Protein AF-0000000077543896 (afdb_homodimer)

Foldseek 3Di:
DKAKAWEAQQPDDAQFGIWIWIADPLRAIKIFGGHPVDQVDDGDDIDDDDPPDHRFFFDPLAYKEWEDAPSDIWIKWKGADVQDDPVCAQPPRPDNPVQADPPWHKIFIWGRPPHTDTQDIATDPATAKYKEDDHHWIKIWDWHQDPVPRAIWIWITTDDDDDIDTDPDEARFDVLWHKYKYAQPVVRWIWIWTFHPPPRWIWIDIPPDDIDTLVLPPQADRNWAWEWEDDPFKIWIWTAGPQQFIKIWMDTRVGPRDIDHIDGFPPRPFHADPSKHWYWYDDDQWIWIWIHGPPDDDSPDIRIDTGGNDDD/DKAKAWEAQQPDDAQFGIWIWIADPLRAIKIFGGHPVDQVDDRPPIDDDDPPDHRFFFDPLAYKEWEDAPSDIWIKFKGADVQDDPVCAQPPRPDNPVQADPPWHKIFIWGRPPHTDTQDIATDPATAKYKEDDHHWIKIWDWHQDPVPRAIWIWITTDDDDDIDTDPDDARADVLWHKYKYAQPLVRWIWIWTFHPPPRWIWIDIPPDDIDTLVLPPQADRN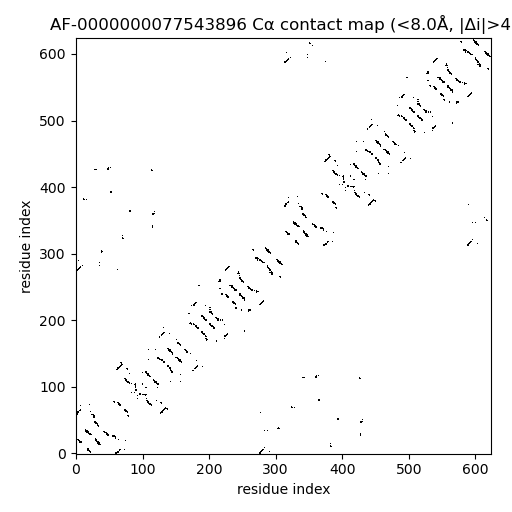WAWEWEDDPFKIWIWTAGPQQFIKIWMDTRVGPRDIDHIDGFPPRPFHADPSKHWYWYDDDQWIWIWIHGPPDPDSPDIRIDTGGNDDD

Secondary structure (DSSP, 8-state):
-B-EEEEE-TTSPTT--EEEEEE-TTS-EEEEEE-SS-TT---EEEE---TTSPP--BPSS--EEEEEETTEEEEEEEEEPTT--TTTGGGGSSS--TT--TT-EEEEEEEEESS-EEEEEEEES---EEEEE-SS-EEEEEEEE-TTT--EEEEEEESSS-PPEEE---S-BPTT---EEEEETTTTEEEEEEEBSSTT-EEEEETTS-EEE-TT-TTPPTT--EEEEE-SSEEEEEEE-TT--EEEEEEETTSTT-PPPPEEPTT--SPBPTTBPPEEEEETTEEEEEE-BTT--STT--EEEEEESS--/-B-EEEEE-TTSPTT--EEEEEE-TTS-EEEEEE-SS-SS---EEEE---TTSPP--BPSS--EEEEEETTEEEEEEEEEPTT--TTTTTTTSSS--TT--TT-EEEEEEEEESS-EEEEEEEES---EEEEE-SS-EEEEEEEE-TTT--EEEEEEESSSSPPEEE----PBPTT---EEEEETTTTEEEEEEEBSSTT-EEEEETTS-EEE-TT-TTPPTT--EEEEE-SSEEEEEEE-TT--EEEEEEETTSTT-PPPPEEPTT--SPBPTTBPPEEEEETTEEEEEE-BTT--STT--EEEEEESS--

Solvent-accessible surface area (backbone atoms only — not comparable to full-atom values): 32056 Å² total; per-residue (Å²): 79,50,18,28,27,39,43,61,37,90,79,24,40,88,60,37,23,29,38,37,35,31,54,42,94,56,17,36,44,28,39,30,27,31,35,79,86,38,63,81,54,65,84,40,66,74,44,48,51,55,91,72,39,66,69,48,47,40,48,80,54,32,28,32,20,49,39,52,54,59,71,37,67,37,33,31,34,36,24,47,27,63,88,45,52,75,88,44,32,35,71,54,30,91,56,68,49,88,83,45,52,90,84,18,20,59,30,21,42,23,34,63,18,54,35,46,24,66,57,43,75,43,53,28,80,44,46,35,31,19,25,30,39,52,95,84,47,52,43,34,35,36,48,33,54,36,88,89,79,62,47,62,29,50,33,36,35,44,86,61,93,71,74,66,45,74,45,87,73,61,73,64,50,28,88,67,34,31,36,27,32,44,59,37,79,77,69,69,42,43,36,41,34,37,32,28,62,66,86,39,32,37,30,40,33,34,76,91,61,59,67,40,72,41,77,40,52,63,61,42,20,80,70,32,40,35,26,48,38,74,59,97,54,35,33,41,39,35,35,24,28,81,74,30,35,50,28,34,30,36,30,50,53,70,56,74,89,62,54,37,69,54,37,75,46,69,83,52,82,60,36,43,31,95,51,35,34,42,23,36,26,63,56,92,65,29,33,39,35,38,31,32,34,59,84,51,71,63,94,86,56,64,43,51,37,69,39,66,70,70,78,126,77,50,19,29,28,40,45,64,38,88,79,24,41,87,60,36,24,29,38,37,36,32,54,40,94,58,16,36,46,28,38,32,34,32,34,77,86,38,63,80,63,68,92,42,71,70,44,49,52,53,90,72,38,66,69,48,46,39,48,77,57,29,28,32,21,48,40,51,55,58,71,36,67,37,34,32,34,35,23,47,27,63,88,46,53,74,88,45,33,34,72,56,29,91,58,69,48,87,83,44,51,90,85,18,20,57,29,22,41,23,35,63,18,53,35,47,25,64,55,44,76,44,53,28,79,43,47,35,31,19,27,30,39,52,96,86,47,50,43,33,36,36,48,32,54,36,88,89,78,61,46,61,29,49,32,36,36,44,84,62,94,71,75,68,44,74,43,85,78,58,69,65,49,28,87,67,35,32,34,26,34,44,57,36,78,77,69,69,43,42,36,40,34,37,31,28,63,65,86,41,31,38,29,40,32,34,76,92,61,59,73,40,73,40,77,41,53,64,61,44,21,80,69,32,41,35,26,47,37,74,60,97,53,37,35,40,40,35,36,24,27,81,75,30,34,49,29,34,29,35,28,50,52,71,57,74,86,61,55,38,69,56,38,74,44,69,83,52,82,60,36,43,31,93,52,34,34,41,23,36,27,62,55,90,66,29,34,41,36,37,31,31,34,58,84,53,81,61,92,86,55,63,44,51,37,70,40,66,69,70,78,128

Sequence (624 aa):
MVALTAILDDAGAADTQLHVYYNLENKNLGLQFRNENDNSDEKINTFAPDEKAHPGFIVQQSFLASTKFNNQELIFGITEKKGFSINQGCQGAQTQDVNCPPGATPIDVSLVSPVYKVLSTAYSDNFKIAACSSAKETWTYYLKKNPKNGSLNIYEATIGPGNDIVYDAPPTILPGSALAAYYDTTNKTRYIIFQGTSGNLLNEYAAKGSNNPIKNAKGVKKLSTIAVAVTKTTVFLYYLDDNNMLNRVTKPLGGGIKWTAAESVDGADSAAAEDTQLTVTTCGSNNHIFYQAQDQASVSGFTHIIDPQVYEMVALTAILDDAGAADTQLHVYYNLENKNLGLQFRNENDNSDEKINTFAPDEKAHPGFIVQQSFLASTKFNNQELIFGITEKKGFSINQGCQGAQTQDVNCPPGATPIDVSLVSPVYKVLSTAYSDNFKIAACSSAKETWTYYLKKNPKNGSLNIYEATIGPGNDIVYDAPPTILPGSALAAYYDTTNKTRYIIFQGTSGNLLNEYAAKGSNNPIKNAKGVKKLSTIAVAVTKTTVFLYYLDDNNMLNRVTKPLGGGIKWTAAESVDGADSAAAEDTQLTVTTCGSNNHIFYQAQDQASVSGFTHIIDPQVYE

Radius of gyration: 25.57 Å; Cα contacts (8 Å, |Δi|>4): 1714; chains: 2; bounding box: 47×75×64 Å

pLDDT: mean 88.05, std 11.79, range [43.19, 98.69]

Organism: Fusarium solani (NCBI:txid169388)

Nearest PDB structures (foldseek):
  7e7w-assembly3_C  TM=6.178E-01  e=9.975E-04  Ralstonia solanacearum
  7yx7-assembly1_A  TM=3.598E-01  e=1.154E-03  Serratia proteamaculans
  5tik-assembly1_A  TM=4.294E-01  e=1.667E-02  Plasmodium falciparum 3D7
  6cvz-assembly2_B  TM=4.454E-01  e=4.620E-02  Homo sapiens
  6f9n-assembly1_A  TM=3.520E-01  e=1.512E-02  Homo sapiens

Structure (mmCIF, N/CA/C/O backbone):
data_AF-0000000077543896-model_v1
#
loop_
_entity.id
_entity.type
_entity.pdbx_description
1 polymer 'Fucose-specific lectin'
#
loop_
_atom_site.group_PDB
_atom_site.id
_atom_site.type_symbol
_atom_site.label_atom_id
_atom_site.label_alt_id
_atom_site.label_comp_id
_atom_site.label_asym_id
_atom_site.label_entity_id
_atom_site.label_seq_id
_atom_site.pdbx_PDB_ins_code
_atom_site.Cartn_x
_atom_site.Cartn_y
_atom_site.Cartn_z
_atom_site.occupancy
_atom_site.B_iso_or_equiv
_atom_site.auth_seq_id
_atom_site.auth_comp_id
_atom_site.auth_asym_id
_atom_site.auth_atom_id
_atom_site.pdbx_PDB_model_num
ATOM 1 N N . MET A 1 1 ? 8.109 21.109 -4.922 1 64.25 1 MET A N 1
ATOM 2 C CA . MET A 1 1 ? 7.938 20.609 -3.564 1 64.25 1 MET A CA 1
ATOM 3 C C . MET A 1 1 ? 7.891 19.094 -3.553 1 64.25 1 MET A C 1
ATOM 5 O O . MET A 1 1 ? 7.227 18.469 -4.387 1 64.25 1 MET A O 1
ATOM 9 N N . VAL A 1 2 ? 8.812 18.562 -2.654 1 79.56 2 VAL A N 1
ATOM 10 C CA . VAL A 1 2 ? 8.82 17.109 -2.506 1 79.56 2 VAL A CA 1
ATOM 11 C C . VAL A 1 2 ? 7.949 16.719 -1.316 1 79.56 2 VAL A C 1
ATOM 13 O O . VAL A 1 2 ? 8.195 17.141 -0.186 1 79.56 2 VAL A O 1
ATOM 16 N N . ALA A 1 3 ? 6.828 16.094 -1.583 1 92.25 3 ALA A N 1
ATOM 17 C CA . ALA A 1 3 ? 5.961 15.539 -0.542 1 92.25 3 ALA A CA 1
ATOM 18 C C . ALA A 1 3 ? 6.52 14.234 0.01 1 92.25 3 ALA A C 1
ATOM 20 O O . ALA A 1 3 ? 7.023 13.398 -0.745 1 92.25 3 ALA A O 1
ATOM 21 N N . LEU A 1 4 ? 6.523 14.156 1.337 1 94.88 4 LEU A N 1
ATOM 22 C CA . LEU A 1 4 ? 6.973 12.898 1.924 1 94.88 4 LEU A CA 1
ATOM 23 C C . LEU A 1 4 ? 6.281 12.648 3.258 1 94.88 4 LEU A C 1
ATOM 25 O O . LEU A 1 4 ? 5.789 13.578 3.896 1 94.88 4 LEU A O 1
ATOM 29 N N . THR A 1 5 ? 6.199 11.484 3.674 1 98.06 5 THR A N 1
ATOM 30 C CA . THR A 1 5 ? 5.695 11.062 4.977 1 98.06 5 THR A CA 1
ATOM 31 C C . THR A 1 5 ? 6.41 9.797 5.449 1 98.06 5 THR A C 1
ATOM 33 O O . THR A 1 5 ? 6.785 8.953 4.637 1 98.06 5 THR A O 1
ATOM 36 N N . ALA A 1 6 ? 6.664 9.766 6.672 1 97.75 6 ALA A N 1
ATOM 37 C CA . ALA A 1 6 ? 7.363 8.625 7.27 1 97.75 6 ALA A CA 1
ATOM 38 C C . ALA A 1 6 ? 6.465 7.887 8.258 1 97.75 6 ALA A C 1
ATOM 40 O O . ALA A 1 6 ? 5.684 8.508 8.984 1 97.75 6 ALA A O 1
ATOM 41 N N . ILE A 1 7 ? 6.617 6.609 8.289 1 98 7 ILE A N 1
ATOM 42 C CA . ILE A 1 7 ? 5.805 5.793 9.188 1 98 7 ILE A CA 1
ATOM 43 C C . ILE A 1 7 ? 6.617 4.586 9.656 1 98 7 ILE A C 1
ATOM 45 O O . ILE A 1 7 ? 7.395 4.016 8.891 1 98 7 ILE A O 1
ATOM 49 N N . LEU A 1 8 ? 6.43 4.211 10.875 1 97.06 8 LEU A N 1
ATOM 50 C CA . LEU A 1 8 ? 7.168 3.115 11.492 1 97.06 8 LEU A CA 1
ATOM 51 C C . LEU A 1 8 ? 6.473 1.78 11.242 1 97.06 8 LEU A C 1
ATOM 53 O O . LEU A 1 8 ? 5.258 1.664 11.422 1 97.06 8 LEU A O 1
ATOM 57 N N . ASP A 1 9 ? 7.219 0.829 10.805 1 94.56 9 ASP A N 1
ATOM 58 C CA . ASP A 1 9 ? 6.816 -0.574 10.836 1 94.56 9 ASP A CA 1
ATOM 59 C C . ASP A 1 9 ? 7.551 -1.328 11.945 1 94.56 9 ASP A C 1
ATOM 61 O O . ASP A 1 9 ? 8.641 -1.857 11.719 1 94.56 9 ASP A O 1
ATOM 65 N N . ASP A 1 10 ? 6.926 -1.445 13.031 1 91.06 10 ASP A N 1
ATOM 66 C CA . ASP A 1 10 ? 7.578 -2.012 14.203 1 91.06 10 ASP A CA 1
ATOM 67 C C . ASP A 1 10 ? 7.906 -3.488 13.992 1 91.06 10 ASP A C 1
ATOM 69 O O . ASP A 1 10 ? 8.797 -4.031 14.648 1 91.06 10 ASP A O 1
ATOM 73 N N . ALA A 1 11 ? 7.242 -4.137 13.117 1 89.38 11 ALA A N 1
ATOM 74 C CA . ALA A 1 11 ? 7.449 -5.559 12.859 1 89.38 11 ALA A CA 1
ATOM 75 C C . ALA A 1 11 ? 8.398 -5.773 11.688 1 89.38 11 ALA A C 1
ATOM 77 O O . ALA A 1 11 ? 8.68 -6.91 11.305 1 89.38 11 ALA A O 1
ATOM 78 N N . GLY A 1 12 ? 8.859 -4.676 11.117 1 89.75 12 GLY A N 1
ATOM 79 C CA . GLY A 1 12 ? 9.758 -4.77 9.984 1 89.75 12 GLY A CA 1
ATOM 80 C C . GLY A 1 12 ? 11.109 -5.348 10.336 1 89.75 12 GLY A C 1
ATOM 81 O O . GLY A 1 12 ? 11.453 -5.461 11.516 1 89.75 12 GLY A O 1
ATOM 82 N N . ALA A 1 13 ? 11.828 -5.762 9.297 1 88.62 13 ALA A N 1
ATOM 83 C CA . ALA A 1 13 ? 13.195 -6.234 9.5 1 88.62 13 ALA A CA 1
ATOM 84 C C . ALA A 1 13 ? 14.07 -5.145 10.117 1 88.62 13 ALA A C 1
ATOM 86 O O . ALA A 1 13 ? 13.883 -3.957 9.836 1 88.62 13 ALA A O 1
ATOM 87 N N . ALA A 1 14 ? 15.016 -5.527 10.914 1 89.5 14 ALA A N 1
ATOM 88 C CA . ALA A 1 14 ? 15.938 -4.578 11.531 1 89.5 14 ALA A CA 1
ATOM 89 C C . ALA A 1 14 ? 16.609 -3.699 10.477 1 89.5 14 ALA A C 1
ATOM 91 O O . ALA A 1 14 ? 16.984 -4.18 9.406 1 89.5 14 ALA A O 1
ATOM 92 N N . ASP A 1 15 ? 16.672 -2.436 10.766 1 90.81 15 ASP A N 1
ATOM 93 C CA . ASP A 1 15 ? 17.391 -1.441 9.961 1 90.81 15 ASP A CA 1
ATOM 94 C C . ASP A 1 15 ? 16.562 -1.029 8.742 1 90.81 15 ASP A C 1
ATOM 96 O O . ASP A 1 15 ? 17.094 -0.392 7.828 1 90.81 15 ASP A O 1
ATOM 100 N N . THR A 1 16 ? 15.32 -1.483 8.727 1 91.38 16 THR A N 1
ATOM 101 C CA . THR A 1 16 ? 14.461 -1.107 7.609 1 91.38 16 THR A CA 1
ATOM 102 C C . THR A 1 16 ? 13.086 -0.681 8.109 1 91.38 16 THR A C 1
ATOM 104 O O . THR A 1 16 ? 12.117 -0.681 7.344 1 91.38 16 THR A O 1
ATOM 107 N N . GLN A 1 17 ? 12.953 -0.295 9.344 1 94.56 17 GLN A N 1
ATOM 108 C CA . GLN A 1 17 ? 11.648 -0.197 9.984 1 94.56 17 GLN A CA 1
ATOM 109 C C . GLN A 1 17 ? 10.992 1.149 9.695 1 94.56 17 GLN A C 1
ATOM 111 O O . GLN A 1 17 ? 9.812 1.348 9.992 1 94.56 17 GLN A O 1
ATOM 116 N N . LEU A 1 18 ? 11.789 2.059 9.141 1 96.25 18 LEU A N 1
ATOM 117 C CA . LEU A 1 18 ? 11.211 3.344 8.758 1 96.25 18 LEU A CA 1
ATOM 118 C C . LEU A 1 18 ? 10.836 3.357 7.281 1 96.25 18 LEU A C 1
ATOM 120 O O . LEU A 1 18 ? 11.703 3.166 6.418 1 96.25 18 LEU A O 1
ATOM 124 N N . HIS A 1 19 ? 9.57 3.506 7.035 1 96.38 19 HIS A N 1
ATOM 125 C CA . HIS A 1 19 ? 9.094 3.627 5.664 1 96.38 19 HIS A CA 1
ATOM 126 C C . HIS A 1 19 ? 8.875 5.086 5.281 1 96.38 19 HIS A C 1
ATOM 128 O O . HIS A 1 19 ? 8.062 5.785 5.898 1 96.38 19 HIS A O 1
ATOM 134 N N . VAL A 1 20 ? 9.586 5.523 4.281 1 95.81 20 VAL A N 1
ATOM 135 C CA . VAL A 1 20 ? 9.438 6.895 3.799 1 95.81 20 VAL A CA 1
ATOM 136 C C . VAL A 1 20 ? 8.773 6.887 2.424 1 95.81 20 VAL A C 1
ATOM 138 O O . VAL A 1 20 ? 9.367 6.426 1.444 1 95.81 20 VAL A O 1
ATOM 141 N N . TYR A 1 21 ? 7.578 7.363 2.404 1 96.56 21 TYR A N 1
ATOM 142 C CA . TYR A 1 21 ? 6.859 7.551 1.149 1 96.56 21 TYR A CA 1
ATOM 143 C C . TYR A 1 21 ? 7.055 8.961 0.613 1 96.56 21 TYR A C 1
ATOM 145 O O . TYR A 1 21 ? 7.078 9.93 1.381 1 96.56 21 TYR A O 1
ATOM 153 N N . TYR A 1 22 ? 7.133 9.047 -0.692 1 94.38 22 TYR A N 1
ATOM 154 C CA . TYR A 1 22 ? 7.359 10.352 -1.291 1 94.38 22 TYR A CA 1
ATOM 155 C C . TYR A 1 22 ? 6.746 10.43 -2.684 1 94.38 22 TYR A C 1
ATOM 157 O O . TYR A 1 22 ? 6.535 9.406 -3.334 1 94.38 22 TYR A O 1
ATOM 165 N N . ASN A 1 23 ? 6.422 11.594 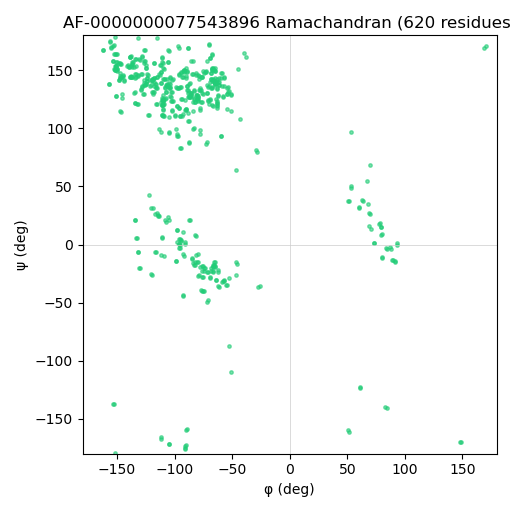-3.057 1 92.94 23 ASN A N 1
ATOM 166 C CA . ASN A 1 23 ? 5.844 11.781 -4.383 1 92.94 23 ASN A CA 1
ATOM 167 C C . ASN A 1 23 ? 6.926 12.039 -5.43 1 92.94 23 ASN A C 1
ATOM 169 O O . ASN A 1 23 ? 7.918 12.719 -5.156 1 92.94 23 ASN A O 1
ATOM 173 N N . LEU A 1 24 ? 6.68 11.539 -6.582 1 91.56 24 LEU A N 1
ATOM 174 C CA . LEU A 1 24 ? 7.59 11.711 -7.711 1 91.56 24 LEU A CA 1
ATOM 175 C C . LEU A 1 24 ? 7.027 12.719 -8.711 1 91.56 24 LEU A C 1
ATOM 177 O O . LEU A 1 24 ? 5.836 13.031 -8.68 1 91.56 24 LEU A O 1
ATOM 181 N N . GLU A 1 25 ? 7.902 13.125 -9.609 1 88.81 25 GLU A N 1
ATOM 182 C CA . GLU A 1 25 ? 7.512 14.102 -10.625 1 88.81 25 GLU A CA 1
ATOM 183 C C . GLU A 1 25 ? 6.441 13.531 -11.547 1 88.81 25 GLU A C 1
ATOM 185 O O . GLU A 1 25 ? 5.609 14.281 -12.07 1 88.81 25 GLU A O 1
ATOM 190 N N . ASN A 1 26 ? 6.477 12.297 -11.727 1 91.69 26 ASN A N 1
ATOM 191 C CA . ASN A 1 26 ? 5.48 11.672 -12.586 1 91.69 26 ASN A CA 1
ATOM 192 C C . ASN A 1 26 ? 4.172 11.414 -11.844 1 91.69 26 ASN A C 1
ATOM 194 O O . ASN A 1 26 ? 3.338 10.633 -12.297 1 91.69 26 ASN A O 1
ATOM 198 N N . LYS A 1 27 ? 4.047 11.922 -10.609 1 93.38 27 LYS A N 1
ATOM 199 C CA . LYS A 1 27 ? 2.816 11.984 -9.828 1 93.38 27 LYS A CA 1
ATOM 200 C C . LYS A 1 27 ? 2.496 10.633 -9.195 1 93.38 27 LYS A C 1
ATOM 202 O O . LYS A 1 27 ? 1.345 10.359 -8.852 1 93.38 27 LYS A O 1
ATOM 207 N N . ASN A 1 28 ? 3.551 9.789 -9.211 1 95.38 28 ASN A N 1
ATOM 208 C CA . ASN A 1 28 ? 3.424 8.516 -8.508 1 95.38 28 ASN A CA 1
ATOM 209 C C . ASN A 1 28 ? 4.043 8.586 -7.117 1 95.38 28 ASN A C 1
ATOM 211 O O . ASN A 1 28 ? 4.641 9.594 -6.746 1 95.38 28 ASN A O 1
ATOM 215 N N . LEU A 1 29 ? 3.807 7.574 -6.379 1 95.88 29 LEU A N 1
ATOM 216 C CA . LEU A 1 29 ? 4.344 7.406 -5.031 1 95.88 29 LEU A CA 1
ATOM 217 C C . LEU A 1 29 ? 5.59 6.527 -5.051 1 95.88 29 LEU A C 1
ATOM 219 O O . LEU A 1 29 ? 5.645 5.535 -5.781 1 95.88 29 LEU A O 1
ATOM 223 N N . GLY A 1 30 ? 6.59 6.949 -4.359 1 94.19 30 GLY A N 1
ATOM 224 C CA . GLY A 1 30 ? 7.746 6.109 -4.086 1 94.19 30 GLY A CA 1
ATOM 225 C C . GLY A 1 30 ? 7.855 5.699 -2.631 1 94.19 30 GLY A C 1
ATOM 226 O O . GLY A 1 30 ? 7.215 6.293 -1.762 1 94.19 30 GLY A O 1
ATOM 227 N N . LEU A 1 31 ? 8.625 4.645 -2.344 1 94.94 31 LEU A N 1
ATOM 228 C CA . LEU A 1 31 ? 8.844 4.121 -1.001 1 94.94 31 LEU A CA 1
ATOM 229 C C . LEU A 1 31 ? 10.32 3.814 -0.774 1 94.94 31 LEU A C 1
ATOM 231 O O . LEU A 1 31 ? 10.961 3.164 -1.606 1 94.94 31 LEU A O 1
ATOM 235 N N . GLN A 1 32 ? 10.828 4.305 0.317 1 92.94 32 GLN A N 1
ATOM 236 C CA . GLN A 1 32 ? 12.172 3.971 0.785 1 92.94 32 GLN A CA 1
ATOM 237 C C . GLN A 1 32 ? 12.125 3.342 2.174 1 92.94 32 GLN A C 1
ATOM 239 O O . GLN A 1 32 ? 11.406 3.816 3.055 1 92.94 32 GLN A O 1
ATOM 244 N N . PHE A 1 33 ? 12.906 2.33 2.303 1 92.56 33 PHE A N 1
ATOM 245 C CA . PHE A 1 33 ? 13.18 1.827 3.643 1 92.56 33 PHE A CA 1
ATOM 246 C C . PHE A 1 33 ? 14.391 2.525 4.242 1 92.56 33 PHE A C 1
ATOM 248 O O . PHE A 1 33 ? 15.414 2.699 3.57 1 92.56 33 PHE A O 1
ATOM 255 N N . ARG A 1 34 ? 14.211 2.943 5.457 1 93.62 34 ARG A N 1
ATOM 256 C CA . ARG A 1 34 ? 15.281 3.658 6.137 1 93.62 34 ARG A CA 1
ATOM 257 C C . ARG A 1 34 ? 15.602 3.01 7.48 1 93.62 34 ARG A C 1
ATOM 259 O O . ARG A 1 34 ? 14.758 2.322 8.062 1 93.62 34 ARG A O 1
ATOM 266 N N . ASN A 1 35 ? 16.797 3.254 7.883 1 93.12 35 ASN A N 1
ATOM 267 C CA . ASN A 1 35 ? 17.359 2.631 9.078 1 93.12 35 ASN A CA 1
ATOM 268 C C . ASN A 1 35 ? 16.953 3.387 10.344 1 93.12 35 ASN A C 1
ATOM 270 O O . ASN A 1 35 ? 17.203 4.586 10.461 1 93.12 35 ASN A O 1
ATOM 274 N N . GLU A 1 36 ? 16.359 2.729 11.312 1 93.5 36 GLU A N 1
ATOM 275 C CA . GLU A 1 36 ? 15.891 3.367 12.547 1 93.5 36 GLU A CA 1
ATOM 276 C C . GLU A 1 36 ? 17.047 3.578 13.523 1 93.5 36 GLU A C 1
ATOM 278 O O . GLU A 1 36 ? 16.922 4.324 14.492 1 93.5 36 GLU A O 1
ATOM 283 N N . ASN A 1 37 ? 18.203 3.012 13.188 1 90.88 37 ASN A N 1
ATOM 284 C CA . ASN A 1 37 ? 19.328 3.09 14.102 1 90.88 37 ASN A CA 1
ATOM 285 C C . ASN A 1 37 ? 20.438 3.975 13.547 1 90.88 37 ASN A C 1
ATOM 287 O O . ASN A 1 37 ? 21.453 4.211 14.227 1 90.88 37 ASN A O 1
ATOM 291 N N . ASP A 1 38 ? 20.219 4.336 12.266 1 87.38 38 ASP A N 1
ATOM 292 C CA . ASP A 1 38 ? 21.312 5.051 11.609 1 87.38 38 ASP A CA 1
ATOM 293 C C . ASP A 1 38 ? 20.781 6.09 10.633 1 87.38 38 ASP A C 1
ATOM 295 O O . ASP A 1 38 ? 20.031 5.754 9.711 1 87.38 38 ASP A O 1
ATOM 299 N N . ASN A 1 39 ? 21.281 7.309 10.875 1 83.81 39 ASN A N 1
ATOM 300 C CA . ASN A 1 39 ? 20.797 8.367 9.992 1 83.81 39 ASN A CA 1
ATOM 301 C C . ASN A 1 39 ? 21.766 8.617 8.844 1 83.81 39 ASN A C 1
ATOM 303 O O . ASN A 1 39 ? 21.578 9.555 8.062 1 83.81 39 ASN A O 1
ATOM 307 N N . SER A 1 40 ? 22.812 7.898 8.805 1 75.94 40 SER A N 1
ATOM 308 C CA . SER A 1 40 ? 23.75 7.988 7.695 1 75.94 40 SER A CA 1
ATOM 309 C C . SER A 1 40 ? 23.438 6.965 6.613 1 75.94 40 SER A C 1
ATOM 311 O O . SER A 1 40 ? 24.219 6.762 5.688 1 75.94 40 SER A O 1
ATOM 313 N N . ASP A 1 41 ? 22.312 6.434 6.824 1 65.38 41 ASP A N 1
ATOM 314 C CA . ASP A 1 41 ? 22 5.234 6.059 1 65.38 41 ASP A CA 1
ATOM 315 C C . ASP A 1 41 ? 21.734 5.566 4.59 1 65.38 41 ASP A C 1
ATOM 317 O O . ASP A 1 41 ? 21.281 6.668 4.273 1 65.38 41 ASP A O 1
ATOM 321 N N . GLU A 1 42 ? 22.312 4.707 3.877 1 64.12 42 GLU A N 1
ATOM 322 C CA . GLU A 1 42 ? 22 4.652 2.453 1 64.12 42 GLU A CA 1
ATOM 323 C C . GLU A 1 42 ? 20.562 4.184 2.227 1 64.12 42 GLU A C 1
ATOM 325 O O . GLU A 1 42 ? 20 3.471 3.059 1 64.12 42 GLU A O 1
ATOM 330 N N . LYS A 1 43 ? 19.906 4.887 1.355 1 61.38 43 LYS A N 1
ATOM 331 C CA . LYS A 1 43 ? 18.609 4.367 0.917 1 61.38 43 LYS A CA 1
ATOM 332 C C . LYS A 1 43 ? 18.688 2.865 0.664 1 61.38 43 LYS A C 1
ATOM 334 O O . LYS A 1 43 ? 19.469 2.404 -0.164 1 61.38 43 LYS A O 1
ATOM 339 N N . ILE A 1 44 ? 18.047 2.248 1.622 1 64.5 44 ILE A N 1
ATOM 340 C CA . ILE A 1 44 ? 17.953 0.808 1.403 1 64.5 44 ILE A CA 1
ATOM 341 C C . ILE A 1 44 ? 16.672 0.478 0.645 1 64.5 44 ILE A C 1
ATOM 343 O O . ILE A 1 44 ? 15.586 0.935 1.016 1 64.5 44 ILE A O 1
ATOM 347 N N . ASN A 1 45 ? 16.75 -0.113 -0.357 1 68.81 45 ASN A N 1
ATOM 348 C CA . ASN A 1 45 ? 15.656 -0.639 -1.172 1 68.81 45 ASN A CA 1
ATOM 349 C C . ASN A 1 45 ? 14.633 0.445 -1.513 1 68.81 45 ASN A C 1
ATOM 351 O O . ASN A 1 45 ? 13.781 0.779 -0.691 1 68.81 45 ASN A O 1
ATOM 355 N N . THR A 1 46 ? 14.734 0.999 -2.578 1 80.25 46 THR A N 1
ATOM 356 C CA . THR A 1 46 ? 13.82 1.997 -3.121 1 80.25 46 THR A CA 1
ATOM 357 C C . THR A 1 46 ? 12.883 1.368 -4.145 1 80.25 46 THR A C 1
ATOM 359 O O . THR A 1 46 ? 13.32 0.638 -5.035 1 80.25 46 THR A O 1
ATOM 362 N N . PHE A 1 47 ? 11.609 1.571 -3.801 1 87.62 47 PHE A N 1
ATOM 363 C CA . PHE A 1 47 ? 10.562 1.16 -4.734 1 87.62 47 PHE A CA 1
ATOM 364 C C . PHE A 1 47 ? 9.891 2.375 -5.359 1 87.62 47 PHE A C 1
ATOM 366 O O . PHE A 1 47 ? 9.18 3.119 -4.676 1 87.62 47 PHE A O 1
ATOM 373 N N . ALA A 1 48 ? 10.141 2.551 -6.641 1 87.69 48 ALA A N 1
ATOM 374 C CA . ALA A 1 48 ? 9.539 3.705 -7.305 1 87.69 48 ALA A CA 1
ATOM 375 C C . ALA A 1 48 ? 9.328 3.434 -8.789 1 87.69 48 ALA A C 1
ATOM 377 O O . ALA A 1 48 ? 10.07 2.662 -9.398 1 87.69 48 ALA A O 1
ATOM 378 N N . PRO A 1 49 ? 8.336 4.078 -9.242 1 87.12 49 PRO A N 1
ATOM 379 C CA . PRO A 1 49 ? 8.148 3.951 -10.695 1 87.12 49 PRO A CA 1
ATOM 380 C C . PRO A 1 49 ? 9.273 4.602 -11.492 1 87.12 49 PRO A C 1
ATOM 382 O O . PRO A 1 49 ? 9.914 5.539 -11.008 1 87.12 49 PRO A O 1
ATOM 385 N N . ASP A 1 50 ? 9.43 3.99 -12.633 1 84.12 50 ASP A N 1
ATOM 386 C CA . ASP A 1 50 ? 10.383 4.578 -13.57 1 84.12 50 ASP A CA 1
ATOM 387 C C . ASP A 1 50 ? 9.68 5.141 -14.797 1 84.12 50 ASP A C 1
ATOM 389 O O . ASP A 1 50 ? 8.477 5.43 -14.75 1 84.12 50 ASP A O 1
ATOM 393 N N . GLU A 1 51 ? 10.406 5.418 -15.773 1 85.19 51 GLU A N 1
ATOM 394 C CA . GLU A 1 51 ? 9.867 6.094 -16.953 1 85.19 51 GLU A CA 1
ATOM 395 C C . GLU A 1 51 ? 8.867 5.211 -17.688 1 85.19 51 GLU A C 1
ATOM 397 O O . GLU A 1 51 ? 8.07 5.703 -18.484 1 85.19 51 GLU A O 1
ATOM 402 N N . LYS A 1 52 ? 8.844 3.938 -17.453 1 86 52 LYS A N 1
ATOM 403 C CA . LYS A 1 52 ? 7.945 2.994 -18.109 1 86 52 LYS A CA 1
ATOM 404 C C . LYS A 1 52 ? 6.559 3.021 -17.469 1 86 52 LYS A C 1
ATOM 406 O O . LYS A 1 52 ? 5.594 2.52 -18.047 1 86 52 LYS A O 1
ATOM 411 N N . ALA A 1 53 ? 6.52 3.605 -16.328 1 92.62 53 ALA A N 1
ATOM 412 C CA . ALA A 1 53 ? 5.285 3.559 -15.547 1 92.62 53 ALA A CA 1
ATOM 413 C C . ALA A 1 53 ? 4.277 4.582 -16.062 1 92.62 53 ALA A C 1
ATOM 415 O O . ALA A 1 53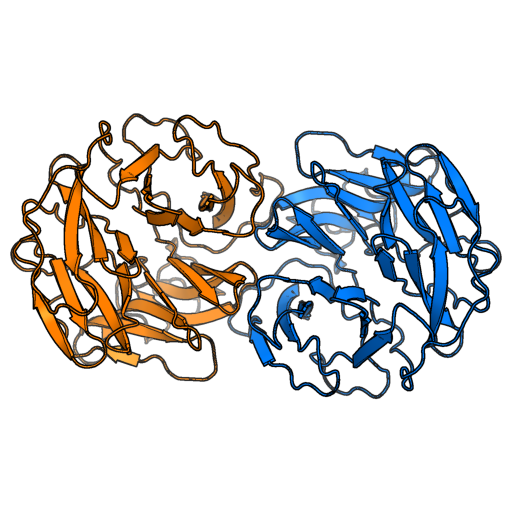 ? 4.656 5.645 -16.562 1 92.62 53 ALA A O 1
ATOM 416 N N . HIS A 1 54 ? 3.021 4.211 -15.969 1 94.75 54 HIS A N 1
ATOM 417 C CA . HIS A 1 54 ? 1.968 5.203 -16.141 1 94.75 54 HIS A CA 1
ATOM 418 C C . HIS A 1 54 ? 2.119 6.348 -15.148 1 94.75 54 HIS A C 1
ATOM 420 O O . HIS A 1 54 ? 2.514 6.133 -14 1 94.75 54 HIS A O 1
ATOM 426 N N . PRO A 1 55 ? 1.794 7.543 -15.625 1 93.31 55 PRO A N 1
ATOM 427 C CA . PRO A 1 55 ? 1.775 8.625 -14.641 1 93.31 55 PRO A CA 1
ATOM 428 C C . PRO A 1 55 ? 0.69 8.438 -13.586 1 93.31 55 PRO A C 1
ATOM 430 O O . PRO A 1 55 ? -0.352 7.84 -13.859 1 93.31 55 PRO A O 1
ATOM 433 N N . GLY A 1 56 ? 0.994 8.922 -12.461 1 94.19 56 GLY A N 1
ATOM 434 C CA . GLY A 1 56 ? -0.003 8.93 -11.398 1 94.19 56 GLY A CA 1
ATOM 435 C C . GLY A 1 56 ? -0.858 10.188 -11.398 1 94.19 56 GLY A C 1
ATOM 436 O O . GLY A 1 56 ? -1.018 10.836 -12.43 1 94.19 56 GLY A O 1
ATOM 437 N N . PHE A 1 57 ? -1.434 10.398 -10.172 1 93.44 57 PHE A N 1
ATOM 438 C CA . PHE A 1 57 ? -2.383 11.508 -10.094 1 93.44 57 PHE A CA 1
ATOM 439 C C . PHE A 1 57 ? -2.111 12.359 -8.859 1 93.44 57 PHE A C 1
ATOM 441 O O . PHE A 1 57 ? -2.879 13.273 -8.547 1 93.44 57 PHE A O 1
ATOM 448 N N . ILE A 1 58 ? -1.061 12.07 -8.156 1 95.56 58 ILE A N 1
ATOM 449 C CA . ILE A 1 58 ? -0.76 12.867 -6.973 1 95.56 58 ILE A CA 1
ATOM 450 C C . ILE A 1 58 ? -0.274 14.25 -7.391 1 95.56 58 ILE A C 1
ATOM 452 O O . ILE A 1 58 ? 0.648 14.375 -8.203 1 95.56 58 ILE A O 1
ATOM 456 N N . VAL A 1 59 ? -0.826 15.195 -6.844 1 93.38 59 VAL A N 1
ATOM 457 C CA . VAL A 1 59 ? -0.508 16.562 -7.207 1 93.38 59 VAL A CA 1
ATOM 458 C C . VAL A 1 59 ? 0.921 16.906 -6.781 1 93.38 59 VAL A C 1
ATOM 460 O O . VAL A 1 59 ? 1.34 16.562 -5.672 1 93.38 59 VAL A O 1
ATOM 463 N N . GLN A 1 60 ? 1.593 17.562 -7.711 1 85.56 60 GLN A N 1
ATOM 464 C CA . GLN A 1 60 ? 2.928 18.031 -7.363 1 85.56 60 GLN A CA 1
ATOM 465 C C . GLN A 1 60 ? 2.857 19.344 -6.57 1 85.56 60 GLN A C 1
ATOM 467 O O . GLN A 1 60 ? 2.049 20.219 -6.879 1 85.56 60 GLN A O 1
ATOM 472 N N . GLN A 1 61 ? 3.766 19.391 -5.75 1 81.88 61 GLN A N 1
ATOM 473 C CA . GLN A 1 61 ? 3.773 20.438 -4.723 1 81.88 61 GLN A CA 1
ATOM 474 C C . GLN A 1 61 ? 2.619 20.25 -3.742 1 81.88 61 GLN A C 1
ATOM 476 O O . GLN A 1 61 ? 1.751 21.109 -3.625 1 81.88 61 GLN A O 1
ATOM 481 N N . SER A 1 62 ? 2.48 19.188 -3.162 1 93.12 62 SER A N 1
ATOM 482 C CA . SER A 1 62 ? 1.51 18.812 -2.137 1 93.12 62 SER A CA 1
ATOM 483 C C . SER A 1 62 ? 2.188 18.125 -0.957 1 93.12 62 SER A C 1
ATOM 485 O O . SER A 1 62 ? 3.418 18.125 -0.859 1 93.12 62 SER A O 1
ATOM 487 N N . PHE A 1 63 ? 1.383 17.812 0.017 1 96.75 63 PHE A N 1
ATOM 488 C CA . PHE A 1 63 ? 1.877 17.047 1.15 1 96.75 63 PHE A CA 1
ATOM 489 C C . PHE A 1 63 ? 1.275 15.641 1.153 1 96.75 63 PHE A C 1
ATOM 491 O O . PHE A 1 63 ? 0.246 15.398 0.52 1 96.75 63 PHE A O 1
ATOM 498 N N . LEU A 1 64 ? 1.959 14.781 1.784 1 98.12 64 LEU A N 1
ATOM 499 C CA . LEU A 1 64 ? 1.452 13.453 2.119 1 98.12 64 LEU A CA 1
ATOM 500 C C . LEU A 1 64 ? 1.206 13.328 3.619 1 98.12 64 LEU A C 1
ATOM 502 O O . LEU A 1 64 ? 1.817 14.047 4.414 1 98.12 64 LEU A O 1
ATOM 506 N N . ALA A 1 65 ? 0.298 12.516 3.953 1 98.38 65 ALA A N 1
ATOM 507 C CA . ALA A 1 65 ? 0.063 12.156 5.348 1 98.38 65 ALA A CA 1
ATOM 508 C C . ALA A 1 65 ? -0.039 10.641 5.512 1 98.38 65 ALA A C 1
ATOM 510 O O . ALA A 1 65 ? -0.493 9.945 4.605 1 98.38 65 ALA A O 1
ATOM 511 N N . SER A 1 66 ? 0.436 10.18 6.617 1 98 66 SER A N 1
ATOM 512 C CA . SER A 1 66 ? 0.37 8.742 6.852 1 98 66 SER A CA 1
ATOM 513 C C . SER A 1 66 ? -0.132 8.43 8.258 1 98 66 SER A C 1
ATOM 515 O O . SER A 1 66 ? 0.076 9.219 9.188 1 98 66 SER A O 1
ATOM 517 N N . THR A 1 67 ? -0.803 7.41 8.375 1 95.69 67 THR A N 1
ATOM 518 C CA . THR A 1 67 ? -1.19 6.812 9.648 1 95.69 67 THR A CA 1
ATOM 519 C C . THR A 1 67 ? -1.381 5.309 9.508 1 95.69 67 THR A C 1
ATOM 521 O O . THR A 1 67 ? -1.13 4.742 8.438 1 95.69 67 THR A O 1
ATOM 524 N N . LYS A 1 68 ? -1.709 4.664 10.602 1 92.56 68 LYS A N 1
ATOM 525 C CA . LYS A 1 68 ? -1.96 3.227 10.578 1 92.56 68 LYS A CA 1
ATOM 526 C C . LYS A 1 68 ? -3.396 2.912 10.984 1 92.56 68 LYS A C 1
ATOM 528 O O . LYS A 1 68 ? -3.941 3.543 11.891 1 92.56 68 LYS A O 1
ATOM 533 N N . PHE A 1 69 ? -3.936 1.968 10.281 1 87.62 69 PHE A N 1
ATOM 534 C CA . PHE A 1 69 ? -5.23 1.39 10.617 1 87.62 69 PHE A CA 1
ATOM 535 C C . PHE A 1 69 ? -5.184 -0.131 10.547 1 87.62 69 PHE A C 1
ATOM 537 O O . PHE A 1 69 ? -4.852 -0.696 9.5 1 87.62 69 PHE A O 1
ATOM 544 N N . ASN A 1 70 ? -5.496 -0.807 11.656 1 88.31 70 ASN A N 1
ATOM 545 C CA . ASN A 1 70 ? -5.34 -2.254 11.75 1 88.31 70 ASN A CA 1
ATOM 546 C C . ASN A 1 70 ? -3.945 -2.697 11.312 1 88.31 70 ASN A C 1
ATOM 548 O O . ASN A 1 70 ? -3.805 -3.66 10.555 1 88.31 70 ASN A O 1
ATOM 552 N N . ASN A 1 71 ? -2.975 -1.884 11.664 1 90.56 71 ASN A N 1
ATOM 553 C CA . ASN A 1 71 ? -1.55 -2.086 11.43 1 90.56 71 ASN A CA 1
ATOM 554 C C . ASN A 1 71 ? -1.196 -1.885 9.953 1 90.56 71 ASN A C 1
ATOM 556 O O . ASN A 1 71 ? -0.065 -2.148 9.547 1 90.56 71 ASN A O 1
ATOM 560 N N . GLN A 1 72 ? -2.129 -1.561 9.18 1 93.38 72 GLN A N 1
ATOM 561 C CA . GLN A 1 72 ? -1.865 -1.253 7.781 1 93.38 72 GLN A CA 1
ATOM 562 C C . GLN A 1 72 ? -1.472 0.21 7.605 1 93.38 72 GLN A C 1
ATOM 564 O O . GLN A 1 72 ? -2.146 1.106 8.117 1 93.38 72 GLN A O 1
ATOM 569 N N . GLU A 1 73 ? -0.394 0.409 6.91 1 96.62 73 GLU A N 1
ATOM 570 C CA . GLU A 1 73 ? -0.008 1.778 6.586 1 96.62 73 GLU A CA 1
ATOM 571 C C . GLU A 1 73 ? -0.978 2.4 5.586 1 96.62 73 GLU A C 1
ATOM 573 O O . GLU A 1 73 ? -1.224 1.838 4.516 1 96.62 73 GLU A O 1
ATOM 578 N N . LEU A 1 74 ? -1.509 3.51 5.949 1 96.56 74 LEU A N 1
ATOM 579 C CA . LEU A 1 74 ? -2.344 4.305 5.055 1 96.56 74 LEU A CA 1
ATOM 580 C C . LEU A 1 74 ? -1.647 5.605 4.672 1 96.56 74 LEU A C 1
ATOM 582 O O . LEU A 1 74 ? -1.269 6.391 5.543 1 96.56 74 LEU A O 1
ATOM 586 N N . ILE A 1 75 ? -1.44 5.762 3.396 1 98.31 75 ILE A N 1
ATOM 587 C CA . ILE A 1 75 ? -0.824 6.98 2.885 1 98.31 75 ILE A CA 1
ATOM 588 C C . ILE A 1 75 ? -1.87 7.824 2.156 1 98.31 75 ILE A C 1
ATOM 590 O O . ILE A 1 75 ? -2.547 7.332 1.249 1 98.31 75 ILE A O 1
ATOM 594 N N . PHE A 1 76 ? -1.989 9.047 2.576 1 97.5 76 PHE A N 1
ATOM 595 C CA . PHE A 1 76 ? -2.963 9.969 2 1 97.5 76 PHE A CA 1
ATOM 596 C C . PHE A 1 76 ? -2.266 11.078 1.23 1 97.5 76 PHE A C 1
ATOM 598 O O . PHE A 1 76 ? -1.155 11.484 1.583 1 97.5 76 PHE A O 1
ATOM 605 N N . GLY A 1 77 ? -2.914 11.562 0.19 1 97.06 77 GLY A N 1
ATOM 606 C CA . GLY A 1 77 ? -2.418 12.68 -0.599 1 97.06 77 GLY A CA 1
ATOM 607 C C . GLY A 1 77 ? -3.516 13.422 -1.34 1 97.06 77 GLY A C 1
ATOM 608 O O . GLY A 1 77 ? -4.688 13.047 -1.262 1 97.06 77 GLY A O 1
ATOM 609 N N . ILE A 1 78 ? -3.092 14.438 -1.931 1 96.06 78 ILE A N 1
ATOM 610 C CA . ILE A 1 78 ? -3.975 15.188 -2.818 1 96.06 78 ILE A CA 1
ATOM 611 C C . ILE A 1 78 ? -3.791 14.711 -4.254 1 96.06 78 ILE A C 1
ATOM 613 O O . ILE A 1 78 ? -2.666 14.641 -4.758 1 96.06 78 ILE A O 1
ATOM 617 N N . THR A 1 79 ? -4.852 14.328 -4.859 1 95.5 79 THR A N 1
ATOM 618 C CA . THR A 1 79 ? -4.777 13.852 -6.238 1 95.5 79 THR A CA 1
ATOM 619 C C . THR A 1 79 ? -5.598 14.742 -7.16 1 95.5 79 THR A C 1
ATOM 621 O O . THR A 1 79 ? -6.527 15.422 -6.711 1 95.5 79 THR A O 1
ATOM 624 N N . GLU A 1 80 ? -5.234 14.719 -8.391 1 93.5 80 GLU A N 1
ATOM 625 C CA . GLU A 1 80 ? -6.055 15.383 -9.391 1 93.5 80 GLU A CA 1
ATOM 626 C C . GLU A 1 80 ? -7.43 14.734 -9.508 1 93.5 80 GLU A C 1
ATOM 628 O O . GLU A 1 80 ? -7.547 13.508 -9.453 1 93.5 80 GLU A O 1
ATOM 633 N N . LYS A 1 81 ? -8.383 15.586 -9.633 1 91.25 81 LYS A N 1
ATOM 634 C CA . LYS A 1 81 ? -9.719 15.062 -9.898 1 91.25 81 LYS A CA 1
ATOM 635 C C . LYS A 1 81 ? -9.82 14.484 -11.305 1 91.25 81 LYS A C 1
ATOM 637 O O . LYS A 1 81 ? -9.289 15.055 -12.258 1 91.25 81 LYS A O 1
ATOM 642 N N . LYS A 1 82 ? -10.469 13.336 -11.328 1 89.31 82 LYS A N 1
ATOM 643 C CA . LYS A 1 82 ? -10.672 12.695 -12.617 1 89.31 82 LYS A CA 1
ATOM 644 C C . LYS A 1 82 ? -11.273 13.664 -13.625 1 89.31 82 LYS A C 1
ATOM 646 O O . LYS A 1 82 ? -12.266 14.336 -13.336 1 89.31 82 LYS A O 1
ATOM 651 N N . GLY A 1 83 ? -10.664 13.75 -14.75 1 83.06 83 GLY A N 1
ATOM 652 C CA . GLY A 1 83 ? -11.148 14.625 -15.805 1 83.06 83 GLY A CA 1
ATOM 653 C C . GLY A 1 83 ? -10.609 16.047 -15.695 1 83.06 83 GLY A C 1
ATOM 654 O O . GLY A 1 83 ? -10.914 16.891 -16.531 1 83.06 83 GLY A O 1
ATOM 655 N N . PHE A 1 84 ? -9.82 16.281 -14.617 1 81.56 84 PHE A N 1
ATOM 656 C CA . PHE A 1 84 ? -9.25 17.609 -14.414 1 81.56 84 PHE A CA 1
ATOM 657 C C . PHE A 1 84 ? -7.742 17.531 -14.234 1 81.56 84 PHE A C 1
ATOM 659 O O . PHE A 1 84 ? -7.219 16.531 -13.742 1 81.56 84 PHE A O 1
ATOM 666 N N . SER A 1 85 ? -7.09 18.547 -14.836 1 76.44 85 SER A N 1
ATOM 667 C CA . SER A 1 85 ? -5.668 18.703 -14.555 1 76.44 85 SER A CA 1
ATOM 668 C C . SER A 1 85 ? -5.41 19.922 -13.68 1 76.44 85 SER A C 1
ATOM 670 O O . SER A 1 85 ? -6.078 20.953 -13.82 1 76.44 85 SER A O 1
ATOM 672 N N . ILE A 1 86 ? -4.484 19.812 -12.789 1 74.69 86 ILE A N 1
ATOM 673 C CA . ILE A 1 86 ? -4.188 20.859 -11.828 1 74.69 86 ILE A CA 1
ATOM 674 C C . ILE A 1 86 ? -3.84 22.156 -12.562 1 74.69 86 ILE A C 1
ATOM 676 O O . ILE A 1 86 ? -4.137 23.25 -12.078 1 74.69 86 ILE A O 1
ATOM 680 N N . ASN A 1 87 ? -3.281 22.016 -13.711 1 72.38 87 ASN A N 1
ATOM 681 C CA . ASN A 1 87 ? -2.838 23.188 -14.453 1 72.38 87 ASN A CA 1
ATOM 682 C C . ASN A 1 87 ? -4.012 23.906 -15.102 1 72.38 87 ASN A C 1
ATOM 684 O O . ASN A 1 87 ? -3.906 25.094 -15.438 1 72.38 87 ASN A O 1
ATOM 688 N N . GLN A 1 88 ? -5.09 23.25 -15.242 1 68.06 88 GLN A N 1
ATOM 689 C CA . GLN A 1 88 ? -6.215 23.844 -15.961 1 68.06 88 GLN A CA 1
ATOM 690 C C . GLN A 1 88 ? -7.156 24.562 -15.008 1 68.06 88 GLN A C 1
ATOM 692 O O . GLN A 1 88 ? -7.895 25.469 -15.414 1 68.06 88 GLN A O 1
ATOM 697 N N . GLY A 1 89 ? -6.992 24.453 -13.773 1 64.94 89 GLY A N 1
ATOM 698 C CA . GLY A 1 89 ? -7.902 25.047 -12.812 1 64.94 89 GLY A CA 1
ATOM 699 C C . GLY A 1 89 ? -9.359 24.719 -13.086 1 64.94 89 GLY A C 1
ATOM 700 O O . GLY A 1 89 ? -9.672 23.656 -13.617 1 64.94 89 GLY A O 1
ATOM 701 N N . CYS A 1 90 ? -10.273 25.484 -12.57 1 67.38 90 CYS A N 1
ATOM 702 C CA . CYS A 1 90 ? -11.711 25.281 -12.734 1 67.38 90 CYS A CA 1
ATOM 703 C C . CYS A 1 90 ? -12.141 25.531 -14.18 1 67.38 90 CYS A C 1
ATOM 705 O O . CYS A 1 90 ? -13.211 25.094 -14.594 1 67.38 90 CYS A O 1
ATOM 707 N N . GLN A 1 91 ? -11.406 26.188 -14.891 1 61.41 91 GLN A N 1
ATOM 708 C CA . GLN A 1 91 ? -11.82 26.578 -16.234 1 61.41 91 GLN A CA 1
ATOM 709 C C . GLN A 1 91 ? -11.641 25.422 -17.219 1 61.41 91 GLN A C 1
ATOM 711 O O . GLN A 1 91 ? -12.273 25.406 -18.281 1 61.41 91 GLN A O 1
ATOM 716 N N . GLY A 1 92 ? -10.742 24.594 -16.906 1 54.22 92 GLY A N 1
ATOM 717 C CA . GLY A 1 92 ? -10.43 23.578 -17.906 1 54.22 92 GLY A CA 1
ATOM 718 C C . GLY A 1 92 ? -11.484 22.5 -18 1 54.22 92 GLY A C 1
ATOM 719 O O . GLY A 1 92 ? -11.383 21.609 -18.859 1 54.22 92 GLY A O 1
ATOM 720 N N . ALA A 1 93 ? -12.188 22.422 -16.891 1 50.31 93 ALA A N 1
ATOM 721 C CA . ALA A 1 93 ? -13.203 21.375 -17.031 1 50.31 93 ALA A CA 1
ATOM 722 C C . ALA A 1 93 ? -14.188 21.719 -18.141 1 50.31 93 ALA A C 1
ATOM 724 O O . ALA A 1 93 ? -14.438 22.891 -18.422 1 50.31 93 ALA A O 1
ATOM 725 N N . GLN A 1 94 ? -14.195 20.906 -19.109 1 50.28 94 GLN A N 1
ATOM 726 C CA . GLN A 1 94 ? -15.227 21.047 -20.125 1 50.28 94 GLN A CA 1
ATOM 727 C C . GLN A 1 94 ? -16.484 21.719 -19.562 1 50.28 94 GLN A C 1
ATOM 729 O O . GLN A 1 94 ? -17.25 22.312 -20.297 1 50.28 94 GLN A O 1
ATOM 734 N N . THR A 1 95 ? -16.797 21.438 -18.344 1 49.03 95 THR A N 1
ATOM 735 C CA . THR A 1 95 ? -17.984 22.062 -17.781 1 49.03 95 THR A CA 1
ATOM 736 C C . THR A 1 95 ? -17.609 23.016 -16.656 1 49.03 95 THR A C 1
ATOM 738 O O . THR A 1 95 ? -16.859 22.656 -15.75 1 49.03 95 THR A O 1
ATOM 741 N N . GLN A 1 96 ? -17.562 24.25 -16.969 1 50.66 96 GLN A N 1
ATOM 742 C CA . GLN A 1 96 ? -17.5 25.297 -15.961 1 50.66 96 GLN A CA 1
ATOM 743 C C . GLN A 1 96 ? -18.188 24.859 -14.672 1 50.66 96 GLN A C 1
ATOM 745 O O . GLN A 1 96 ? -19.406 24.688 -14.648 1 50.66 96 GLN A O 1
ATOM 750 N N . ASP A 1 97 ? -17.516 24.125 -13.883 1 56.94 97 ASP A N 1
ATOM 751 C CA . ASP A 1 97 ? -18.141 23.828 -12.594 1 56.94 97 ASP A CA 1
ATOM 752 C C . ASP A 1 97 ? -18.422 25.125 -11.82 1 56.94 97 ASP A C 1
ATOM 754 O O . ASP A 1 97 ? -17.5 25.781 -11.336 1 56.94 97 ASP A O 1
ATOM 758 N N . VAL A 1 98 ? -19.656 25.672 -11.969 1 59.03 98 VAL A N 1
ATOM 759 C CA . VAL A 1 98 ? -20.141 26.922 -11.367 1 59.03 98 VAL A CA 1
ATOM 760 C C . VAL A 1 98 ? -19.766 26.953 -9.891 1 59.03 98 VAL A C 1
ATOM 762 O O . VAL A 1 98 ? -19.703 28.031 -9.289 1 59.03 98 VAL A O 1
ATOM 765 N N . ASN A 1 99 ? -19.391 25.75 -9.414 1 65 99 ASN A N 1
ATOM 766 C CA . ASN A 1 99 ? -19.094 25.703 -7.988 1 65 99 ASN A CA 1
ATOM 767 C C . ASN A 1 99 ? -17.594 25.891 -7.727 1 65 99 ASN A C 1
ATOM 769 O O . ASN A 1 99 ? -17.172 25.953 -6.574 1 65 99 ASN A O 1
ATOM 773 N N . CYS A 1 100 ? -16.875 26.125 -8.781 1 71.38 100 CYS A N 1
ATOM 774 C CA . CYS A 1 100 ? -15.438 26.266 -8.625 1 71.38 100 CYS A CA 1
ATOM 775 C C . CYS A 1 100 ? -15.047 27.719 -8.422 1 71.38 100 CYS A C 1
ATOM 777 O O . CYS A 1 100 ? -15.188 28.547 -9.328 1 71.38 100 CYS A O 1
ATOM 779 N N . PRO A 1 101 ? -14.562 28.047 -7.188 1 72.44 101 PRO A N 1
ATOM 780 C CA . PRO A 1 101 ? -14.148 29.422 -6.949 1 72.44 101 PRO A CA 1
ATOM 781 C C . PRO A 1 101 ? -12.922 29.828 -7.773 1 72.44 101 PRO A C 1
ATOM 783 O O . PRO A 1 101 ? -12.148 28.953 -8.188 1 72.44 101 PRO A O 1
ATOM 786 N N . PRO A 1 102 ? -12.859 31.188 -8.07 1 69 102 PRO A N 1
ATOM 787 C CA . PRO A 1 102 ? -11.68 31.641 -8.805 1 69 102 PRO A CA 1
ATOM 788 C C . PRO A 1 102 ? -10.367 31.234 -8.125 1 69 102 PRO A C 1
ATOM 790 O O . PRO A 1 102 ? -10.234 31.375 -6.906 1 69 102 PRO A O 1
ATOM 793 N N . GLY A 1 103 ? -9.477 30.688 -8.852 1 72.38 103 GLY A N 1
ATOM 794 C CA . GLY A 1 103 ? -8.148 30.359 -8.359 1 72.38 103 GLY A CA 1
ATOM 795 C C . GLY A 1 103 ? -8.07 28.969 -7.754 1 72.38 103 GLY A C 1
ATOM 796 O O . GLY A 1 103 ? -6.984 28.469 -7.469 1 72.38 103 GLY A O 1
ATOM 797 N N . ALA A 1 104 ? -9.25 28.422 -7.527 1 76.75 104 ALA A N 1
ATOM 798 C CA . ALA A 1 104 ? -9.266 27.078 -6.941 1 76.75 104 ALA A CA 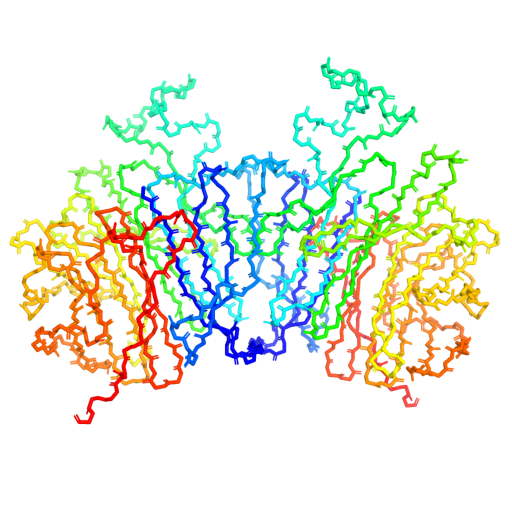1
ATOM 799 C C . ALA A 1 104 ? -9.234 26.016 -8.031 1 76.75 104 ALA A C 1
ATOM 801 O O . ALA A 1 104 ? -9.547 26.297 -9.188 1 76.75 104 ALA A O 1
ATOM 802 N N . THR A 1 105 ? -8.664 24.938 -7.719 1 83.44 105 THR A N 1
ATOM 803 C CA . THR A 1 105 ? -8.664 23.781 -8.594 1 83.44 105 THR A CA 1
ATOM 804 C C . THR A 1 105 ? -9.367 22.594 -7.926 1 83.44 105 THR A C 1
ATOM 806 O O . THR A 1 105 ? -9.227 22.391 -6.719 1 83.44 105 THR A O 1
ATOM 809 N N . PRO A 1 106 ? -10.164 21.969 -8.734 1 88.12 106 PRO A N 1
ATOM 810 C CA . PRO A 1 106 ? -10.734 20.734 -8.164 1 88.12 106 PRO A CA 1
ATOM 811 C C . PRO A 1 106 ? -9.68 19.688 -7.828 1 88.12 106 PRO A C 1
ATOM 813 O O . PRO A 1 106 ? -8.844 19.359 -8.672 1 88.12 106 PRO A O 1
ATOM 816 N N . ILE A 1 107 ? -9.734 19.234 -6.668 1 90.88 107 ILE A N 1
ATOM 817 C CA . ILE A 1 107 ? -8.789 18.203 -6.219 1 90.88 107 ILE A CA 1
ATOM 818 C C . ILE A 1 107 ? -9.523 17.156 -5.398 1 90.88 107 ILE A C 1
ATOM 820 O O . ILE A 1 107 ? -10.656 17.375 -4.957 1 90.88 107 ILE A O 1
ATOM 824 N N . ASP A 1 108 ? -8.875 16.062 -5.27 1 93.12 108 ASP A N 1
ATOM 825 C CA . ASP A 1 108 ? -9.383 15 -4.398 1 93.12 108 ASP A CA 1
ATOM 826 C C . ASP A 1 108 ? -8.43 14.734 -3.236 1 93.12 108 ASP A C 1
ATOM 828 O O . ASP A 1 108 ? -7.211 14.742 -3.416 1 93.12 108 ASP A O 1
ATOM 832 N N . VAL A 1 109 ? -8.992 14.609 -2.062 1 95.12 109 VAL A N 1
ATOM 833 C CA . VAL A 1 109 ? -8.281 13.992 -0.949 1 95.12 109 VAL A CA 1
ATOM 834 C C . VAL A 1 109 ? -8.391 12.469 -1.045 1 95.12 109 VAL A C 1
ATOM 836 O O . VAL A 1 109 ? -9.492 11.922 -1.051 1 95.12 109 VAL A O 1
ATOM 839 N N . SER A 1 110 ? -7.215 11.812 -1.091 1 95.75 110 SER A N 1
ATOM 840 C CA . SER A 1 110 ? -7.281 10.406 -1.461 1 95.75 110 SER A CA 1
ATOM 841 C C . SER A 1 110 ? -6.352 9.562 -0.597 1 95.75 110 SER A C 1
ATOM 843 O O . SER A 1 110 ? -5.301 10.031 -0.16 1 95.75 110 SER A O 1
ATOM 845 N N . LEU A 1 111 ? -6.855 8.367 -0.327 1 96.44 111 LEU A N 1
ATOM 846 C CA . LEU A 1 111 ? -5.926 7.289 -0.005 1 96.44 111 LEU A CA 1
ATOM 847 C C . LEU A 1 111 ? -5.148 6.852 -1.242 1 96.44 111 LEU A C 1
ATOM 849 O O . LEU A 1 111 ? -5.746 6.492 -2.26 1 96.44 111 LEU A O 1
ATOM 853 N N . VAL A 1 112 ? -3.785 6.891 -1.169 1 97.12 112 VAL A N 1
ATOM 854 C CA . VAL A 1 112 ? -3.02 6.613 -2.379 1 97.12 112 VAL A CA 1
ATOM 855 C C . VAL A 1 112 ? -2.188 5.348 -2.186 1 97.12 112 VAL A C 1
ATOM 857 O O . VAL A 1 112 ? -1.54 4.871 -3.121 1 97.12 112 VAL A O 1
ATOM 860 N N . SER A 1 113 ? -2.168 4.824 -1.043 1 97.38 113 SER A N 1
ATOM 861 C CA . SER A 1 113 ? -1.581 3.539 -0.684 1 97.38 113 SER A CA 1
ATOM 862 C C . SER A 1 113 ? -2.207 2.982 0.59 1 97.38 113 SER A C 1
ATOM 864 O O . SER A 1 113 ? -2.49 3.73 1.527 1 97.38 113 SER A O 1
ATOM 866 N N . PRO A 1 114 ? -2.488 1.735 0.663 1 96.94 114 PRO A N 1
ATOM 867 C CA . PRO A 1 114 ? -2.088 0.649 -0.234 1 96.94 114 PRO A CA 1
ATOM 868 C C . PRO A 1 114 ? -2.988 0.536 -1.463 1 96.94 114 PRO A C 1
ATOM 870 O O . PRO A 1 114 ? -2.637 -0.145 -2.43 1 96.94 114 PRO A O 1
ATOM 873 N N . VAL A 1 115 ? -4.105 1.1 -1.406 1 96.56 115 VAL A N 1
ATOM 874 C CA . VAL A 1 115 ? -5.004 1.166 -2.553 1 96.56 115 VAL A CA 1
ATOM 875 C C . VAL A 1 115 ? -5.441 2.611 -2.787 1 96.56 115 VAL A C 1
ATOM 877 O O . VAL A 1 115 ? -5.297 3.459 -1.904 1 96.56 115 VAL A O 1
ATOM 880 N N . TYR A 1 116 ? -5.906 2.809 -3.965 1 96 116 TYR A N 1
ATOM 881 C CA . TYR A 1 116 ? -6.414 4.133 -4.312 1 96 116 TYR A CA 1
ATOM 882 C C . TYR A 1 116 ? -7.883 4.27 -3.922 1 96 116 TYR A C 1
ATOM 884 O O . TYR A 1 116 ? -8.703 3.422 -4.273 1 96 116 TYR A O 1
ATOM 892 N N . LYS A 1 117 ? -8.211 5.289 -3.191 1 94.38 117 LYS A N 1
ATOM 893 C CA . LYS A 1 117 ? -9.586 5.602 -2.824 1 94.38 117 LYS A CA 1
ATOM 894 C C . LYS A 1 117 ? -9.773 7.102 -2.613 1 94.38 117 LYS A C 1
ATOM 896 O O . LYS A 1 117 ? -9.055 7.715 -1.825 1 94.38 117 LYS A O 1
ATOM 901 N N . VAL A 1 118 ? -10.75 7.66 -3.27 1 93.56 118 VAL A N 1
ATOM 902 C CA . VAL A 1 118 ? -11.094 9.062 -3.051 1 93.56 118 VAL A CA 1
ATOM 903 C C . VAL A 1 118 ? -11.938 9.195 -1.783 1 93.56 118 VAL A C 1
ATOM 905 O O . VAL A 1 118 ? -12.969 8.539 -1.643 1 93.56 118 VAL A O 1
ATOM 908 N N . LEU A 1 119 ? -11.469 9.969 -0.944 1 92.69 119 LEU A N 1
ATOM 909 C CA . LEU A 1 119 ? -12.18 10.18 0.312 1 92.69 119 LEU A CA 1
ATOM 910 C C . LEU A 1 119 ? -13.117 11.375 0.206 1 92.69 119 LEU A C 1
ATOM 912 O O . LEU A 1 119 ? -14.234 11.336 0.729 1 92.69 119 LEU A O 1
ATOM 916 N N . SER A 1 120 ? -12.617 12.398 -0.374 1 90.81 120 SER A N 1
ATOM 917 C CA . SER A 1 120 ? -13.367 13.641 -0.509 1 90.81 120 SER A CA 1
ATOM 918 C C . SER A 1 120 ? -12.891 14.445 -1.715 1 90.81 120 SER A C 1
ATOM 920 O O . SER A 1 120 ? -11.781 14.234 -2.207 1 90.81 120 SER A O 1
ATOM 922 N N . THR A 1 121 ? -13.758 15.281 -2.135 1 88.25 121 THR A N 1
ATOM 923 C CA . THR A 1 121 ? -13.438 16.203 -3.225 1 88.25 121 THR A CA 1
ATOM 924 C C . THR A 1 121 ? -13.562 17.641 -2.764 1 88.25 121 THR A C 1
ATOM 926 O O . THR A 1 121 ? -14.461 17.984 -1.989 1 88.25 121 THR A O 1
ATOM 929 N N . ALA A 1 122 ? -12.617 18.453 -3.295 1 84.88 122 ALA A N 1
ATOM 930 C CA . ALA A 1 122 ? -12.648 19.844 -2.869 1 84.88 122 ALA A CA 1
ATOM 931 C C . ALA A 1 122 ? -12.125 20.766 -3.965 1 84.88 122 ALA A C 1
ATOM 933 O O . ALA A 1 122 ? -11.375 20.328 -4.84 1 84.88 122 ALA A O 1
ATOM 934 N N . TYR A 1 123 ? -12.68 21.938 -3.879 1 80.5 123 TYR A N 1
ATOM 935 C CA . TYR A 1 123 ? -12.016 23.047 -4.562 1 80.5 123 TYR A CA 1
ATOM 936 C C . TYR A 1 123 ? -11.016 23.734 -3.639 1 80.5 123 TYR A C 1
ATOM 938 O O . TYR A 1 123 ? -11.391 24.234 -2.578 1 80.5 123 TYR A O 1
ATOM 946 N N . SER A 1 124 ? -9.766 23.641 -4.035 1 80.94 124 SER A N 1
ATOM 947 C CA . SER A 1 124 ? -8.781 24.172 -3.1 1 80.94 124 SER A CA 1
ATOM 948 C C . SER A 1 124 ? -7.531 24.656 -3.828 1 80.94 124 SER A C 1
ATOM 950 O O . SER A 1 124 ? -7.246 24.219 -4.941 1 80.94 124 SER A O 1
ATOM 952 N N . ASP A 1 125 ? -6.945 25.625 -3.168 1 80.19 125 ASP A N 1
ATOM 953 C CA . ASP A 1 125 ? -5.609 26.047 -3.59 1 80.19 125 ASP A CA 1
ATOM 954 C C . ASP A 1 125 ? -4.562 25.656 -2.549 1 80.19 125 ASP A C 1
ATOM 956 O O . ASP A 1 125 ? -3.408 26.078 -2.635 1 80.19 125 ASP A O 1
ATOM 960 N N . ASN A 1 126 ? -5.031 24.938 -1.584 1 86.31 126 ASN A N 1
ATOM 961 C CA . ASN A 1 126 ? -4.125 24.391 -0.584 1 86.31 126 ASN A CA 1
ATOM 962 C C . ASN A 1 126 ? -4.023 22.859 -0.699 1 86.31 126 ASN A C 1
ATOM 964 O O . ASN A 1 126 ? -5.027 22.156 -0.583 1 86.31 126 ASN A O 1
ATOM 968 N N . PHE A 1 127 ? -2.789 22.344 -0.827 1 92.06 127 PHE A N 1
ATOM 969 C CA . PHE A 1 127 ? -2.592 20.938 -1.123 1 92.06 127 PHE A CA 1
ATOM 970 C C . PHE A 1 127 ? -1.853 20.25 0.016 1 92.06 127 PHE A C 1
ATOM 972 O O . PHE A 1 127 ? -1.138 19.266 -0.207 1 92.06 127 PHE A O 1
ATOM 979 N N . LYS A 1 128 ? -2.016 20.828 1.157 1 94.62 128 LYS A N 1
ATOM 980 C CA . LYS A 1 128 ? -1.367 20.25 2.336 1 94.62 128 LYS A CA 1
ATOM 981 C C . LYS A 1 128 ? -2.369 19.5 3.201 1 94.62 128 LYS A C 1
ATOM 983 O O . LYS A 1 128 ? -3.473 19.984 3.453 1 94.62 128 LYS A O 1
ATOM 988 N N . ILE A 1 129 ? -1.972 18.297 3.641 1 96.69 129 ILE A N 1
ATOM 989 C CA . ILE A 1 129 ? -2.898 17.438 4.359 1 96.69 129 ILE A CA 1
ATOM 990 C C . ILE A 1 129 ? -2.219 16.859 5.602 1 96.69 129 ILE A C 1
ATOM 992 O O . ILE A 1 129 ? -0.989 16.875 5.703 1 96.69 129 ILE A O 1
ATOM 996 N N . ALA A 1 130 ? -2.969 16.438 6.492 1 97.69 130 ALA A N 1
ATOM 997 C CA . ALA A 1 130 ? -2.541 15.711 7.68 1 97.69 130 ALA A CA 1
ATOM 998 C C . ALA A 1 130 ? -3.496 14.555 7.984 1 97.69 130 ALA A C 1
ATOM 1000 O O . ALA A 1 130 ? -4.613 14.508 7.461 1 97.69 130 ALA A O 1
ATOM 1001 N N . ALA A 1 131 ? -3.018 13.648 8.766 1 97.38 131 ALA A N 1
ATOM 1002 C CA . ALA A 1 131 ? -3.865 12.516 9.141 1 97.38 131 ALA A CA 1
ATOM 1003 C C . ALA A 1 131 ? -3.471 11.969 10.508 1 97.38 131 ALA A C 1
ATOM 1005 O O . ALA A 1 131 ? -2.314 12.086 10.922 1 97.38 131 ALA A O 1
ATOM 1006 N N . CYS A 1 132 ? -4.391 11.453 11.172 1 96.25 132 CYS A N 1
ATOM 1007 C CA . CYS A 1 132 ? -4.141 10.68 12.383 1 96.25 132 CYS A CA 1
ATOM 1008 C C . CYS A 1 132 ? -5.207 9.609 12.578 1 96.25 132 CYS A C 1
ATOM 1010 O O . CYS A 1 132 ? -6.223 9.609 11.883 1 96.25 132 CYS A O 1
ATOM 1012 N N . SER A 1 133 ? -4.898 8.664 13.43 1 93.12 133 SER A N 1
ATOM 1013 C CA . SER A 1 133 ? -5.801 7.543 13.648 1 93.12 133 SER A CA 1
ATOM 1014 C C . SER A 1 133 ? -5.891 7.188 15.133 1 93.12 133 SER A C 1
ATOM 1016 O O . SER A 1 133 ? -4.93 7.371 15.875 1 93.12 133 SER A O 1
ATOM 1018 N N . SER A 1 134 ? -7.086 6.789 15.531 1 90.94 134 SER A N 1
ATOM 1019 C CA . SER A 1 134 ? -7.242 5.969 16.734 1 90.94 134 SER A CA 1
ATOM 1020 C C . SER A 1 134 ? -7.199 4.484 16.391 1 90.94 134 SER A C 1
ATOM 1022 O O . SER A 1 134 ? -6.898 4.109 15.258 1 90.94 134 SER A O 1
ATOM 1024 N N . ALA A 1 135 ? -7.418 3.66 17.391 1 84.75 135 ALA A N 1
ATOM 1025 C CA . ALA A 1 135 ? -7.488 2.223 17.141 1 84.75 135 ALA A CA 1
ATOM 1026 C C . ALA A 1 135 ? -8.695 1.874 16.266 1 84.75 135 ALA A C 1
ATOM 1028 O O . ALA A 1 135 ? -8.727 0.817 15.633 1 84.75 135 ALA A O 1
ATOM 1029 N N . LYS A 1 136 ? -9.641 2.811 16.125 1 82.75 136 LYS A N 1
ATOM 1030 C CA . LYS A 1 136 ? -10.922 2.459 15.5 1 82.75 136 LYS A CA 1
ATOM 1031 C C . LYS A 1 136 ? -11.18 3.303 14.258 1 82.75 136 LYS A C 1
ATOM 1033 O O . LYS A 1 136 ? -11.945 2.902 13.375 1 82.75 136 LYS A O 1
ATOM 1038 N N . GLU A 1 137 ? -10.555 4.473 14.273 1 87.19 137 GLU A N 1
ATOM 1039 C CA . GLU A 1 137 ? -10.914 5.418 13.227 1 87.19 137 GLU A CA 1
ATOM 1040 C C . GLU A 1 137 ? -9.68 6.109 12.648 1 87.19 137 GLU A C 1
ATOM 1042 O O . GLU A 1 137 ? -8.648 6.207 13.32 1 87.19 137 GLU A O 1
ATOM 1047 N N . THR A 1 138 ? -9.852 6.527 11.461 1 92.25 138 THR A N 1
ATOM 1048 C CA . THR A 1 138 ? -8.836 7.312 10.766 1 92.25 138 THR A CA 1
ATOM 1049 C C . THR A 1 138 ? -9.422 8.617 10.242 1 92.25 138 THR A C 1
ATOM 1051 O O . THR A 1 138 ? -10.531 8.633 9.703 1 92.25 138 THR A O 1
ATOM 1054 N N . TRP A 1 139 ? -8.688 9.727 10.391 1 94.12 139 TRP A N 1
ATOM 1055 C CA . TRP A 1 139 ? -9.141 11.047 9.969 1 94.12 139 TRP A CA 1
ATOM 1056 C C . TRP A 1 139 ? -8.094 11.734 9.094 1 94.12 139 TRP A C 1
ATOM 1058 O O . TRP A 1 139 ? -6.895 11.656 9.375 1 94.12 139 TRP A O 1
ATOM 1068 N N . THR A 1 140 ? -8.539 12.32 8.047 1 96 140 THR A N 1
ATOM 1069 C CA . THR A 1 140 ? -7.691 13.148 7.195 1 96 140 THR A CA 1
ATOM 1070 C C . THR A 1 140 ? -8.164 14.594 7.199 1 96 140 THR A C 1
ATOM 1072 O O . THR A 1 140 ? -9.359 14.867 7.133 1 96 140 THR A O 1
ATOM 1075 N N . TYR A 1 141 ? -7.234 15.492 7.27 1 95.5 141 TYR A N 1
ATOM 1076 C CA . TYR A 1 141 ? -7.562 16.906 7.371 1 95.5 141 TYR A CA 1
ATOM 1077 C C . TYR A 1 141 ? -6.988 17.688 6.195 1 95.5 141 TYR A C 1
ATOM 1079 O O . TYR A 1 141 ? -5.859 17.438 5.766 1 95.5 141 TYR A O 1
ATOM 1087 N N . TYR A 1 142 ? -7.73 18.594 5.762 1 94.62 142 TYR A N 1
ATOM 1088 C CA . TYR A 1 142 ? -7.324 19.469 4.66 1 94.62 142 TYR A CA 1
ATOM 1089 C C . TYR A 1 142 ? -7.992 20.828 4.766 1 94.62 142 TYR A C 1
ATOM 1091 O O . TYR A 1 142 ? -8.906 21.016 5.574 1 94.62 142 TYR A O 1
ATOM 1099 N N . LEU A 1 143 ? -7.441 21.734 4.047 1 91.94 143 LEU A N 1
ATOM 1100 C CA . LEU A 1 143 ? -7.984 23.094 4.078 1 91.94 143 LEU A CA 1
ATOM 1101 C C . LEU A 1 143 ? -8.797 23.375 2.82 1 91.94 143 LEU A C 1
ATOM 1103 O O . LEU A 1 143 ? -8.406 22.984 1.72 1 91.94 143 LEU A O 1
ATOM 1107 N N . LYS A 1 144 ? -9.867 24.016 3.105 1 86.75 144 LYS A N 1
ATOM 1108 C CA . LYS A 1 144 ? -10.711 24.469 2 1 86.75 144 LYS A CA 1
ATOM 1109 C C . LYS A 1 144 ? -11.477 25.734 2.371 1 86.75 144 LYS A C 1
ATOM 1111 O O . LYS A 1 144 ? -11.719 26 3.551 1 86.75 144 LYS A O 1
ATOM 1116 N N . LYS A 1 145 ? -11.781 26.453 1.343 1 83.06 145 LYS A N 1
ATOM 1117 C CA . LYS A 1 145 ? -12.609 27.625 1.59 1 83.06 145 LYS A CA 1
ATOM 1118 C C . LYS A 1 145 ? -14.062 27.234 1.844 1 83.06 145 LYS A C 1
ATOM 1120 O O . LYS A 1 145 ? -14.625 26.406 1.113 1 83.06 145 LYS A O 1
ATOM 1125 N N . ASN A 1 146 ? -14.57 27.734 2.879 1 79.81 146 ASN A N 1
ATOM 1126 C CA . ASN A 1 146 ? -15.984 27.547 3.168 1 79.81 146 ASN A CA 1
ATOM 1127 C C . ASN A 1 146 ? -16.859 28.281 2.152 1 79.81 146 ASN A C 1
ATOM 1129 O O . ASN A 1 146 ? -16.734 29.5 1.982 1 79.81 146 ASN A O 1
ATOM 1133 N N . PRO A 1 147 ? -17.656 27.516 1.49 1 75.5 147 PRO A N 1
ATOM 1134 C CA . PRO A 1 147 ? -18.469 28.156 0.456 1 75.5 147 PRO A CA 1
ATOM 1135 C C . PRO A 1 147 ? -19.422 29.203 1.025 1 75.5 147 PRO A C 1
ATOM 1137 O O . PRO A 1 147 ? -19.859 30.109 0.305 1 75.5 147 PRO A O 1
ATOM 1140 N N . LYS A 1 148 ? -19.781 29.141 2.252 1 76.75 148 LYS A N 1
ATOM 1141 C CA . LYS A 1 148 ? -20.75 30.047 2.871 1 76.75 148 LYS A CA 1
ATOM 1142 C C . LYS A 1 148 ? -20.156 31.422 3.127 1 76.75 148 LYS A C 1
ATOM 1144 O O . LYS A 1 148 ? -20.812 32.438 2.92 1 76.75 148 LYS A O 1
ATOM 1149 N N . ASN A 1 149 ? -18.875 31.516 3.578 1 76.38 149 ASN A N 1
ATOM 1150 C CA . ASN A 1 149 ? -18.328 32.812 3.996 1 76.38 149 ASN A CA 1
ATOM 1151 C C . ASN A 1 149 ? -16.969 33.062 3.369 1 76.38 149 ASN A C 1
ATOM 1153 O O . ASN A 1 149 ? -16.359 34.125 3.615 1 76.38 149 ASN A O 1
ATOM 1157 N N . GLY A 1 150 ? -16.422 32.062 2.67 1 78 150 GLY A N 1
ATOM 1158 C CA . GLY A 1 150 ? -15.172 32.25 1.951 1 78 150 GLY A CA 1
ATOM 1159 C C . GLY A 1 150 ? -13.945 32.062 2.828 1 78 150 GLY A C 1
ATOM 1160 O O . GLY A 1 150 ? -12.812 32.125 2.344 1 78 150 GLY A O 1
ATOM 1161 N N . SER A 1 151 ? -14.211 31.844 4.098 1 82.19 151 SER A N 1
ATOM 1162 C CA . SER A 1 151 ? -13.086 31.672 5.012 1 82.19 151 SER A CA 1
ATOM 1163 C C . SER A 1 151 ? -12.414 30.312 4.816 1 82.19 151 SER A C 1
ATOM 1165 O O . SER A 1 151 ? -13.07 29.344 4.418 1 82.19 151 SER A O 1
ATOM 1167 N N . LEU A 1 152 ? -11.133 30.328 5.055 1 88.44 152 LEU A N 1
ATOM 1168 C CA . LEU A 1 152 ? -10.391 29.062 5.023 1 88.44 152 LEU A CA 1
ATOM 1169 C C . LEU A 1 152 ? -10.633 28.266 6.293 1 88.44 152 LEU A C 1
ATOM 1171 O O . LEU A 1 152 ? -10.469 28.766 7.402 1 88.44 152 LEU A O 1
ATOM 1175 N N . ASN A 1 153 ? -11.133 27.016 6.086 1 90.56 153 ASN A N 1
ATOM 1176 C CA . ASN A 1 153 ? -11.438 26.156 7.23 1 90.56 153 ASN A CA 1
ATOM 1177 C C . ASN A 1 153 ? -10.75 24.797 7.121 1 90.56 153 ASN A C 1
ATOM 1179 O O . ASN A 1 153 ? -10.344 24.391 6.027 1 90.56 153 ASN A O 1
ATOM 1183 N N . ILE A 1 154 ? -10.609 24.188 8.281 1 93.12 154 ILE A N 1
ATOM 1184 C CA . ILE A 1 154 ? -10.172 22.797 8.336 1 93.12 154 ILE A CA 1
ATOM 1185 C C . ILE A 1 154 ? -11.352 21.859 8.062 1 93.12 154 ILE A C 1
ATOM 1187 O O . ILE A 1 154 ? -12.422 22.031 8.656 1 93.12 154 ILE A O 1
ATOM 1191 N N . TYR A 1 155 ? -11.141 21 7.176 1 92.5 155 TYR A N 1
ATOM 1192 C CA . TYR A 1 155 ? -12.102 19.938 6.898 1 92.5 155 TYR A CA 1
ATOM 1193 C C . TYR A 1 155 ? -11.531 18.578 7.273 1 92.5 155 TYR A C 1
ATOM 1195 O O . TYR A 1 155 ? -10.328 18.344 7.152 1 92.5 155 TYR A O 1
ATOM 1203 N N . GLU A 1 156 ? -12.43 17.734 7.715 1 93.31 156 GLU A N 1
ATOM 1204 C CA . GLU A 1 156 ? -12.086 16.375 8.094 1 93.31 156 GLU A CA 1
ATOM 1205 C C . GLU A 1 156 ? -12.781 15.359 7.188 1 93.31 156 GLU A C 1
ATOM 1207 O O . GLU A 1 156 ? -14.008 15.367 7.066 1 93.31 156 GLU A O 1
ATOM 1212 N N . ALA A 1 157 ? -11.922 14.562 6.543 1 90.94 157 ALA A N 1
ATOM 1213 C CA . ALA A 1 157 ? -12.438 13.438 5.77 1 90.94 157 ALA A CA 1
ATOM 1214 C C . ALA A 1 157 ? -12.172 12.117 6.477 1 90.94 157 ALA A C 1
ATOM 1216 O O . ALA A 1 157 ? -11.094 11.914 7.047 1 90.94 157 ALA A O 1
ATOM 1217 N N . THR A 1 158 ? -13.172 11.219 6.492 1 82.56 158 THR A N 1
ATOM 1218 C CA . THR A 1 158 ? -13 9.898 7.086 1 82.56 158 THR A CA 1
ATOM 1219 C C . THR A 1 158 ? -13.047 8.82 6.012 1 82.56 158 THR A C 1
ATOM 1221 O O . THR A 1 158 ? -13.562 9.047 4.914 1 82.56 158 THR A O 1
ATOM 1224 N N . ILE A 1 159 ? -12.297 7.656 6.508 1 77.38 159 ILE A N 1
ATOM 1225 C CA . ILE A 1 159 ? -12.344 6.492 5.629 1 77.38 159 ILE A CA 1
ATOM 1226 C C . ILE A 1 159 ? -13.672 5.77 5.793 1 77.38 159 ILE A C 1
ATOM 1228 O O . ILE A 1 159 ? -14.055 5.398 6.906 1 77.38 159 ILE A O 1
ATOM 1232 N N . GLY A 1 160 ? -14.695 5.875 5.129 1 62.72 160 GLY A N 1
ATOM 1233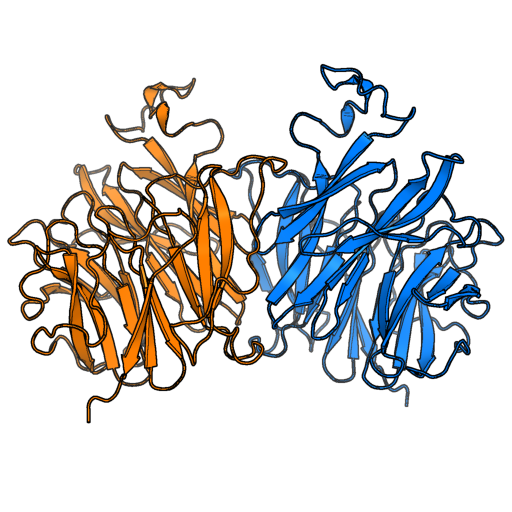 C CA . GLY A 1 160 ? -16 5.258 5.227 1 62.72 160 GLY A CA 1
ATOM 1234 C C . GLY A 1 160 ? -17.125 6.156 4.727 1 62.72 160 GLY A C 1
ATOM 1235 O O . GLY A 1 160 ? -16.875 7.215 4.148 1 62.72 160 GLY A O 1
ATOM 1236 N N . PRO A 1 161 ? -18.203 5.461 5.133 1 60.09 161 PRO A N 1
ATOM 1237 C CA . PRO A 1 161 ? -19.359 6.23 4.691 1 60.09 161 PRO A CA 1
ATOM 1238 C C . PRO A 1 161 ? -19.641 7.434 5.586 1 60.09 161 PRO A C 1
ATOM 1240 O O . PRO A 1 161 ? -19.406 7.379 6.797 1 60.09 161 PRO A O 1
ATOM 1243 N N . GLY A 1 162 ? -19.578 8.539 5.121 1 61.5 162 GLY A N 1
ATOM 1244 C CA . GLY A 1 162 ? -19.938 9.727 5.875 1 61.5 162 GLY A CA 1
ATOM 1245 C C . GLY A 1 162 ? -19.516 11.016 5.191 1 61.5 162 GLY A C 1
ATOM 1246 O O . GLY A 1 162 ? -18.844 10.984 4.168 1 61.5 162 GLY A O 1
ATOM 1247 N N . ASN A 1 163 ? -20.078 12 5.816 1 69.5 163 ASN A N 1
ATOM 1248 C CA . ASN A 1 163 ? -19.766 13.328 5.301 1 69.5 163 ASN A CA 1
ATOM 1249 C C . ASN A 1 163 ? -18.547 13.922 5.973 1 69.5 163 ASN A C 1
ATOM 1251 O O . ASN A 1 163 ? -18.234 13.594 7.125 1 69.5 163 ASN A O 1
ATOM 1255 N N . ASP A 1 164 ? -17.922 14.75 5.199 1 78.31 164 ASP A N 1
ATOM 1256 C CA . ASP A 1 164 ? -16.812 15.516 5.781 1 78.31 164 ASP A CA 1
ATOM 1257 C C . ASP A 1 164 ? -17.312 16.406 6.918 1 78.31 164 ASP A C 1
ATOM 1259 O O . ASP A 1 164 ? -18.453 16.891 6.887 1 78.31 164 ASP A O 1
ATOM 1263 N N . ILE A 1 165 ? -16.484 16.5 7.879 1 82.12 165 ILE A N 1
ATOM 1264 C CA . ILE A 1 165 ? -16.766 17.422 8.977 1 82.12 165 ILE A CA 1
ATOM 1265 C C . ILE A 1 165 ? -15.984 18.719 8.766 1 82.12 165 ILE A C 1
ATOM 1267 O O . ILE A 1 165 ? -14.828 18.703 8.336 1 82.12 165 ILE A O 1
ATOM 1271 N N . VAL A 1 166 ? -16.688 19.875 8.977 1 80.94 166 VAL A N 1
ATOM 1272 C CA . VAL A 1 166 ? -16.031 21.188 8.891 1 80.94 166 VAL A CA 1
ATOM 1273 C C . VAL A 1 166 ? -15.805 21.734 10.297 1 80.94 166 VAL A C 1
ATOM 1275 O O . VAL A 1 166 ? -16.688 21.656 11.156 1 80.94 166 VAL A O 1
ATOM 1278 N N . TYR A 1 167 ? -14.641 22.234 10.445 1 82.62 167 TYR A N 1
ATOM 1279 C CA . TYR A 1 167 ? -14.328 22.953 11.664 1 82.62 167 TYR A CA 1
ATOM 1280 C C . TYR A 1 167 ? -14.453 24.469 11.461 1 82.62 167 TYR A C 1
ATOM 1282 O O . TYR A 1 167 ? -13.562 25.094 10.875 1 82.62 167 TYR A O 1
ATOM 1290 N N . ASP A 1 168 ? -15.562 25.078 11.875 1 70.62 168 ASP A N 1
ATOM 1291 C CA . ASP A 1 168 ? -15.961 26.453 11.562 1 70.62 168 ASP A CA 1
ATOM 1292 C C . ASP A 1 168 ? -15.281 27.453 12.492 1 70.62 168 ASP A C 1
ATOM 1294 O O . ASP A 1 168 ? -15.391 28.656 12.305 1 70.62 168 ASP A O 1
ATOM 1298 N N . ALA A 1 169 ? -14.703 27.109 13.57 1 60.25 169 ALA A N 1
ATOM 1299 C CA . ALA A 1 169 ? -14.312 28.141 14.523 1 60.25 169 ALA A CA 1
ATOM 1300 C C . ALA A 1 169 ? -12.789 28.234 14.641 1 60.25 169 ALA A C 1
ATOM 1302 O O . ALA A 1 169 ? -12.258 28.375 15.734 1 60.25 169 ALA A O 1
ATOM 1303 N N . PRO A 1 170 ? -11.914 27.844 13.664 1 59.56 170 PRO A N 1
ATOM 1304 C CA . PRO A 1 170 ? -10.516 28.141 13.984 1 59.56 170 PRO A CA 1
ATOM 1305 C C . PRO A 1 170 ? -10.18 29.625 13.805 1 59.56 170 PRO A C 1
ATOM 1307 O O . PRO A 1 170 ? -10.883 30.328 13.086 1 59.56 170 PRO A O 1
ATOM 1310 N N . PRO A 1 171 ? -9.289 30.203 14.688 1 64.44 171 PRO A N 1
ATOM 1311 C CA . PRO A 1 171 ? -8.719 31.484 14.242 1 64.44 171 PRO A CA 1
ATOM 1312 C C . PRO A 1 171 ? -8.422 31.5 12.742 1 64.44 171 PRO A C 1
ATOM 1314 O O . PRO A 1 171 ? -8.438 30.453 12.094 1 64.44 171 PRO A O 1
ATOM 1317 N N . THR A 1 172 ? -8.273 32.625 12.188 1 85.69 172 THR A N 1
ATOM 1318 C CA . THR A 1 172 ? -7.945 32.844 10.781 1 85.69 172 THR A CA 1
ATOM 1319 C C . THR A 1 172 ? -6.715 32 10.391 1 85.69 172 THR A C 1
ATOM 1321 O O . THR A 1 172 ? -5.664 32.125 11.023 1 85.69 172 THR A O 1
ATOM 1324 N N . ILE A 1 173 ? -6.883 31.125 9.57 1 92.81 173 ILE A N 1
ATOM 1325 C CA . ILE A 1 173 ? -5.832 30.234 9.062 1 92.81 173 ILE A CA 1
ATOM 1326 C C . ILE A 1 173 ? -5.051 30.953 7.961 1 92.81 173 ILE A C 1
ATOM 1328 O O . ILE A 1 173 ? -5.645 31.578 7.074 1 92.81 173 ILE A O 1
ATOM 1332 N N . LEU A 1 174 ? -3.754 30.953 8.086 1 94.31 174 LEU A N 1
ATOM 1333 C CA . LEU A 1 174 ? -2.904 31.484 7.031 1 94.31 174 LEU A CA 1
ATOM 1334 C C . LEU A 1 174 ? -3.049 30.672 5.75 1 94.31 174 LEU A C 1
ATOM 1336 O O . LEU A 1 174 ? -2.809 29.469 5.746 1 94.31 174 LEU A O 1
ATOM 1340 N N . PRO A 1 175 ? -3.441 31.312 4.637 1 90.94 175 PRO A N 1
ATOM 1341 C CA . PRO A 1 175 ? -3.463 30.562 3.381 1 90.94 175 PRO A CA 1
ATOM 1342 C C . PRO A 1 175 ? -2.123 29.906 3.066 1 90.94 175 PRO A C 1
ATOM 1344 O O . PRO A 1 175 ? -1.078 30.547 3.135 1 90.94 175 PRO A O 1
ATOM 1347 N N . GLY A 1 176 ? -2.205 28.625 2.764 1 92 176 GLY A N 1
ATOM 1348 C CA . GLY A 1 176 ? -0.99 27.875 2.475 1 92 176 GLY A CA 1
ATOM 1349 C C . GLY A 1 176 ? -0.412 27.188 3.693 1 92 176 GLY A C 1
ATOM 1350 O O . GLY A 1 176 ? 0.598 26.484 3.594 1 92 176 GLY A O 1
ATOM 1351 N N . SER A 1 177 ? -1.076 27.328 4.82 1 95.12 177 SER A N 1
ATOM 1352 C CA . SER A 1 177 ? -0.594 26.734 6.055 1 95.12 177 SER A CA 1
ATOM 1353 C C . SER A 1 177 ? -0.458 25.219 5.914 1 95.12 177 SER A C 1
ATOM 1355 O O . SER A 1 177 ? -1.329 24.562 5.336 1 95.12 177 SER A O 1
ATOM 1357 N N . ALA A 1 178 ? 0.659 24.688 6.426 1 96.25 178 ALA A N 1
ATOM 1358 C CA . ALA A 1 178 ? 0.768 23.25 6.625 1 96.25 178 ALA A CA 1
ATOM 1359 C C . ALA A 1 178 ? -0.162 22.781 7.738 1 96.25 178 ALA A C 1
ATOM 1361 O O . ALA A 1 178 ? -0.652 23.578 8.531 1 96.25 178 ALA A O 1
ATOM 1362 N N . LEU A 1 179 ? -0.415 21.5 7.711 1 96.81 179 LEU A N 1
ATOM 1363 C CA . LEU A 1 179 ? -1.206 20.859 8.758 1 96.81 179 LEU A CA 1
ATOM 1364 C C . LEU A 1 179 ? -0.431 19.703 9.398 1 96.81 179 LEU A C 1
ATOM 1366 O O . LEU A 1 179 ? 0.357 19.031 8.734 1 96.81 179 LEU A O 1
ATOM 1370 N N . ALA A 1 180 ? -0.638 19.516 10.594 1 98.25 180 ALA A N 1
ATOM 1371 C CA . ALA A 1 180 ? -0.272 18.312 11.336 1 98.25 180 ALA A CA 1
ATOM 1372 C C . ALA A 1 180 ? -1.413 17.859 12.242 1 98.25 180 ALA A C 1
ATOM 1374 O O . ALA A 1 180 ? -2.268 18.672 12.625 1 98.25 180 ALA A O 1
ATOM 1375 N N . ALA A 1 181 ? -1.475 16.609 12.531 1 97.62 181 ALA A N 1
ATOM 1376 C CA . ALA A 1 181 ? -2.553 16.109 13.375 1 97.62 181 ALA A CA 1
ATOM 1377 C C . ALA A 1 181 ? -2.074 14.93 14.234 1 97.62 181 ALA A C 1
ATOM 1379 O O . ALA A 1 181 ? -1.199 14.172 13.82 1 97.62 181 ALA A O 1
ATOM 1380 N N . TYR A 1 182 ? -2.617 14.859 15.344 1 97.06 182 TYR A N 1
ATOM 1381 C CA . TYR A 1 182 ? -2.34 13.711 16.188 1 97.06 182 TYR A CA 1
ATOM 1382 C C . TYR A 1 182 ? -3.553 13.352 17.047 1 97.06 182 TYR A C 1
ATOM 1384 O O . TYR A 1 182 ? -4.453 14.172 17.234 1 97.06 182 TYR A O 1
ATOM 1392 N N . TYR A 1 183 ? -3.648 12.125 17.469 1 96.19 183 TYR A N 1
ATOM 1393 C CA . TYR A 1 183 ? -4.688 11.633 18.375 1 96.19 183 TYR A CA 1
ATOM 1394 C C . TYR A 1 183 ? -4.16 11.477 19.797 1 96.19 183 TYR A C 1
ATOM 1396 O O . TYR A 1 183 ? -3.145 10.805 20.016 1 96.19 183 TYR A O 1
ATOM 1404 N N . ASP A 1 184 ? -4.797 12.109 20.656 1 95.62 184 ASP A N 1
ATOM 1405 C CA . ASP A 1 184 ? -4.508 12 22.078 1 95.62 184 ASP A CA 1
ATOM 1406 C C . ASP A 1 184 ? -5.297 10.859 22.719 1 95.62 184 ASP A C 1
ATOM 1408 O O . ASP A 1 184 ? -6.496 10.992 22.969 1 95.62 184 ASP A O 1
ATOM 1412 N N . THR A 1 185 ? -4.582 9.797 23.016 1 94.31 185 THR A N 1
ATOM 1413 C CA . THR A 1 185 ? -5.242 8.609 23.547 1 94.31 185 THR A CA 1
ATOM 1414 C C . THR A 1 185 ? -5.715 8.844 24.969 1 94.31 185 THR A C 1
ATOM 1416 O O . THR A 1 185 ? -6.613 8.148 25.453 1 94.31 185 THR A O 1
ATOM 1419 N N . THR A 1 186 ? -5.094 9.773 25.656 1 93.31 186 THR A N 1
ATOM 1420 C CA . THR A 1 186 ? -5.465 10.07 27.031 1 93.31 186 THR A CA 1
ATOM 1421 C C . THR A 1 186 ? -6.816 10.781 27.094 1 93.31 186 THR A C 1
ATOM 1423 O O . THR A 1 186 ? -7.711 10.367 27.828 1 93.31 186 THR A O 1
ATOM 1426 N N . ASN A 1 187 ? -6.957 11.75 26.297 1 91.94 187 ASN A N 1
ATOM 1427 C CA . ASN A 1 187 ? -8.188 12.539 26.297 1 91.94 187 ASN A CA 1
ATOM 1428 C C . ASN A 1 187 ? -9.156 12.062 25.219 1 91.94 187 ASN A C 1
ATOM 1430 O O . ASN A 1 187 ? -10.266 12.586 25.109 1 91.94 187 ASN A O 1
ATOM 1434 N N . LYS A 1 188 ? -8.727 11.094 24.438 1 93.12 188 LYS A N 1
ATOM 1435 C CA . LYS A 1 188 ? -9.516 10.516 23.359 1 93.12 188 LYS A CA 1
ATOM 1436 C C . LYS A 1 188 ? -10.023 11.602 22.422 1 93.12 188 LYS A C 1
ATOM 1438 O O . LYS A 1 188 ? -11.219 11.664 22.109 1 93.12 188 LYS A O 1
ATOM 1443 N N . THR A 1 189 ? -9.07 12.438 22 1 93.06 189 THR A N 1
ATOM 1444 C CA . THR A 1 189 ? -9.406 13.547 21.125 1 93.06 189 THR A CA 1
ATOM 1445 C C . THR A 1 189 ? -8.32 13.758 20.062 1 93.06 189 THR A C 1
ATOM 1447 O O . THR A 1 189 ? -7.16 13.414 20.297 1 93.06 189 THR A O 1
ATOM 1450 N N . ARG A 1 190 ? -8.75 14.32 18.969 1 94.38 190 ARG A N 1
ATOM 1451 C CA . ARG A 1 190 ? -7.82 14.688 17.906 1 94.38 190 ARG A CA 1
ATOM 1452 C C . ARG A 1 190 ? -7.414 16.156 18.016 1 94.38 190 ARG A C 1
ATOM 1454 O O . ARG A 1 190 ? -8.227 17 18.406 1 94.38 190 ARG A O 1
ATOM 1461 N N . TYR A 1 191 ? -6.23 16.391 17.656 1 95.19 191 TYR A N 1
ATOM 1462 C CA . TYR A 1 191 ? -5.715 17.766 17.578 1 95.19 191 TYR A CA 1
ATOM 1463 C C . TYR A 1 191 ? -5.16 18.047 16.188 1 95.19 191 TYR A C 1
ATOM 1465 O O . TYR A 1 191 ? -4.496 17.203 15.578 1 95.19 191 TYR A O 1
ATOM 1473 N N . ILE A 1 192 ? -5.457 19.234 15.703 1 96.12 192 ILE A N 1
ATOM 1474 C CA . ILE A 1 192 ? -4.949 19.719 14.422 1 96.12 192 ILE A CA 1
ATOM 1475 C C . ILE A 1 192 ? -4.117 20.969 14.633 1 96.12 192 ILE A C 1
ATOM 1477 O O . ILE A 1 192 ? -4.551 21.906 15.328 1 96.12 192 ILE A O 1
ATOM 1481 N N . ILE A 1 193 ? -2.994 21 14.086 1 96.88 193 ILE A N 1
ATOM 1482 C CA . ILE A 1 193 ? -2.098 22.156 14.219 1 96.88 193 ILE A CA 1
ATOM 1483 C C . ILE A 1 193 ? -1.974 22.859 12.875 1 96.88 193 ILE A C 1
ATOM 1485 O O . ILE A 1 193 ? -1.852 22.219 11.836 1 96.88 193 ILE A O 1
ATOM 1489 N N . PHE A 1 194 ? -1.983 24.141 12.906 1 96.25 194 PHE A N 1
ATOM 1490 C CA . PHE A 1 194 ? -1.887 24.984 11.719 1 96.25 194 PHE A CA 1
ATOM 1491 C C . PHE A 1 194 ? -1.271 26.328 12.055 1 96.25 194 PHE A C 1
ATOM 1493 O O . PHE A 1 194 ? -1.05 26.641 13.234 1 96.25 194 PHE A O 1
ATOM 1500 N N . GLN A 1 195 ? -0.987 27.078 11.008 1 96.5 195 GLN A N 1
ATOM 1501 C CA . GLN A 1 195 ? -0.458 28.422 11.219 1 96.5 195 GLN A CA 1
ATOM 1502 C C . GLN A 1 195 ? -1.536 29.469 11 1 96.5 195 GLN A C 1
ATOM 1504 O O . GLN A 1 195 ? -2.25 29.438 10 1 96.5 195 GLN A O 1
ATOM 1509 N N . GLY A 1 196 ? -1.633 30.344 11.938 1 93.94 196 GLY A N 1
ATOM 1510 C CA . GLY A 1 196 ? -2.582 31.438 11.828 1 93.94 196 GLY A CA 1
ATOM 1511 C C . GLY A 1 196 ? -2.016 32.656 11.117 1 93.94 196 GLY A C 1
ATOM 1512 O O . GLY A 1 196 ? -0.81 32.719 10.867 1 93.94 196 GLY A O 1
ATOM 1513 N N . THR A 1 197 ? -2.859 33.562 10.797 1 90.19 197 THR A N 1
ATOM 1514 C CA . THR A 1 197 ? -2.482 34.75 10.047 1 90.19 197 THR A CA 1
ATOM 1515 C C . THR A 1 197 ? -1.756 35.75 10.945 1 90.19 197 THR A C 1
ATOM 1517 O O . THR A 1 197 ? -0.961 36.562 10.469 1 90.19 197 THR A O 1
ATOM 1520 N N . SER A 1 198 ? -2.105 35.656 12.18 1 84.81 198 SER A N 1
ATOM 1521 C CA . SER A 1 198 ? -1.545 36.656 13.078 1 84.81 198 SER A CA 1
ATOM 1522 C C . SER A 1 198 ? -0.225 36.188 13.68 1 84.81 198 SER A C 1
ATOM 1524 O O . SER A 1 198 ? -0.18 35.156 14.367 1 84.81 198 SER A O 1
ATOM 1526 N N . GLY A 1 199 ? 0.876 36.906 13.359 1 85.12 199 GLY A N 1
ATOM 1527 C CA . GLY A 1 199 ? 2.148 36.719 14.039 1 85.12 199 GLY A CA 1
ATOM 1528 C C . GLY A 1 199 ? 2.826 35.406 13.703 1 85.12 199 GLY A C 1
ATOM 1529 O O . GLY A 1 199 ? 3.637 34.906 14.484 1 85.12 199 GLY A O 1
ATOM 1530 N N . ASN A 1 200 ? 2.406 34.781 12.758 1 89.38 200 ASN A N 1
ATOM 1531 C CA . ASN A 1 200 ? 2.953 33.469 12.352 1 89.38 200 ASN A CA 1
ATOM 1532 C C . ASN A 1 200 ? 2.811 32.438 13.461 1 89.38 200 ASN A C 1
ATOM 1534 O O . ASN A 1 200 ? 3.689 31.594 13.641 1 89.38 200 ASN A O 1
ATOM 1538 N N . LEU A 1 201 ? 1.804 32.562 14.203 1 93.94 201 LEU A N 1
ATOM 1539 C CA . LEU A 1 201 ? 1.59 31.703 15.352 1 93.94 201 LEU A CA 1
ATOM 1540 C C . LEU A 1 201 ? 1.042 30.344 14.914 1 93.94 201 LEU A C 1
ATOM 1542 O O . LEU A 1 201 ? 0.153 30.281 14.062 1 93.94 201 LEU A O 1
ATOM 1546 N N . LEU A 1 202 ? 1.647 29.312 15.469 1 96.81 202 LEU A N 1
ATOM 1547 C CA . LEU A 1 202 ? 1.006 28 15.352 1 96.81 202 LEU A CA 1
ATOM 1548 C C . LEU A 1 202 ? -0.159 27.891 16.328 1 96.81 202 LEU A C 1
ATOM 1550 O O . LEU A 1 202 ? -0.117 28.453 17.422 1 96.81 202 LEU A O 1
ATOM 1554 N N . ASN A 1 203 ? -1.129 27.234 15.891 1 95.25 203 ASN A N 1
ATOM 1555 C CA . ASN A 1 203 ? -2.32 26.969 16.688 1 95.25 203 ASN A CA 1
ATOM 1556 C C . ASN A 1 203 ? -2.607 25.484 16.797 1 95.25 203 ASN A C 1
ATOM 1558 O O . ASN A 1 203 ? -2.348 24.734 15.844 1 95.25 203 ASN A O 1
ATOM 1562 N N . GLU A 1 204 ? -3.051 25.078 17.859 1 94.81 204 GLU A N 1
ATOM 1563 C CA . GLU A 1 204 ? -3.562 23.719 18.078 1 94.81 204 GLU A CA 1
ATOM 1564 C C . GLU A 1 204 ? -5.074 23.734 18.281 1 94.81 204 GLU A C 1
ATOM 1566 O O . GLU A 1 204 ? -5.578 24.375 19.203 1 94.81 204 GLU A O 1
ATOM 1571 N N . TYR A 1 205 ? -5.684 23.047 17.422 1 93.31 205 TYR A N 1
ATOM 1572 C CA . TYR A 1 205 ? -7.141 22.984 17.484 1 93.31 205 TYR A CA 1
ATOM 1573 C C . TYR A 1 205 ? -7.602 21.594 17.922 1 93.31 205 TYR A C 1
ATOM 1575 O O . TYR A 1 205 ? -7.281 20.594 17.281 1 93.31 205 TYR A O 1
ATOM 1583 N N . ALA A 1 206 ? -8.367 21.578 18.984 1 91.31 206 ALA A N 1
ATOM 1584 C CA . ALA A 1 206 ? -8.969 20.328 19.438 1 91.31 206 ALA A CA 1
ATOM 1585 C C . ALA A 1 206 ? -10.289 20.062 18.719 1 91.31 206 ALA A C 1
ATOM 1587 O O . ALA A 1 206 ? -11.18 20.922 18.703 1 91.31 206 ALA A O 1
ATOM 1588 N N . ALA A 1 207 ? -10.445 18.859 18.141 1 87.12 207 ALA A N 1
ATOM 1589 C CA . ALA A 1 207 ? -11.641 18.516 17.391 1 87.12 207 ALA A CA 1
ATOM 1590 C C . ALA A 1 207 ? -12.898 18.703 18.234 1 87.12 207 ALA A C 1
ATOM 1592 O O . ALA A 1 207 ? -13.961 19.047 17.703 1 87.12 207 ALA A O 1
ATOM 1593 N N . LYS A 1 208 ? -12.93 18.469 19.5 1 77.69 208 LYS A N 1
ATOM 1594 C CA . LYS A 1 208 ? -14.078 18.625 20.391 1 77.69 208 LYS A CA 1
ATOM 1595 C C . LYS A 1 208 ? -13.938 19.875 21.25 1 77.69 208 LYS A C 1
ATOM 1597 O O . LYS A 1 208 ? -14.578 19.984 22.297 1 77.69 208 LYS A O 1
ATOM 1602 N N . GLY A 1 209 ? -13.062 20.766 20.672 1 76.19 209 GLY A N 1
ATOM 1603 C CA . GLY A 1 209 ? -12.82 21.797 21.672 1 76.19 209 GLY A CA 1
ATOM 1604 C C . GLY A 1 209 ? -12.445 23.141 21.078 1 76.19 209 GLY A C 1
ATOM 1605 O O . GLY A 1 209 ? -13.117 23.641 20.172 1 76.19 209 GLY A O 1
ATOM 1606 N N . SER A 1 210 ? -11.406 23.703 21.781 1 79.12 210 SER A N 1
ATOM 1607 C CA . SER A 1 210 ? -11.023 25.094 21.547 1 79.12 210 SER A CA 1
ATOM 1608 C C . SER A 1 210 ? -9.719 25.188 20.75 1 79.12 210 SER A C 1
ATOM 1610 O O . SER A 1 210 ? -8.969 24.219 20.672 1 79.12 210 SER A O 1
ATOM 1612 N N . ASN A 1 211 ? -9.617 26.266 20.172 1 83.81 211 ASN A N 1
ATOM 1613 C CA . ASN A 1 211 ? -8.375 26.672 19.531 1 83.81 211 ASN A CA 1
ATOM 1614 C C . ASN A 1 211 ? -7.406 27.297 20.531 1 83.81 211 ASN A C 1
ATOM 1616 O O . ASN A 1 211 ? -7.797 28.156 21.312 1 83.81 211 ASN A O 1
ATOM 1620 N N . ASN A 1 212 ? -6.195 26.828 20.438 1 87.94 212 ASN A N 1
ATOM 1621 C CA . ASN A 1 212 ? -5.176 27.344 21.344 1 87.94 212 ASN A CA 1
ATOM 1622 C C . ASN A 1 212 ? -3.895 27.703 20.609 1 87.94 212 ASN A C 1
ATOM 1624 O O . ASN A 1 212 ? -3.266 26.844 19.984 1 87.94 212 ASN A O 1
ATOM 1628 N N . PRO A 1 213 ? -3.516 28.984 20.719 1 92.62 213 PRO A N 1
ATOM 1629 C CA . PRO A 1 213 ? -2.219 29.344 20.141 1 92.62 213 PRO A CA 1
ATOM 1630 C C . PRO A 1 213 ? -1.048 28.703 20.875 1 92.62 213 PRO A C 1
ATOM 1632 O O . PRO A 1 213 ? -1.083 28.562 22.109 1 92.62 213 PRO A O 1
ATOM 1635 N N . ILE A 1 214 ? -0.094 28.297 20.156 1 95.88 214 ILE A N 1
ATOM 1636 C CA . ILE A 1 214 ? 1.129 27.75 20.734 1 95.88 214 ILE A CA 1
ATOM 1637 C C . ILE A 1 214 ? 2.186 28.844 20.844 1 95.88 214 ILE A C 1
ATOM 1639 O O . ILE A 1 214 ? 3.133 28.891 20.062 1 95.88 214 ILE A O 1
ATOM 1643 N N . LYS A 1 215 ? 2.109 29.594 21.875 1 94.31 215 LYS A N 1
ATOM 1644 C CA . LYS A 1 215 ? 2.906 30.812 22.016 1 94.31 215 LYS A CA 1
ATOM 1645 C C . LYS A 1 215 ? 4.383 30.484 22.203 1 94.31 215 LYS A C 1
ATOM 1647 O O . LYS A 1 215 ? 5.254 31.266 21.844 1 94.31 215 LYS A O 1
ATOM 1652 N N . ASN A 1 216 ? 4.641 29.312 22.766 1 96 216 ASN A N 1
ATOM 1653 C CA . ASN A 1 216 ? 6.02 28.938 23.062 1 96 216 ASN A CA 1
ATOM 1654 C C . ASN A 1 216 ? 6.777 28.562 21.797 1 96 216 ASN A C 1
ATOM 1656 O O . ASN A 1 216 ? 8.008 28.469 21.797 1 96 216 ASN A O 1
ATOM 1660 N N . ALA A 1 217 ? 6.086 28.219 20.75 1 96.75 217 ALA A N 1
ATOM 1661 C CA . ALA A 1 217 ? 6.754 28 19.469 1 96.75 217 ALA A CA 1
ATOM 1662 C C . ALA A 1 217 ? 7.207 29.328 18.844 1 96.75 217 ALA A C 1
ATOM 1664 O O . ALA A 1 217 ? 6.52 29.891 18 1 96.75 217 ALA A O 1
ATOM 1665 N N . LYS A 1 218 ? 8.344 29.766 19.203 1 95.12 218 LYS A N 1
ATOM 1666 C CA . LYS A 1 218 ? 8.867 31.047 18.75 1 95.12 218 LYS A CA 1
ATOM 1667 C C . LYS A 1 218 ? 9.68 30.891 17.469 1 95.12 218 LYS A C 1
ATOM 1669 O O . LYS A 1 218 ? 10.234 29.828 17.203 1 95.12 218 LYS A O 1
ATOM 1674 N N . GLY A 1 219 ? 9.664 31.938 16.656 1 95.44 219 GLY A N 1
ATOM 1675 C CA . GLY A 1 219 ? 10.516 32 15.484 1 95.44 219 GLY A CA 1
ATOM 1676 C C . GLY A 1 219 ? 9.992 31.172 14.32 1 95.44 219 GLY A C 1
ATOM 1677 O O . GLY A 1 219 ? 10.742 30.828 13.414 1 95.44 219 GLY A O 1
ATOM 1678 N N . VAL A 1 220 ? 8.766 30.875 14.406 1 97.69 220 VAL A N 1
ATOM 1679 C CA . VAL A 1 220 ? 8.188 30.062 13.336 1 97.69 220 VAL A CA 1
ATOM 1680 C C . VAL A 1 220 ? 8.242 30.844 12.023 1 97.69 220 VAL A C 1
ATOM 1682 O O . VAL A 1 220 ? 7.746 31.969 11.938 1 97.69 220 VAL A O 1
ATOM 1685 N N . LYS A 1 221 ? 8.828 30.219 11.078 1 97.19 221 LYS A N 1
ATOM 1686 C CA . LYS A 1 221 ? 8.82 30.797 9.734 1 97.19 221 LYS A CA 1
ATOM 1687 C C . LYS A 1 221 ? 7.41 30.859 9.172 1 97.19 221 LYS A C 1
ATOM 1689 O O . LYS A 1 221 ? 6.609 29.938 9.375 1 97.19 221 LYS A O 1
ATOM 1694 N N . LYS A 1 222 ? 7.141 31.969 8.414 1 96.81 222 LYS A N 1
ATOM 1695 C CA . LYS A 1 222 ? 5.871 32.031 7.695 1 96.81 222 LYS A CA 1
ATOM 1696 C C . LYS A 1 222 ? 5.727 30.844 6.742 1 96.81 222 LYS A C 1
ATOM 1698 O O . LYS A 1 222 ? 6.633 30.562 5.949 1 96.81 222 LYS A O 1
ATOM 1703 N N . LEU A 1 223 ? 4.609 30.141 6.863 1 95.94 223 LEU A N 1
ATOM 1704 C CA . LEU A 1 223 ? 4.289 28.969 6.051 1 95.94 223 LEU A CA 1
ATOM 1705 C C . LEU A 1 223 ? 5.289 27.844 6.297 1 95.94 223 LEU A C 1
ATOM 1707 O O . LEU A 1 223 ? 5.668 27.125 5.367 1 95.94 223 LEU A O 1
ATOM 1711 N N . SER A 1 224 ? 5.648 27.766 7.527 1 96.81 224 SER A N 1
ATOM 1712 C CA . SER A 1 224 ? 6.496 26.656 7.938 1 96.81 224 SER A CA 1
ATOM 1713 C C . SER A 1 224 ? 5.805 25.312 7.703 1 96.81 224 SER A C 1
ATOM 1715 O O . SER A 1 224 ? 4.613 25.172 7.98 1 96.81 224 SER A O 1
ATOM 1717 N N . THR A 1 225 ? 6.641 24.375 7.164 1 96.69 225 THR A N 1
ATOM 1718 C CA . THR A 1 225 ? 6.203 22.984 7.305 1 96.69 225 THR A CA 1
ATOM 1719 C C . THR A 1 225 ? 6.27 22.547 8.766 1 96.69 225 THR A C 1
ATOM 1721 O O . THR A 1 225 ? 7.07 23.062 9.539 1 96.69 225 THR A O 1
ATOM 1724 N N . ILE A 1 226 ? 5.355 21.656 9.148 1 98.25 226 ILE A N 1
ATOM 1725 C CA . ILE A 1 226 ? 5.285 21.203 10.531 1 98.25 226 ILE A CA 1
ATOM 1726 C C . ILE A 1 226 ? 5.055 19.703 10.562 1 98.25 226 ILE A C 1
ATOM 1728 O O . ILE A 1 226 ? 4.539 19.125 9.602 1 98.25 226 ILE A O 1
ATOM 1732 N N . ALA A 1 227 ? 5.465 19.062 11.57 1 98.62 227 ALA A N 1
ATOM 1733 C CA . ALA A 1 227 ? 5.262 17.641 11.828 1 98.62 227 ALA A CA 1
ATOM 1734 C C . ALA A 1 227 ? 5.082 17.375 13.32 1 98.62 227 ALA A C 1
ATOM 1736 O O . ALA A 1 227 ? 5.676 18.062 14.156 1 98.62 227 ALA A O 1
ATOM 1737 N N . VAL A 1 228 ? 4.277 16.453 13.633 1 98.5 228 VAL A N 1
ATOM 1738 C CA . VAL A 1 228 ? 4.012 16.156 15.039 1 98.5 228 VAL A CA 1
ATOM 1739 C C . VAL A 1 228 ? 4.18 14.656 15.289 1 98.5 228 VAL A C 1
ATOM 1741 O O . VAL A 1 228 ? 3.777 13.836 14.461 1 98.5 228 VAL A O 1
ATOM 1744 N N . ALA A 1 229 ? 4.836 14.312 16.281 1 97.62 229 ALA A N 1
ATOM 1745 C CA . ALA A 1 229 ? 4.953 12.945 16.781 1 97.62 229 ALA A CA 1
ATOM 1746 C C . ALA A 1 229 ? 4.379 12.828 18.188 1 97.62 229 ALA A C 1
ATOM 1748 O O . ALA A 1 229 ? 4.527 13.742 19.016 1 97.62 229 ALA A O 1
ATOM 1749 N N . VAL A 1 230 ? 3.768 11.742 18.469 1 96.5 230 VAL A N 1
ATOM 1750 C CA . VAL A 1 230 ? 3.18 11.523 19.781 1 96.5 230 VAL A CA 1
ATOM 1751 C C . VAL A 1 230 ? 3.684 10.195 20.359 1 96.5 230 VAL A C 1
ATOM 1753 O O . VAL A 1 230 ? 3.654 9.164 19.688 1 96.5 230 VAL A O 1
ATOM 1756 N N . THR A 1 231 ? 4.152 10.234 21.531 1 94.94 231 THR A N 1
ATOM 1757 C CA . THR A 1 231 ? 4.504 9.039 22.297 1 94.94 231 THR A CA 1
ATOM 1758 C C . THR A 1 231 ? 3.465 8.758 23.375 1 94.94 231 THR A C 1
ATOM 1760 O O . THR A 1 231 ? 2.418 9.414 23.422 1 94.94 231 THR A O 1
ATOM 1763 N N . LYS A 1 232 ? 3.74 7.82 24.234 1 92.25 232 LYS A N 1
ATOM 1764 C CA . LYS A 1 232 ? 2.814 7.484 25.312 1 92.25 232 LYS A CA 1
ATOM 1765 C C . LYS A 1 232 ? 2.682 8.641 26.312 1 92.25 232 LYS A C 1
ATOM 1767 O O . LYS A 1 232 ? 1.686 8.734 27.031 1 92.25 232 LYS A O 1
ATOM 1772 N N . THR A 1 233 ? 3.693 9.562 26.281 1 93.19 233 THR A N 1
ATOM 1773 C CA . THR A 1 233 ? 3.672 10.547 27.344 1 93.19 233 THR A CA 1
ATOM 1774 C C . THR A 1 233 ? 3.814 11.961 26.781 1 93.19 233 THR A C 1
ATOM 1776 O O . THR A 1 233 ? 3.545 12.945 27.484 1 93.19 233 THR A O 1
ATOM 1779 N N . THR A 1 234 ? 4.305 12.023 25.625 1 95.62 234 THR A N 1
ATOM 1780 C CA . THR A 1 234 ? 4.746 13.352 25.188 1 95.62 234 THR A CA 1
ATOM 1781 C C . THR A 1 234 ? 4.324 13.617 23.75 1 95.62 234 THR A C 1
ATOM 1783 O O . THR A 1 234 ? 4.344 12.719 22.906 1 95.62 234 THR A O 1
ATOM 1786 N N . VAL A 1 235 ? 3.963 14.828 23.422 1 97.12 235 VAL A N 1
ATOM 1787 C CA . VAL A 1 235 ? 3.742 15.336 22.078 1 97.12 235 VAL A CA 1
ATOM 1788 C C . VAL A 1 235 ? 4.934 16.188 21.625 1 97.12 235 VAL A C 1
ATOM 1790 O O . VAL A 1 235 ? 5.367 17.078 22.359 1 97.12 235 VAL A O 1
ATOM 1793 N N . PHE A 1 236 ? 5.504 15.906 20.5 1 97.94 236 PHE A N 1
ATOM 1794 C CA . PHE A 1 236 ? 6.602 16.656 19.891 1 97.94 236 PHE A CA 1
ATOM 1795 C C . PHE A 1 236 ? 6.129 17.406 18.656 1 97.94 236 PHE A C 1
ATOM 1797 O O . PHE A 1 236 ? 5.629 16.797 17.703 1 97.94 236 PHE A O 1
ATOM 1804 N N . LEU A 1 237 ? 6.281 18.688 18.672 1 98.38 237 LEU A N 1
ATOM 1805 C CA . LEU A 1 237 ? 5.957 19.5 17.5 1 98.38 237 LEU A CA 1
ATOM 1806 C C . LEU A 1 237 ? 7.223 20.078 16.891 1 98.38 237 LEU A C 1
ATOM 1808 O O . LEU A 1 237 ? 7.988 20.766 17.562 1 98.38 237 LEU A O 1
ATOM 1812 N N . TYR A 1 238 ? 7.41 19.797 15.602 1 98.69 238 TYR A N 1
ATOM 1813 C CA . TYR A 1 238 ? 8.57 20.281 14.859 1 98.69 238 TYR A CA 1
ATOM 1814 C C . TYR A 1 238 ? 8.172 21.328 13.836 1 98.69 238 TYR A C 1
ATOM 1816 O O . TYR A 1 238 ? 7.125 21.203 13.188 1 98.69 238 TYR A O 1
ATOM 1824 N N . TYR A 1 239 ? 9 22.312 13.68 1 98.56 239 TYR A N 1
ATOM 1825 C CA . TYR A 1 239 ? 8.766 23.391 12.727 1 98.56 239 TYR A CA 1
ATOM 1826 C C . TYR A 1 239 ? 10.078 24.031 12.305 1 98.56 239 TYR A C 1
ATOM 1828 O O . TYR A 1 239 ? 11.141 23.734 12.852 1 98.56 239 TYR A O 1
ATOM 1836 N N . LEU A 1 240 ? 10 24.875 11.273 1 98.31 240 LEU A N 1
ATOM 1837 C CA . LEU A 1 240 ? 11.18 25.578 10.781 1 98.31 240 LEU A CA 1
ATOM 1838 C C . LEU A 1 240 ? 11.172 27.031 11.219 1 98.31 240 LEU A C 1
ATOM 1840 O O . LEU A 1 240 ? 10.117 27.672 11.258 1 98.31 240 LEU A O 1
ATOM 1844 N N . ASP A 1 241 ? 12.352 27.562 11.516 1 97.56 241 ASP A N 1
ATOM 1845 C CA . ASP A 1 241 ? 12.477 29 11.789 1 97.56 241 ASP A CA 1
ATOM 1846 C C . ASP A 1 241 ? 12.789 29.766 10.516 1 97.56 241 ASP A C 1
ATOM 1848 O O . ASP A 1 241 ? 12.727 29.219 9.414 1 97.56 241 ASP A O 1
ATOM 1852 N N . ASP A 1 242 ? 13.055 31.047 10.672 1 96.38 242 ASP A N 1
ATOM 1853 C CA . ASP A 1 242 ? 13.234 31.938 9.531 1 96.38 242 ASP A CA 1
ATOM 1854 C C . ASP A 1 242 ? 14.469 31.547 8.727 1 96.38 242 ASP A C 1
ATOM 1856 O O . ASP A 1 242 ? 14.617 31.953 7.566 1 96.38 242 ASP A O 1
ATOM 1860 N N . ASN A 1 243 ? 15.375 30.797 9.312 1 96.06 243 ASN A N 1
ATOM 1861 C CA . ASN A 1 243 ? 16.562 30.312 8.609 1 96.06 243 ASN A CA 1
ATOM 1862 C C . ASN A 1 243 ? 16.375 28.906 8.055 1 96.06 243 ASN A C 1
ATOM 1864 O O . ASN A 1 243 ? 17.328 28.266 7.621 1 96.06 243 ASN A O 1
ATOM 1868 N N . ASN A 1 244 ? 15.211 28.391 8.188 1 96.88 244 ASN A N 1
ATOM 1869 C CA . ASN A 1 244 ? 14.836 27.047 7.738 1 96.88 244 ASN A CA 1
ATOM 1870 C C . ASN A 1 244 ? 15.5 25.969 8.586 1 96.88 244 ASN A C 1
ATOM 1872 O O . ASN A 1 244 ? 15.797 24.875 8.086 1 96.88 244 ASN A O 1
ATOM 1876 N N . MET A 1 245 ? 15.781 26.391 9.781 1 97.75 245 MET A N 1
ATOM 1877 C CA . MET A 1 245 ? 16.344 25.422 10.703 1 97.75 245 MET A CA 1
ATOM 1878 C C . MET A 1 245 ? 15.258 24.734 11.523 1 97.75 245 MET A C 1
ATOM 1880 O O . MET A 1 245 ? 14.25 25.359 11.867 1 97.75 245 MET A O 1
ATOM 1884 N N . LEU A 1 246 ? 15.523 23.5 11.867 1 98.06 246 LEU A N 1
ATOM 1885 C CA . LEU A 1 246 ? 14.547 22.672 12.555 1 98.06 246 LEU A CA 1
ATOM 1886 C C . LEU A 1 246 ? 14.5 23 14.047 1 98.06 246 LEU A C 1
ATOM 1888 O O . LEU A 1 246 ? 15.531 23 14.719 1 98.06 246 LEU A O 1
ATOM 1892 N N . ASN A 1 247 ? 13.297 23.281 14.555 1 98.12 247 ASN A N 1
ATOM 1893 C CA . ASN A 1 247 ? 13.031 23.531 15.969 1 98.12 247 ASN A CA 1
ATOM 1894 C C . ASN A 1 247 ? 11.938 22.609 16.5 1 98.12 247 ASN A C 1
ATOM 1896 O O . ASN A 1 247 ? 11.234 21.969 15.727 1 98.12 247 ASN A O 1
ATOM 1900 N N . ARG A 1 248 ? 11.812 22.594 17.844 1 97.94 248 ARG A N 1
ATOM 1901 C CA . ARG A 1 248 ? 10.82 21.719 18.469 1 97.94 248 ARG A CA 1
ATOM 1902 C C . ARG A 1 248 ? 10.25 22.359 19.734 1 97.94 248 ARG A C 1
ATOM 1904 O O . ARG A 1 248 ? 10.938 23.109 20.422 1 97.94 248 ARG A O 1
ATOM 1911 N N . VAL A 1 249 ? 9.023 22.156 19.984 1 97.56 249 VAL A N 1
ATOM 1912 C CA . VAL A 1 249 ? 8.383 22.328 21.281 1 97.56 249 VAL A CA 1
ATOM 1913 C C . VAL A 1 249 ? 7.684 21.031 21.688 1 97.56 249 VAL A C 1
ATOM 1915 O O . VAL A 1 249 ? 7.34 20.203 20.828 1 97.56 249 VAL A O 1
ATOM 1918 N N . THR A 1 250 ? 7.543 20.766 22.953 1 96.94 250 THR A N 1
ATOM 1919 C CA . THR A 1 250 ? 6.906 19.547 23.422 1 96.94 250 THR A CA 1
ATOM 1920 C C . THR A 1 250 ? 5.852 19.859 24.484 1 96.94 250 THR A C 1
ATOM 1922 O O . THR A 1 250 ? 5.832 20.969 25.031 1 96.94 250 THR A O 1
ATOM 1925 N N . LYS A 1 251 ? 4.984 19 24.688 1 95.44 251 LYS A N 1
ATOM 1926 C CA . LYS A 1 251 ? 4.066 19.016 25.828 1 95.44 251 LYS A CA 1
ATOM 1927 C C . LYS A 1 251 ? 3.705 17.609 26.281 1 95.44 251 LYS A C 1
ATOM 1929 O O . LYS A 1 251 ? 3.797 16.656 25.5 1 95.44 251 LYS A O 1
ATOM 1934 N N . PRO A 1 252 ? 3.301 17.484 27.578 1 94.75 252 PRO A N 1
ATOM 1935 C CA . PRO A 1 252 ? 2.811 16.172 28 1 94.75 252 PRO A CA 1
ATOM 1936 C C . PRO A 1 252 ? 1.522 15.758 27.281 1 94.75 252 PRO A C 1
ATOM 1938 O O . PRO A 1 252 ? 0.658 16.609 27.031 1 94.75 252 PRO A O 1
ATOM 1941 N N . LEU A 1 253 ? 1.502 14.492 26.938 1 94.25 253 LEU A N 1
ATOM 1942 C CA . LEU A 1 253 ? 0.25 13.984 26.391 1 94.25 253 LEU A CA 1
ATOM 1943 C C . LEU A 1 253 ? -0.871 14.07 27.422 1 94.25 253 LEU A C 1
ATOM 1945 O O . LEU A 1 253 ? -0.681 13.703 28.578 1 94.25 253 LEU A O 1
ATOM 1949 N N . GLY A 1 254 ? -1.938 14.547 26.984 1 88.19 254 GLY A N 1
ATOM 1950 C CA . GLY A 1 254 ? -3.057 14.719 27.891 1 88.19 254 GLY A CA 1
ATOM 1951 C C . GLY A 1 254 ? -2.941 15.961 28.75 1 88.19 254 GLY A C 1
ATOM 1952 O O . GLY A 1 254 ? -3.836 16.266 29.547 1 88.19 254 GLY A O 1
ATOM 1953 N N . GLY A 1 255 ? -1.806 16.609 28.75 1 74.44 255 GLY A N 1
ATOM 1954 C CA . GLY A 1 255 ? -1.471 17.641 29.719 1 74.44 255 GLY A CA 1
ATOM 1955 C C . GLY A 1 255 ? -1.955 19.016 29.328 1 74.44 255 GLY A C 1
ATOM 1956 O O . GLY A 1 255 ? -1.411 20.031 29.781 1 74.44 255 GLY A O 1
ATOM 1957 N N . GLY A 1 256 ? -2.861 19.156 28.531 1 75.31 256 GLY A N 1
ATOM 1958 C CA . GLY A 1 256 ? -3.396 20.469 28.234 1 75.31 256 GLY A CA 1
ATOM 1959 C C . GLY A 1 256 ? -2.586 21.234 27.203 1 75.31 256 GLY A C 1
ATOM 1960 O O . GLY A 1 256 ? -2.146 20.656 26.203 1 75.31 256 GLY A O 1
ATOM 1961 N N . ILE A 1 257 ? -2.426 22.609 27.469 1 77.31 257 ILE A N 1
ATOM 1962 C CA . ILE A 1 257 ? -1.926 23.5 26.422 1 77.31 257 ILE A CA 1
ATOM 1963 C C . ILE A 1 257 ? -0.567 24.062 26.828 1 77.31 257 ILE A C 1
ATOM 1965 O O . ILE A 1 257 ? -0.145 25.109 26.328 1 77.31 257 ILE A O 1
ATOM 1969 N N . LYS A 1 258 ? 0.195 23.344 27.719 1 88.56 258 LYS A N 1
ATOM 1970 C CA . LYS A 1 258 ? 1.467 23.875 28.188 1 88.56 258 LYS A CA 1
ATOM 1971 C C . LYS A 1 258 ? 2.637 23.297 27.406 1 88.56 258 LYS A C 1
ATOM 1973 O O . LYS A 1 258 ? 3.234 22.297 27.812 1 88.56 258 LYS A O 1
ATOM 1978 N N . TRP A 1 259 ? 3.029 23.984 26.391 1 96 259 TRP A N 1
ATOM 1979 C CA . TRP A 1 259 ? 4.168 23.609 25.547 1 96 259 TRP A CA 1
ATOM 1980 C C . TRP A 1 259 ? 5.473 24.125 26.156 1 96 259 TRP A C 1
ATOM 1982 O O . TRP A 1 259 ? 5.5 25.172 26.797 1 96 259 TRP A O 1
ATOM 1992 N N . THR A 1 260 ? 6.516 23.484 26.031 1 95.62 260 THR A N 1
ATOM 1993 C CA . THR A 1 260 ? 7.836 23.922 26.469 1 95.62 260 THR A CA 1
ATOM 1994 C C . THR A 1 260 ? 8.344 25.062 25.609 1 95.62 260 THR A C 1
ATOM 1996 O O . THR A 1 260 ? 7.742 25.391 24.578 1 95.62 260 THR A O 1
ATOM 1999 N N . ALA A 1 261 ? 9.445 25.609 26.062 1 96.25 261 ALA A N 1
ATOM 2000 C CA . ALA A 1 261 ? 10.125 26.609 25.25 1 96.25 261 ALA A CA 1
ATOM 2001 C C . ALA A 1 261 ? 10.695 25.984 23.984 1 96.25 261 ALA A C 1
ATOM 2003 O O . ALA A 1 261 ? 11.078 24.812 23.984 1 96.25 261 ALA A O 1
ATOM 2004 N N . ALA A 1 262 ? 10.773 26.797 22.953 1 96.94 262 ALA A N 1
ATOM 2005 C CA . ALA A 1 262 ? 11.328 26.328 21.688 1 96.94 262 ALA A CA 1
ATOM 2006 C C . ALA A 1 262 ? 12.805 25.969 21.828 1 96.94 262 ALA A C 1
ATOM 2008 O O . ALA A 1 262 ? 13.555 26.656 22.516 1 96.94 262 ALA A O 1
ATOM 2009 N N . GLU A 1 263 ? 13.188 24.891 21.188 1 96.19 263 GLU A N 1
ATOM 2010 C CA . GLU A 1 263 ? 14.578 24.453 21.141 1 96.19 263 GLU A CA 1
ATOM 2011 C C . GLU A 1 263 ? 14.992 24.062 19.734 1 96.19 263 GLU A C 1
ATOM 2013 O O . GLU A 1 263 ? 14.195 23.484 18.984 1 96.19 263 GLU A O 1
ATOM 2018 N N . SER A 1 264 ? 16.203 24.375 19.422 1 96 264 SER A N 1
ATOM 2019 C CA . SER A 1 264 ? 16.766 23.812 18.203 1 96 264 SER A CA 1
ATOM 2020 C C . SER A 1 264 ? 16.969 22.312 18.312 1 96 264 SER A C 1
ATOM 2022 O O . SER A 1 264 ? 17.328 21.812 19.391 1 96 264 SER A O 1
ATOM 2024 N N . VAL A 1 265 ? 16.703 21.609 17.266 1 96.56 265 VAL A N 1
ATOM 2025 C CA . VAL A 1 265 ? 16.891 20.156 17.281 1 96.56 265 VAL A CA 1
ATOM 2026 C C . VAL A 1 265 ? 18.375 19.844 17.062 1 96.56 265 VAL A C 1
ATOM 2028 O O . VAL A 1 265 ? 18.938 20.188 16.031 1 96.56 265 VAL A O 1
ATOM 2031 N N . ASP A 1 266 ? 18.875 19.094 18 1 91.25 266 ASP A N 1
ATOM 2032 C CA . ASP A 1 266 ? 20.266 18.688 17.891 1 91.25 266 ASP A CA 1
ATOM 2033 C C . ASP A 1 266 ? 20.484 17.781 16.688 1 91.25 266 ASP A C 1
ATOM 2035 O O . ASP A 1 266 ? 19.672 16.891 16.406 1 91.25 266 ASP A O 1
ATOM 2039 N N . GLY A 1 267 ? 21.516 17.953 15.953 1 88.94 267 GLY A N 1
ATOM 2040 C CA . GLY A 1 267 ? 21.844 17.109 14.82 1 88.94 267 GLY A CA 1
ATOM 2041 C C . GLY A 1 267 ? 21.281 17.609 13.508 1 88.94 267 GLY A C 1
ATOM 2042 O O . GLY A 1 267 ? 21.656 17.125 12.438 1 88.94 267 GLY A O 1
ATOM 2043 N N . ALA A 1 268 ? 20.391 18.516 13.656 1 92.5 268 ALA A N 1
ATOM 2044 C CA . ALA A 1 268 ? 19.859 19.109 12.43 1 92.5 268 ALA A CA 1
ATOM 2045 C C . ALA A 1 268 ? 20.719 20.281 11.977 1 92.5 268 ALA A C 1
ATOM 2047 O O . ALA A 1 268 ? 20.312 21.438 12.148 1 92.5 268 ALA A O 1
ATOM 2048 N N . ASP A 1 269 ? 21.703 20 11.227 1 90.88 269 ASP A N 1
ATOM 2049 C CA . ASP A 1 269 ? 22.719 21.016 10.922 1 90.88 269 ASP A CA 1
ATOM 2050 C C . ASP A 1 269 ? 22.453 21.656 9.562 1 90.88 269 ASP A C 1
ATOM 2052 O O . ASP A 1 269 ? 23.047 22.688 9.234 1 90.88 269 ASP A O 1
ATOM 2056 N N . SER A 1 270 ? 21.625 21.031 8.828 1 91.31 270 SER A N 1
ATOM 2057 C CA . SER A 1 270 ? 21.359 21.562 7.5 1 91.31 270 SER A CA 1
ATOM 2058 C C . SER A 1 270 ? 19.969 22.203 7.434 1 91.31 270 SER A C 1
ATOM 2060 O O . SER A 1 270 ? 18.984 21.625 7.906 1 91.31 270 SER A O 1
ATOM 2062 N N . ALA A 1 271 ? 19.984 23.328 6.793 1 95 271 ALA A N 1
ATOM 2063 C CA . ALA A 1 271 ? 18.719 24 6.566 1 95 271 ALA A CA 1
ATOM 2064 C C . ALA A 1 271 ? 17.844 23.219 5.594 1 95 271 ALA A C 1
ATOM 2066 O O . ALA A 1 271 ? 18.344 22.625 4.633 1 95 271 ALA A O 1
ATOM 2067 N N . ALA A 1 272 ? 16.562 23.25 5.891 1 94.94 272 ALA A N 1
ATOM 2068 C CA . ALA A 1 272 ? 15.617 22.594 4.996 1 94.94 272 ALA A CA 1
ATOM 2069 C C . ALA A 1 272 ? 15.438 23.391 3.703 1 94.94 272 ALA A C 1
ATOM 2071 O O . ALA A 1 272 ? 15.492 24.625 3.709 1 94.94 272 ALA A O 1
ATOM 2072 N N . ALA A 1 273 ? 15.18 22.672 2.668 1 92.5 273 ALA A N 1
ATOM 2073 C CA . ALA A 1 273 ? 14.844 23.312 1.399 1 92.5 273 ALA A CA 1
ATOM 2074 C C . ALA A 1 273 ? 13.5 24.031 1.483 1 92.5 273 ALA A C 1
ATOM 2076 O O . ALA A 1 273 ? 12.633 23.641 2.262 1 92.5 273 ALA A O 1
ATOM 2077 N N . GLU A 1 274 ? 13.219 25.141 0.746 1 83.62 274 GLU A N 1
ATOM 2078 C CA . GLU A 1 274 ? 12.047 26 0.823 1 83.62 274 GLU A CA 1
ATOM 2079 C C . GLU A 1 274 ? 10.758 25.219 0.583 1 83.62 274 GLU A C 1
ATOM 2081 O O . GLU A 1 274 ? 9.727 25.484 1.203 1 83.62 274 GLU A O 1
ATOM 2086 N N . ASP A 1 275 ? 10.703 24.188 -0.186 1 83.94 275 ASP A N 1
ATOM 2087 C CA . ASP A 1 275 ? 9.453 23.531 -0.55 1 83.94 275 ASP A CA 1
ATOM 2088 C C . ASP A 1 275 ? 9.445 22.078 -0.101 1 83.94 275 ASP A C 1
ATOM 2090 O O . ASP A 1 275 ? 8.672 21.266 -0.618 1 83.94 275 ASP A O 1
ATOM 2094 N N . THR A 1 276 ? 10.125 21.922 0.976 1 92.12 276 THR A N 1
ATOM 2095 C CA . THR A 1 276 ? 10.133 20.547 1.464 1 92.12 276 THR A CA 1
ATOM 2096 C C . THR A 1 276 ? 9.039 20.344 2.504 1 92.12 276 THR A C 1
ATOM 2098 O O . THR A 1 276 ? 8.664 21.266 3.221 1 92.12 276 THR A O 1
ATOM 2101 N N . GLN A 1 277 ? 8.5 19.141 2.543 1 96 277 GLN A N 1
ATOM 2102 C CA . GLN A 1 277 ? 7.645 18.719 3.65 1 96 277 GLN A CA 1
ATOM 2103 C C . GLN A 1 277 ? 8.461 18.094 4.77 1 96 277 GLN A C 1
ATOM 2105 O O . GLN A 1 277 ? 9.391 17.312 4.504 1 96 277 GLN A O 1
ATOM 2110 N N . LEU A 1 278 ? 8.109 18.5 6.039 1 96.81 278 LEU A N 1
ATOM 2111 C CA . LEU A 1 278 ? 8.633 17.812 7.219 1 96.81 278 LEU A CA 1
ATOM 2112 C C . LEU A 1 278 ? 7.75 16.609 7.582 1 96.81 278 LEU A C 1
ATOM 2114 O O . LEU A 1 278 ? 6.523 16.703 7.52 1 96.81 278 LEU A O 1
ATOM 2118 N N . THR A 1 279 ? 8.406 15.57 7.926 1 97.88 279 THR A N 1
ATOM 2119 C CA . THR A 1 279 ? 7.672 14.445 8.492 1 97.88 279 THR A CA 1
ATOM 2120 C C . THR A 1 279 ? 8.438 13.828 9.656 1 97.88 279 THR A C 1
ATOM 2122 O O . THR A 1 279 ? 9.656 13.961 9.742 1 97.88 279 THR A O 1
ATOM 2125 N N . VAL A 1 280 ? 7.691 13.242 10.531 1 98.5 280 VAL A N 1
ATOM 2126 C CA . VAL A 1 280 ? 8.312 12.641 11.711 1 98.5 280 VAL A CA 1
ATOM 2127 C C . VAL A 1 280 ? 7.574 11.367 12.094 1 98.5 280 VAL A C 1
ATOM 2129 O O . VAL A 1 280 ? 6.355 11.273 11.93 1 98.5 280 VAL A O 1
ATOM 2132 N N . THR A 1 281 ? 8.305 10.359 12.5 1 98.12 281 THR A N 1
ATOM 2133 C CA . THR A 1 281 ? 7.758 9.141 13.102 1 98.12 281 THR A CA 1
ATOM 2134 C C . THR A 1 281 ? 8.578 8.727 14.32 1 98.12 281 THR A C 1
ATOM 2136 O O . THR A 1 281 ? 9.719 9.164 14.484 1 98.12 281 THR A O 1
ATOM 2139 N N . THR A 1 282 ? 7.957 7.977 15.172 1 97.25 282 THR A N 1
ATOM 2140 C CA . THR A 1 282 ? 8.625 7.535 16.391 1 97.25 282 THR A CA 1
ATOM 2141 C C . THR A 1 282 ? 9.102 6.094 16.25 1 97.25 282 THR A C 1
ATOM 2143 O O . THR A 1 282 ? 8.422 5.262 15.656 1 97.25 282 THR A O 1
ATOM 2146 N N . CYS A 1 283 ? 10.219 5.793 16.781 1 96.56 283 CYS A N 1
ATOM 2147 C CA . CYS A 1 283 ? 10.742 4.441 16.922 1 96.56 283 CYS A CA 1
ATOM 2148 C C . CYS A 1 283 ? 11.578 4.309 18.188 1 96.56 283 CYS A C 1
ATOM 2150 O O . CYS A 1 283 ? 12.633 4.93 18.297 1 96.56 283 CYS A O 1
ATOM 2152 N N . GLY A 1 284 ? 11.086 3.492 19.109 1 93.19 284 GLY A N 1
ATOM 2153 C CA . GLY A 1 284 ? 11.773 3.371 20.375 1 93.19 284 GLY A CA 1
ATOM 2154 C C . GLY A 1 284 ? 11.859 4.68 21.141 1 93.19 284 GLY A C 1
ATOM 2155 O O . GLY A 1 284 ? 10.836 5.336 21.359 1 93.19 284 GLY A O 1
ATOM 2156 N N . SER A 1 285 ? 13.109 5.102 21.469 1 94.81 285 SER A N 1
ATOM 2157 C CA . SER A 1 285 ? 13.312 6.297 22.281 1 94.81 285 SER A CA 1
ATOM 2158 C C . SER A 1 285 ? 13.633 7.508 21.422 1 94.81 285 SER A C 1
ATOM 2160 O O . SER A 1 285 ? 14.086 8.539 21.922 1 94.81 285 SER A O 1
ATOM 2162 N N . ASN A 1 286 ? 13.406 7.332 20.125 1 96.56 286 ASN A N 1
ATOM 2163 C CA . ASN A 1 286 ? 13.812 8.406 19.234 1 96.56 286 ASN A CA 1
ATOM 2164 C C . ASN A 1 286 ? 12.672 8.82 18.297 1 96.56 286 ASN A C 1
ATOM 2166 O O . ASN A 1 286 ? 11.836 7.988 17.938 1 96.56 286 ASN A O 1
ATOM 2170 N N . ASN A 1 287 ? 12.656 10.055 18 1 97.81 287 ASN A N 1
ATOM 2171 C CA . ASN A 1 287 ? 11.898 10.555 16.844 1 97.81 287 ASN A CA 1
ATOM 2172 C C . ASN A 1 287 ? 12.773 10.672 15.609 1 97.81 287 ASN A C 1
ATOM 2174 O O . ASN A 1 287 ? 13.93 11.094 15.695 1 97.81 287 ASN A O 1
ATOM 2178 N N . HIS A 1 288 ? 12.273 10.25 14.555 1 97.44 288 HIS A N 1
ATOM 2179 C CA . HIS A 1 288 ? 12.969 10.312 13.273 1 97.44 288 HIS A CA 1
ATOM 2180 C C . HIS A 1 288 ? 12.32 11.32 12.344 1 97.44 288 HIS A C 1
ATOM 2182 O O . HIS A 1 288 ? 11.164 11.156 11.945 1 97.44 288 HIS A O 1
ATOM 2188 N N . ILE A 1 289 ? 13.086 12.352 12.016 1 97.31 289 ILE A N 1
ATOM 2189 C CA . ILE A 1 289 ? 12.578 13.445 11.188 1 97.31 289 ILE A CA 1
ATOM 2190 C C . ILE A 1 289 ? 13.211 13.367 9.797 1 97.31 289 ILE A C 1
ATOM 2192 O O . ILE A 1 289 ? 14.414 13.141 9.672 1 97.31 289 ILE A O 1
ATOM 2196 N N . PHE A 1 290 ? 12.367 13.539 8.805 1 95.56 290 PHE A N 1
ATOM 2197 C CA . PHE A 1 290 ? 12.859 13.547 7.434 1 95.56 290 PHE A CA 1
ATOM 2198 C C . PHE A 1 290 ? 12.453 14.836 6.723 1 95.56 290 PHE A C 1
ATOM 2200 O O . PHE A 1 290 ? 11.344 15.328 6.902 1 95.56 290 PHE A O 1
ATOM 2207 N N . TYR A 1 291 ? 13.312 15.375 5.938 1 94.69 291 TYR A N 1
ATOM 2208 C CA . TYR A 1 291 ? 13.078 16.484 5.023 1 94.69 291 TYR A CA 1
ATOM 2209 C C . TYR A 1 291 ? 14.172 16.562 3.969 1 94.69 291 TYR A C 1
ATOM 2211 O O . TYR A 1 291 ? 15.188 15.859 4.055 1 94.69 291 TYR A O 1
ATOM 2219 N N . GLN A 1 292 ? 13.93 17.344 2.963 1 92.5 292 GLN A N 1
ATOM 2220 C CA . GLN A 1 292 ? 14.984 17.641 2 1 92.5 292 GLN A CA 1
ATOM 2221 C C . GLN A 1 292 ? 15.805 18.844 2.447 1 92.5 292 GLN A C 1
ATOM 2223 O O . GLN A 1 292 ? 15.258 19.922 2.723 1 92.5 292 GLN A O 1
ATOM 2228 N N . ALA A 1 293 ? 17.094 18.641 2.471 1 91.94 293 ALA A N 1
ATOM 2229 C CA . ALA A 1 293 ? 17.969 19.75 2.848 1 91.94 293 ALA A CA 1
ATOM 2230 C C . ALA A 1 293 ? 18.297 20.625 1.644 1 91.94 293 ALA A C 1
ATOM 2232 O O . ALA A 1 293 ? 18.219 20.172 0.498 1 91.94 293 ALA A O 1
ATOM 2233 N N . GLN A 1 294 ? 18.672 21.859 1.929 1 89.12 294 GLN A N 1
ATOM 2234 C CA . GLN A 1 294 ? 19.016 22.812 0.881 1 89.12 294 GLN A CA 1
ATOM 2235 C C . GLN A 1 294 ? 20.203 22.328 0.061 1 89.12 294 GLN A C 1
ATOM 2237 O O . GLN A 1 294 ? 20.266 22.562 -1.148 1 89.12 294 GLN A O 1
ATOM 2242 N N . ASP A 1 295 ? 21.141 21.688 0.688 1 79.25 295 ASP A N 1
ATOM 2243 C CA . ASP A 1 295 ? 22.375 21.312 0.014 1 79.25 295 ASP A CA 1
ATOM 2244 C C . ASP A 1 295 ? 22.25 19.922 -0.607 1 79.25 295 ASP A C 1
ATOM 2246 O O . ASP A 1 295 ? 23.219 19.406 -1.166 1 79.25 295 ASP A O 1
ATOM 2250 N N . GLN A 1 296 ? 21.141 19.438 -0.399 1 75.88 296 GLN A N 1
ATOM 2251 C CA . GLN A 1 296 ? 20.953 18.094 -0.918 1 75.88 296 GLN A CA 1
ATOM 2252 C C . GLN A 1 296 ? 20.562 18.125 -2.393 1 75.88 296 GLN A C 1
ATOM 2254 O O . GLN A 1 296 ? 19.734 18.938 -2.807 1 75.88 296 GLN A O 1
ATOM 2259 N N . ALA A 1 297 ? 21.625 17.516 -3.033 1 55.84 297 ALA A N 1
ATOM 2260 C CA . ALA A 1 297 ? 21.391 17.453 -4.473 1 55.84 297 ALA A CA 1
ATOM 2261 C C . ALA A 1 297 ? 20.016 16.859 -4.781 1 55.84 297 ALA A C 1
ATOM 2263 O O . ALA A 1 297 ? 19.203 16.672 -3.879 1 55.84 297 ALA A O 1
ATOM 2264 N N . SER A 1 298 ? 20.031 15.633 -5.316 1 54.56 298 SER A N 1
ATOM 2265 C CA . SER A 1 298 ? 19.078 14.984 -6.195 1 54.56 298 SER A CA 1
ATOM 2266 C C . SER A 1 298 ? 17.797 14.633 -5.445 1 54.56 298 SER A C 1
ATOM 2268 O O . SER A 1 298 ? 17.781 14.594 -4.211 1 54.56 298 SER A O 1
ATOM 2270 N N . VAL A 1 299 ? 16.656 14.453 -6.102 1 52.91 299 VAL A N 1
ATOM 2271 C CA . VAL A 1 299 ? 15.227 14.305 -5.883 1 52.91 299 VAL A CA 1
ATOM 2272 C C . VAL A 1 299 ? 14.969 13.195 -4.863 1 52.91 299 VAL A C 1
ATOM 2274 O O . VAL A 1 299 ? 13.938 13.195 -4.188 1 52.91 299 VAL A O 1
ATOM 2277 N N . SER A 1 300 ? 15.828 12.234 -4.777 1 58.72 300 SER A N 1
ATOM 2278 C CA . SER A 1 300 ? 15.414 11.109 -3.951 1 58.72 300 SER A CA 1
ATOM 2279 C C . SER A 1 300 ? 16.203 11.062 -2.645 1 58.72 300 SER A C 1
ATOM 2281 O O . SER A 1 300 ? 16.016 10.148 -1.837 1 58.72 300 SER A O 1
ATOM 2283 N N . GLY A 1 301 ? 16.75 12.219 -2.322 1 80.44 301 GLY A N 1
ATOM 2284 C CA . GLY A 1 301 ? 17.469 12.141 -1.057 1 80.44 301 GLY A CA 1
ATOM 2285 C C . GLY A 1 301 ? 16.797 12.914 0.057 1 80.44 301 GLY A C 1
ATOM 2286 O O . GLY A 1 301 ? 16.25 14 -0.172 1 80.44 301 GLY A O 1
ATOM 2287 N N . PHE A 1 302 ? 16.594 12.234 1.19 1 89.75 302 PHE A N 1
ATOM 2288 C CA . PHE A 1 302 ? 16.016 12.891 2.357 1 89.75 302 PHE A CA 1
ATOM 2289 C C . PHE A 1 302 ? 17 12.875 3.525 1 89.75 302 PHE A C 1
ATOM 2291 O O . PHE A 1 302 ? 17.656 11.867 3.771 1 89.75 302 PHE A O 1
ATOM 2298 N N . THR A 1 303 ? 17.125 14.047 4.062 1 91.88 303 THR A N 1
ATOM 2299 C CA . THR A 1 303 ? 17.844 14.133 5.328 1 91.88 303 THR A CA 1
ATOM 2300 C C . THR A 1 303 ? 17.094 13.383 6.43 1 91.88 303 THR A C 1
ATOM 2302 O O . THR A 1 303 ? 15.859 13.461 6.508 1 91.88 303 THR A O 1
ATOM 2305 N N . HIS A 1 304 ? 17.859 12.711 7.238 1 94.56 304 HIS A N 1
ATOM 2306 C CA . HIS A 1 304 ? 17.344 11.922 8.352 1 94.56 304 HIS A CA 1
ATOM 2307 C C . HIS A 1 304 ? 17.938 12.383 9.68 1 94.56 304 HIS A C 1
ATOM 2309 O O . HIS A 1 304 ? 19.141 12.258 9.906 1 94.56 304 HIS A O 1
ATOM 2315 N N . ILE A 1 305 ? 17.062 12.977 10.523 1 95.81 305 ILE A N 1
ATOM 2316 C CA . ILE A 1 305 ? 17.484 13.461 11.836 1 95.81 305 ILE A CA 1
ATOM 2317 C C . ILE A 1 305 ? 16.938 12.547 12.922 1 95.81 305 ILE A C 1
ATOM 2319 O O . ILE A 1 305 ? 15.742 12.211 12.914 1 95.81 305 ILE A O 1
ATOM 2323 N N . ILE A 1 306 ? 17.766 12.133 13.828 1 96.19 306 ILE A N 1
ATOM 2324 C CA . ILE A 1 306 ? 17.344 11.375 15 1 96.19 306 ILE A CA 1
ATOM 2325 C C . ILE A 1 306 ? 17.312 12.297 16.219 1 96.19 306 ILE A C 1
ATOM 2327 O O . ILE A 1 306 ? 18.344 12.828 16.625 1 96.19 306 ILE A O 1
ATOM 2331 N N . ASP A 1 307 ? 16.141 12.484 16.719 1 96.94 307 ASP A N 1
ATOM 2332 C CA . ASP A 1 307 ? 15.938 13.328 17.891 1 96.94 307 ASP A CA 1
ATOM 2333 C C . ASP A 1 307 ? 15.539 12.5 19.109 1 96.94 307 ASP A C 1
ATOM 2335 O O . ASP A 1 307 ? 14.398 12.039 19.203 1 96.94 307 ASP A O 1
ATOM 2339 N N . PRO A 1 308 ? 16.391 12.375 20.141 1 95 308 PRO A N 1
ATOM 2340 C CA . PRO A 1 308 ? 16.016 11.617 21.328 1 95 308 PRO A CA 1
ATOM 2341 C C . PRO A 1 308 ? 14.805 12.211 22.047 1 95 308 PRO A C 1
ATOM 2343 O O . PRO A 1 308 ? 14.656 13.43 22.109 1 95 308 PRO A O 1
ATOM 2346 N N . GLN A 1 309 ? 13.898 11.32 22.531 1 92.94 309 GLN A N 1
ATOM 2347 C CA . GLN A 1 309 ? 12.664 11.734 23.188 1 92.94 309 GLN A CA 1
ATOM 2348 C C . GLN A 1 309 ? 12.938 12.211 24.609 1 92.94 309 GLN A C 1
ATOM 2350 O O . GLN A 1 309 ? 12.125 12.914 25.203 1 92.94 309 GLN A O 1
ATOM 2355 N N . VAL A 1 310 ? 13.852 11.5 25.312 1 77.12 310 VAL A N 1
ATOM 2356 C CA . VAL A 1 310 ? 14.227 11.883 26.672 1 77.12 310 VAL A CA 1
ATOM 2357 C C . VAL A 1 310 ? 15.539 12.656 26.641 1 77.12 310 VAL A C 1
ATOM 2359 O O . VAL A 1 310 ? 16.531 12.203 26.047 1 77.12 310 VAL A O 1
ATOM 2362 N N . TYR A 1 311 ? 15.414 13.875 26.938 1 50.88 311 TYR A N 1
ATOM 2363 C CA . TYR A 1 311 ? 16.641 14.648 27.047 1 50.88 311 TYR A CA 1
ATOM 2364 C C . TYR A 1 311 ? 17.281 14.484 28.422 1 50.88 311 TYR A C 1
ATOM 2366 O O . TYR A 1 311 ? 16.562 14.438 29.438 1 50.88 311 TYR A O 1
ATOM 2374 N N . GLU A 1 312 ? 18.281 13.633 28.484 1 43.19 312 GLU A N 1
ATOM 2375 C CA . GLU A 1 312 ? 19.031 13.586 29.734 1 43.19 312 GLU A CA 1
ATOM 2376 C C . GLU A 1 312 ? 19.344 14.984 30.25 1 43.19 312 GLU A C 1
ATOM 2378 O O . GLU A 1 312 ? 19.484 15.922 29.469 1 43.19 312 GLU A O 1
ATOM 2383 N N . MET B 1 1 ? -13.039 -12.258 -14.852 1 63.75 1 MET B N 1
ATOM 2384 C CA . MET B 1 1 ? -12.195 -12.891 -13.836 1 63.75 1 MET B CA 1
ATOM 2385 C C . MET B 1 1 ? -11.844 -11.898 -12.734 1 63.75 1 MET B C 1
ATOM 2387 O O . MET B 1 1 ? -11.5 -10.75 -13.008 1 63.75 1 MET B O 1
ATOM 2391 N N . VAL B 1 2 ? -12.148 -12.414 -11.484 1 79.06 2 VAL B N 1
ATOM 2392 C CA . VAL B 1 2 ? -11.797 -11.578 -10.336 1 79.06 2 VAL B CA 1
ATOM 2393 C C . VAL B 1 2 ? -10.43 -12.008 -9.789 1 79.06 2 VAL B C 1
ATOM 2395 O O . VAL B 1 2 ? -10.25 -13.156 -9.391 1 79.06 2 VAL B O 1
ATOM 2398 N N . ALA B 1 3 ? -9.445 -11.172 -9.961 1 91.69 3 ALA B N 1
ATOM 2399 C CA . ALA B 1 3 ? -8.117 -11.398 -9.391 1 91.69 3 ALA B CA 1
ATOM 2400 C C . ALA B 1 3 ? -8.102 -11.062 -7.902 1 91.69 3 ALA B C 1
ATOM 2402 O O . ALA B 1 3 ? -8.695 -10.07 -7.473 1 91.69 3 ALA B O 1
ATOM 2403 N N . LEU B 1 4 ? -7.488 -11.984 -7.152 1 94.5 4 LEU B N 1
ATOM 2404 C CA . LEU B 1 4 ? -7.367 -11.68 -5.73 1 94.5 4 LEU B CA 1
ATOM 2405 C C . LEU B 1 4 ? -6.125 -12.352 -5.141 1 94.5 4 LEU B C 1
ATOM 2407 O O . LEU B 1 4 ? -5.617 -13.32 -5.695 1 94.5 4 LEU B O 1
ATOM 2411 N N . THR B 1 5 ? -5.629 -11.875 -4.109 1 97.88 5 THR B N 1
ATOM 2412 C CA . THR B 1 5 ? -4.535 -12.453 -3.332 1 97.88 5 THR B CA 1
ATOM 2413 C C . THR B 1 5 ? -4.695 -12.117 -1.852 1 97.88 5 THR B C 1
ATOM 2415 O O . THR B 1 5 ? -5.195 -11.047 -1.499 1 97.88 5 THR B O 1
ATOM 2418 N N . ALA B 1 6 ? -4.379 -13.031 -1.068 1 97.5 6 ALA B N 1
ATOM 2419 C CA . ALA B 1 6 ? -4.5 -12.867 0.379 1 97.5 6 ALA B CA 1
ATOM 2420 C C . ALA B 1 6 ? -3.133 -12.922 1.053 1 97.5 6 ALA B C 1
ATOM 2422 O O . ALA B 1 6 ? -2.26 -13.695 0.644 1 97.5 6 ALA B O 1
ATOM 2423 N N . ILE B 1 7 ? -2.982 -12.156 2.062 1 97.94 7 ILE B N 1
ATOM 2424 C CA . ILE B 1 7 ? -1.714 -12.102 2.781 1 97.94 7 ILE B CA 1
ATOM 2425 C C . ILE B 1 7 ? -1.97 -11.828 4.262 1 97.94 7 ILE B C 1
ATOM 2427 O O . ILE B 1 7 ? -2.875 -11.062 4.609 1 97.94 7 ILE B O 1
ATOM 2431 N N . LEU B 1 8 ? -1.196 -12.414 5.113 1 97 8 LEU B N 1
ATOM 2432 C CA . LEU B 1 8 ? -1.348 -12.305 6.559 1 97 8 LEU B CA 1
ATOM 2433 C C . LEU B 1 8 ? -0.57 -11.102 7.094 1 97 8 LEU B C 1
ATOM 2435 O O . LEU B 1 8 ? 0.596 -10.906 6.746 1 97 8 LEU B O 1
ATOM 2439 N N . ASP B 1 9 ? -1.21 -10.32 7.871 1 94.38 9 ASP B N 1
ATOM 2440 C CA . ASP B 1 9 ? -0.544 -9.352 8.734 1 94.38 9 ASP B CA 1
ATOM 2441 C C . ASP B 1 9 ? -0.545 -9.828 10.188 1 94.38 9 ASP B C 1
ATOM 2443 O O . ASP B 1 9 ? -1.488 -9.555 10.938 1 94.38 9 ASP B O 1
ATOM 2447 N N . ASP B 1 10 ? 0.51 -10.406 10.578 1 91.12 10 ASP B N 1
ATOM 2448 C CA . ASP B 1 10 ? 0.583 -11.031 11.891 1 91.12 10 ASP B CA 1
ATOM 2449 C C . ASP B 1 10 ? 0.496 -9.984 13 1 91.12 10 ASP B C 1
ATOM 2451 O O . ASP B 1 10 ? 0.105 -10.297 14.125 1 91.12 10 ASP B O 1
ATOM 2455 N N . ALA B 1 11 ? 0.828 -8.789 12.719 1 89.31 11 ALA B N 1
ATOM 2456 C CA . ALA B 1 11 ? 0.825 -7.719 13.719 1 89.31 11 ALA B CA 1
ATOM 2457 C C . ALA B 1 11 ? -0.476 -6.922 13.664 1 89.31 11 ALA B C 1
ATOM 2459 O O . ALA B 1 11 ? -0.652 -5.961 14.414 1 89.31 11 ALA B O 1
ATOM 2460 N N . GLY B 1 12 ? -1.357 -7.328 12.758 1 89.44 12 GLY B N 1
ATOM 2461 C CA . GLY B 1 12 ? -2.625 -6.629 12.617 1 89.44 12 GLY B CA 1
ATOM 2462 C C . GLY B 1 12 ? -3.537 -6.793 13.82 1 89.44 12 GLY B C 1
ATOM 2463 O O . GLY B 1 12 ? -3.295 -7.645 14.672 1 89.44 12 GLY B O 1
ATOM 2464 N N . ALA B 1 13 ? -4.527 -5.902 13.891 1 88.06 13 ALA B N 1
ATOM 2465 C CA . ALA B 1 13 ? -5.535 -6.027 14.938 1 88.06 13 ALA B CA 1
ATOM 2466 C C . ALA B 1 13 ? -6.254 -7.371 14.852 1 88.06 13 ALA B C 1
ATOM 2468 O O . ALA B 1 13 ? -6.477 -7.895 13.758 1 88.06 13 ALA B O 1
ATOM 2469 N N . ALA B 1 14 ? -6.66 -7.902 15.969 1 88.94 14 ALA B N 1
ATOM 2470 C CA . ALA B 1 14 ? -7.402 -9.164 16 1 88.94 14 ALA B CA 1
ATOM 2471 C C . ALA B 1 14 ? -8.633 -9.102 15.102 1 88.94 14 ALA B C 1
ATOM 2473 O O . ALA B 1 14 ? -9.32 -8.078 15.047 1 88.94 14 ALA B O 1
ATOM 2474 N N . ASP B 1 15 ? -8.82 -10.133 14.352 1 90.12 15 ASP B N 1
ATOM 2475 C CA . ASP B 1 15 ? -10 -10.344 13.516 1 90.12 15 ASP B CA 1
ATOM 2476 C C . ASP B 1 15 ? -9.891 -9.555 12.219 1 90.12 15 ASP B C 1
ATOM 2478 O O . ASP B 1 15 ? -10.883 -9.406 11.484 1 90.12 15 ASP B O 1
ATOM 2482 N N . THR B 1 16 ? -8.727 -8.984 11.984 1 90.62 16 THR B N 1
ATOM 2483 C CA . THR B 1 16 ? -8.531 -8.234 10.75 1 90.62 16 THR B CA 1
ATOM 2484 C C . THR B 1 16 ? -7.188 -8.594 10.109 1 90.62 16 THR B C 1
ATOM 2486 O O . THR B 1 16 ? -6.66 -7.832 9.297 1 90.62 16 THR B O 1
ATOM 2489 N N . GLN B 1 17 ? -6.621 -9.711 10.422 1 94 17 GLN B N 1
ATOM 2490 C CA . GLN B 1 17 ? -5.219 -9.984 10.125 1 94 17 GLN B CA 1
ATOM 2491 C C . GLN B 1 17 ? -5.055 -10.508 8.695 1 94 17 GLN B C 1
ATOM 2493 O O . GLN B 1 17 ? -3.934 -10.594 8.195 1 94 17 GLN B O 1
ATOM 2498 N N . LEU B 1 18 ? -6.168 -10.867 8.086 1 95.56 18 LEU B N 1
ATOM 2499 C CA . LEU B 1 18 ? -6.098 -11.305 6.695 1 95.56 18 LEU B CA 1
ATOM 2500 C C . LEU B 1 18 ? -6.422 -10.164 5.742 1 95.56 18 LEU B C 1
ATOM 2502 O O . LEU B 1 18 ? -7.5 -9.57 5.82 1 95.56 18 LEU B O 1
ATOM 2506 N N . HIS B 1 19 ? -5.465 -9.82 4.957 1 95.69 19 HIS B N 1
ATOM 2507 C CA . HIS B 1 19 ? -5.664 -8.805 3.934 1 95.69 19 HIS B CA 1
ATOM 2508 C C . HIS B 1 19 ? -5.945 -9.43 2.574 1 95.69 19 HIS B C 1
ATOM 2510 O O . HIS B 1 19 ? -5.113 -10.172 2.041 1 95.69 19 HIS B O 1
ATOM 2516 N N . VAL B 1 20 ? -7.094 -9.141 2.031 1 95.19 20 VAL B N 1
ATOM 2517 C CA . VAL B 1 20 ? -7.453 -9.648 0.711 1 95.19 20 VAL B CA 1
ATOM 2518 C C . VAL B 1 20 ? -7.469 -8.5 -0.297 1 95.19 20 VAL B C 1
ATOM 2520 O O . VAL B 1 20 ? -8.312 -7.602 -0.214 1 95.19 20 VAL B O 1
ATOM 2523 N N . TYR B 1 21 ? -6.535 -8.555 -1.171 1 96.06 21 TYR B N 1
ATOM 2524 C CA . TYR B 1 21 ? -6.488 -7.609 -2.283 1 96.06 21 TYR B CA 1
ATOM 2525 C C . TYR B 1 21 ? -7.184 -8.18 -3.512 1 96.06 21 TYR B C 1
ATOM 2527 O O . TYR B 1 21 ? -7.07 -9.375 -3.799 1 96.06 21 TYR B O 1
ATOM 2535 N N . TYR B 1 22 ? -7.84 -7.285 -4.234 1 93.81 22 TYR B N 1
ATOM 2536 C CA . TYR B 1 22 ? -8.562 -7.754 -5.406 1 93.81 22 TYR B CA 1
ATOM 2537 C C . TYR B 1 22 ? -8.648 -6.66 -6.469 1 93.81 22 TYR B C 1
ATOM 2539 O O . TYR B 1 22 ? -8.539 -5.473 -6.156 1 93.81 22 TYR B O 1
ATOM 2547 N N . ASN B 1 23 ? -8.773 -7.09 -7.656 1 92.44 23 ASN B N 1
ATOM 2548 C CA . ASN B 1 23 ? -8.883 -6.137 -8.75 1 92.44 23 ASN B CA 1
ATOM 2549 C C . ASN B 1 23 ? -10.336 -5.762 -9.023 1 92.44 23 ASN B C 1
ATOM 2551 O O . ASN B 1 23 ? -11.227 -6.609 -8.938 1 92.44 23 ASN B O 1
ATOM 2555 N N . LEU B 1 24 ? -10.523 -4.539 -9.359 1 91.06 24 LEU B N 1
ATOM 2556 C CA . LEU B 1 24 ? -11.844 -4.02 -9.688 1 91.06 24 LEU B CA 1
ATOM 2557 C C . LEU B 1 24 ? -11.992 -3.828 -11.195 1 91.06 24 LEU B C 1
ATOM 2559 O O . LEU B 1 24 ? -11 -3.814 -11.922 1 91.06 24 LEU B O 1
ATOM 2563 N N . GLU B 1 25 ? -13.234 -3.627 -11.586 1 88.19 25 GLU B N 1
ATOM 2564 C CA . GLU B 1 25 ? -13.531 -3.453 -13.008 1 88.19 25 GLU B CA 1
ATOM 2565 C C . GLU B 1 25 ? -12.875 -2.188 -13.562 1 88.19 25 GLU B C 1
ATOM 2567 O O . GLU B 1 25 ? -12.523 -2.127 -14.742 1 88.19 25 GLU B O 1
ATOM 2572 N N . ASN B 1 26 ? -12.742 -1.251 -12.742 1 91.31 26 ASN B N 1
ATOM 2573 C CA . ASN B 1 26 ? -12.109 -0.009 -13.18 1 91.31 26 ASN B CA 1
ATOM 2574 C C . ASN B 1 26 ? -10.586 -0.116 -13.164 1 91.31 26 ASN B C 1
ATOM 2576 O O . ASN B 1 26 ? -9.891 0.898 -13.211 1 91.31 26 ASN B O 1
ATOM 2580 N N . LYS B 1 27 ? -10.039 -1.316 -12.922 1 92.94 27 LYS B N 1
ATOM 2581 C CA . LYS B 1 27 ? -8.633 -1.677 -13.078 1 92.94 27 LYS B CA 1
ATOM 2582 C C . LYS B 1 27 ? -7.801 -1.186 -11.898 1 92.94 27 LYS B C 1
ATOM 2584 O O . LYS B 1 27 ? -6.582 -1.031 -12.008 1 92.94 27 LYS B O 1
ATOM 2589 N N . ASN B 1 28 ? -8.57 -0.83 -10.836 1 95 28 ASN B N 1
ATOM 2590 C CA . ASN B 1 28 ? -7.902 -0.483 -9.586 1 95 28 ASN B CA 1
ATOM 2591 C C . ASN B 1 28 ? -7.852 -1.67 -8.633 1 95 28 ASN B C 1
ATOM 2593 O O . ASN B 1 28 ? -8.438 -2.721 -8.906 1 95 28 ASN B O 1
ATOM 2597 N N . LEU B 1 29 ? -7.098 -1.512 -7.621 1 95.5 29 LEU B N 1
ATOM 2598 C CA . LEU B 1 29 ? -6.949 -2.492 -6.551 1 95.5 29 LEU B CA 1
ATOM 2599 C C . LEU B 1 29 ? -7.867 -2.16 -5.379 1 95.5 29 LEU B C 1
ATOM 2601 O O . LEU B 1 29 ? -8.016 -0.992 -5.016 1 95.5 29 LEU B O 1
ATOM 2605 N N . GLY B 1 30 ? -8.531 -3.145 -4.887 1 93.69 30 GLY B N 1
ATOM 2606 C CA . GLY B 1 30 ? -9.258 -3.035 -3.629 1 93.69 30 GLY B CA 1
ATOM 2607 C C . GLY B 1 30 ? -8.633 -3.855 -2.512 1 93.69 30 GLY B C 1
ATOM 2608 O O . GLY B 1 30 ? -7.824 -4.746 -2.766 1 93.69 30 GLY B O 1
ATOM 2609 N N . LEU B 1 31 ? -8.953 -3.533 -1.26 1 94.38 31 LEU B N 1
ATOM 2610 C CA . LEU B 1 31 ? -8.461 -4.219 -0.071 1 94.38 31 LEU B CA 1
ATOM 2611 C C . LEU B 1 31 ? -9.594 -4.492 0.912 1 94.38 31 LEU B C 1
ATOM 2613 O O . LEU B 1 31 ? -10.391 -3.598 1.216 1 94.38 31 LEU B O 1
ATOM 2617 N N . GLN B 1 32 ? -9.648 -5.707 1.354 1 92 32 GLN B N 1
ATOM 2618 C CA . GLN B 1 32 ? -10.547 -6.113 2.43 1 92 32 GLN B CA 1
ATOM 2619 C C . GLN B 1 32 ? -9.766 -6.711 3.6 1 92 32 GLN B C 1
ATOM 2621 O O . GLN B 1 32 ? -8.852 -7.504 3.398 1 92 32 GLN B O 1
ATOM 2626 N N . PHE B 1 33 ? -10.172 -6.301 4.746 1 91.69 33 PHE B N 1
ATOM 2627 C CA . PHE B 1 33 ? -9.719 -7.008 5.934 1 91.69 33 PHE B CA 1
ATOM 2628 C C . PHE B 1 33 ? -10.656 -8.156 6.273 1 91.69 33 PHE B C 1
ATOM 2630 O O . PHE B 1 33 ? -11.883 -8 6.23 1 91.69 33 PHE B O 1
ATOM 2637 N N . ARG B 1 34 ? -10.055 -9.273 6.527 1 92.69 34 ARG B N 1
ATOM 2638 C CA . ARG B 1 34 ? -10.844 -10.461 6.836 1 92.69 34 ARG B CA 1
ATOM 2639 C C . ARG B 1 34 ? -10.422 -11.07 8.164 1 92.69 34 ARG B C 1
ATOM 2641 O O . ARG B 1 34 ? -9.281 -10.898 8.602 1 92.69 34 ARG B O 1
ATOM 2648 N N . ASN B 1 35 ? -11.359 -11.758 8.734 1 92.31 35 ASN B N 1
ATOM 2649 C CA . ASN B 1 35 ? -11.203 -12.344 10.062 1 92.31 35 ASN B CA 1
ATOM 2650 C C . ASN B 1 35 ? -10.469 -13.68 10 1 92.31 35 ASN B C 1
ATOM 2652 O O . ASN B 1 35 ? -10.891 -14.602 9.305 1 92.31 35 ASN B O 1
ATOM 2656 N N . GLU B 1 36 ? -9.406 -13.836 10.742 1 93 36 GLU B N 1
ATOM 2657 C CA . GLU B 1 36 ? -8.602 -15.062 10.727 1 93 36 GLU B CA 1
ATOM 2658 C C . GLU B 1 36 ? -9.234 -16.141 11.60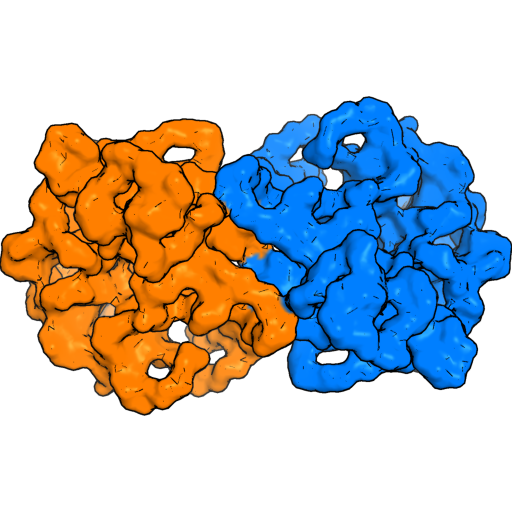2 1 93 36 GLU B C 1
ATOM 2660 O O . GLU B 1 36 ? -8.859 -17.312 11.516 1 93 36 GLU B O 1
ATOM 2665 N N . ASN B 1 37 ? -10.258 -15.758 12.359 1 90.56 37 ASN B N 1
ATOM 2666 C CA . ASN B 1 37 ? -10.867 -16.703 13.289 1 90.56 37 ASN B CA 1
ATOM 2667 C C . ASN B 1 37 ? -12.266 -17.125 12.828 1 90.56 37 ASN B C 1
ATOM 2669 O O . ASN B 1 37 ? -12.891 -17.984 13.438 1 90.56 37 ASN B O 1
ATOM 2673 N N . ASP B 1 38 ? -12.695 -16.391 11.82 1 86.75 38 ASP B N 1
ATOM 2674 C CA . ASP B 1 38 ? -14.078 -16.594 11.406 1 86.75 38 ASP B CA 1
ATOM 2675 C C . ASP B 1 38 ? -14.234 -16.422 9.898 1 86.75 38 ASP B C 1
ATOM 2677 O O . ASP B 1 38 ? -13.766 -15.438 9.328 1 86.75 38 ASP B O 1
ATOM 2681 N N . ASN B 1 39 ? -14.891 -17.469 9.383 1 82.5 39 ASN B N 1
ATOM 2682 C CA . ASN B 1 39 ? -15.094 -17.375 7.941 1 82.5 39 ASN B CA 1
ATOM 2683 C C . ASN B 1 39 ? -16.484 -16.859 7.598 1 82.5 39 ASN B C 1
ATOM 2685 O O . ASN B 1 39 ? -16.891 -16.891 6.438 1 82.5 39 ASN B O 1
ATOM 2689 N N . SER B 1 40 ? -17.234 -16.547 8.656 1 73.19 40 SER B N 1
ATOM 2690 C CA . SER B 1 40 ? -18.578 -16.031 8.43 1 73.19 40 SER B CA 1
ATOM 2691 C C . SER B 1 40 ? -18.562 -14.523 8.172 1 73.19 40 SER B C 1
ATOM 2693 O O . SER B 1 40 ? -19.547 -13.945 7.73 1 73.19 40 SER B O 1
ATOM 2695 N N . ASP B 1 41 ? -17.344 -14.055 8.57 1 62.75 41 ASP B N 1
ATOM 2696 C CA . ASP B 1 41 ? -17.25 -12.617 8.82 1 62.75 41 ASP B CA 1
ATOM 2697 C C . ASP B 1 41 ? -17.516 -11.812 7.555 1 62.75 41 ASP B C 1
ATOM 2699 O O . ASP B 1 41 ? -17.219 -12.273 6.449 1 62.75 41 ASP B O 1
ATOM 2703 N N . GLU B 1 42 ? -18.578 -10.992 7.68 1 60.72 42 GLU B N 1
ATOM 2704 C CA . GLU B 1 42 ? -18.938 -9.898 6.777 1 60.72 42 GLU B CA 1
ATOM 2705 C C . GLU B 1 42 ? -17.719 -9.055 6.422 1 60.72 42 GLU B C 1
ATOM 2707 O O . GLU B 1 42 ? -16.797 -8.914 7.227 1 60.72 42 GLU B O 1
ATOM 2712 N N . LYS B 1 43 ? -17.859 -8.469 5.141 1 60.03 43 LYS B N 1
ATOM 2713 C CA . LYS B 1 43 ? -16.953 -7.559 4.445 1 60.03 43 LYS B CA 1
ATOM 2714 C C . LYS B 1 43 ? -16.484 -6.438 5.367 1 60.03 43 LYS B C 1
ATOM 2716 O O . LYS B 1 43 ? -17.203 -5.453 5.57 1 60.03 43 LYS B O 1
ATOM 2721 N N . ILE B 1 44 ? -15.742 -6.801 6.426 1 56.19 44 ILE B N 1
ATOM 2722 C CA . ILE B 1 44 ? -15.297 -5.727 7.309 1 56.19 44 ILE B CA 1
ATOM 2723 C C . ILE B 1 44 ? -14.242 -4.883 6.598 1 56.19 44 ILE B C 1
ATOM 2725 O O . ILE B 1 44 ? -13.297 -5.418 6.016 1 56.19 44 ILE B O 1
ATOM 2729 N N . ASN B 1 45 ? -14.414 -3.527 6.383 1 63.53 45 ASN B N 1
ATOM 2730 C CA . ASN B 1 45 ? -13.516 -2.404 6.141 1 63.53 45 ASN B CA 1
ATOM 2731 C C . ASN B 1 45 ? -12.867 -2.49 4.762 1 63.53 45 ASN B C 1
ATOM 2733 O O . ASN B 1 45 ? -11.656 -2.695 4.652 1 63.53 45 ASN B O 1
ATOM 2737 N N . THR B 1 46 ? -13.68 -2.322 3.793 1 78.88 46 THR B N 1
ATOM 2738 C CA . THR B 1 46 ? -13.266 -2.348 2.396 1 78.88 46 THR B CA 1
ATOM 2739 C C . THR B 1 46 ? -12.734 -0.984 1.964 1 78.88 46 THR B C 1
ATOM 2741 O O . THR B 1 46 ? -13.367 0.043 2.215 1 78.88 46 THR B O 1
ATOM 2744 N N . PHE B 1 47 ? -11.531 -1.081 1.526 1 86.75 47 PHE B N 1
ATOM 2745 C CA . PHE B 1 47 ? -10.93 0.074 0.869 1 86.75 47 PHE B CA 1
ATOM 2746 C C . PHE B 1 47 ? -10.883 -0.126 -0.641 1 86.75 47 PHE B C 1
ATOM 2748 O O . PHE B 1 47 ? -10.148 -0.984 -1.138 1 86.75 47 PHE B O 1
ATOM 2755 N N . ALA B 1 48 ? -11.742 0.662 -1.337 1 86.12 48 ALA B N 1
ATOM 2756 C CA . ALA B 1 48 ? -11.75 0.515 -2.791 1 86.12 48 ALA B CA 1
ATOM 2757 C C . ALA B 1 48 ? -12.133 1.825 -3.471 1 86.12 48 ALA B C 1
ATOM 2759 O O . ALA B 1 48 ? -12.891 2.625 -2.912 1 86.12 48 ALA B O 1
ATOM 2760 N N . PRO B 1 49 ? -11.586 1.943 -4.605 1 85.69 49 PRO B N 1
ATOM 2761 C CA . PRO B 1 49 ? -12.016 3.119 -5.367 1 85.69 49 PRO B CA 1
ATOM 2762 C C . PRO B 1 49 ? -13.484 3.049 -5.777 1 85.69 49 PRO B C 1
ATOM 2764 O O . PRO B 1 49 ? -14.039 1.955 -5.922 1 85.69 49 PRO B O 1
ATOM 2767 N N . ASP B 1 50 ? -13.984 4.242 -5.859 1 83.56 50 ASP B N 1
ATOM 2768 C CA . ASP B 1 50 ? -15.352 4.344 -6.367 1 83.56 50 ASP B CA 1
ATOM 2769 C C . ASP B 1 50 ? -15.375 5.02 -7.738 1 83.56 50 ASP B C 1
ATOM 2771 O O . ASP B 1 50 ? -14.367 5.047 -8.438 1 83.56 50 ASP B O 1
ATOM 2775 N N . GLU B 1 51 ? -16.5 5.379 -8.141 1 84.81 51 GLU B N 1
ATOM 2776 C CA . GLU B 1 51 ? -16.688 5.902 -9.492 1 84.81 51 GLU B CA 1
ATOM 2777 C C . GLU B 1 51 ? -15.938 7.223 -9.672 1 84.81 51 GLU B C 1
ATOM 2779 O O . GLU B 1 51 ? -15.688 7.652 -10.797 1 84.81 51 GLU B O 1
ATOM 2784 N N . LYS B 1 52 ? -15.562 7.902 -8.633 1 86 52 LYS B N 1
ATOM 2785 C CA . LYS B 1 52 ? -14.859 9.18 -8.68 1 86 52 LYS B CA 1
ATOM 2786 C C . LYS B 1 52 ? -13.375 8.984 -8.953 1 86 52 LYS B C 1
ATOM 2788 O O . LYS B 1 52 ? -12.672 9.938 -9.312 1 86 52 LYS B O 1
ATOM 2793 N N . ALA B 1 53 ? -12.969 7.773 -8.781 1 92.62 53 ALA B N 1
ATOM 2794 C CA . ALA B 1 53 ? -11.539 7.492 -8.875 1 92.62 53 ALA B CA 1
ATOM 2795 C C . ALA B 1 53 ? -11.086 7.402 -10.328 1 92.62 53 ALA B C 1
ATOM 2797 O O . ALA B 1 53 ? -11.859 6.992 -11.203 1 92.62 53 ALA B O 1
ATOM 2798 N N . HIS B 1 54 ? -9.867 7.855 -10.562 1 94.69 54 HIS B N 1
ATOM 2799 C CA . HIS B 1 54 ? -9.234 7.555 -11.844 1 94.69 54 HIS B CA 1
ATOM 2800 C C . HIS B 1 54 ? -9.172 6.051 -12.086 1 94.69 54 HIS B C 1
ATOM 2802 O O . HIS B 1 54 ? -8.969 5.273 -11.148 1 94.69 54 HIS B O 1
ATOM 2808 N N . PRO B 1 55 ? -9.344 5.68 -13.352 1 93.19 55 PRO B N 1
ATOM 2809 C CA . PRO B 1 55 ? -9.125 4.258 -13.625 1 93.19 55 PRO B CA 1
ATOM 2810 C C . PRO B 1 55 ? -7.68 3.83 -13.406 1 93.19 55 PRO B C 1
ATOM 2812 O O . PRO B 1 55 ? -6.762 4.641 -13.57 1 93.19 55 PRO B O 1
ATOM 2815 N N . GLY B 1 56 ? -7.562 2.625 -13.039 1 94 56 GLY B N 1
ATOM 2816 C CA . GLY B 1 56 ? -6.23 2.053 -12.914 1 94 56 GLY B CA 1
ATOM 2817 C C . GLY B 1 56 ? -5.742 1.402 -14.195 1 94 56 GLY B C 1
ATOM 2818 O O . GLY B 1 56 ? -6.191 1.753 -15.289 1 94 56 GLY B O 1
ATOM 2819 N N . PHE B 1 57 ? -4.742 0.514 -13.953 1 93.19 57 PHE B N 1
ATOM 2820 C CA . PHE B 1 57 ? -4.109 -0.074 -15.125 1 93.19 57 PHE B CA 1
ATOM 2821 C C . PHE B 1 57 ? -3.979 -1.585 -14.977 1 93.19 57 PHE B C 1
ATOM 2823 O O . PHE B 1 57 ? -3.357 -2.248 -15.805 1 93.19 57 PHE B O 1
ATOM 2830 N N . ILE B 1 58 ? -4.523 -2.135 -13.93 1 95.19 58 ILE B N 1
ATOM 2831 C CA . ILE B 1 58 ? -4.434 -3.58 -13.742 1 95.19 58 ILE B CA 1
ATOM 2832 C C . ILE B 1 58 ? -5.34 -4.285 -14.75 1 95.19 58 ILE B C 1
ATOM 2834 O O . ILE B 1 58 ? -6.531 -3.977 -14.852 1 95.19 58 ILE B O 1
ATOM 2838 N N . VAL B 1 59 ? -4.82 -5.184 -15.383 1 93.12 59 VAL B N 1
ATOM 2839 C CA . VAL B 1 59 ? -5.551 -5.887 -16.438 1 93.12 59 VAL B CA 1
ATOM 2840 C C . VAL B 1 59 ? -6.672 -6.719 -15.82 1 93.12 59 VAL B C 1
ATOM 2842 O O . VAL B 1 59 ? -6.453 -7.422 -14.828 1 93.12 59 VAL B O 1
ATOM 2845 N N . GLN B 1 60 ? -7.801 -6.598 -16.453 1 85.31 60 GLN B N 1
ATOM 2846 C CA . GLN B 1 60 ? -8.906 -7.453 -16.016 1 85.31 60 GLN B CA 1
ATOM 2847 C C . GLN B 1 60 ? -8.711 -8.891 -16.5 1 85.31 60 GLN B C 1
ATOM 2849 O O . GLN B 1 60 ? -8.156 -9.109 -17.578 1 85.31 60 GLN B O 1
ATOM 2854 N N . GLN B 1 61 ? -9.188 -9.805 -15.766 1 80.81 61 GLN B N 1
ATOM 2855 C CA . GLN B 1 61 ? -9.016 -11.227 -16.047 1 80.81 61 GLN B CA 1
ATOM 2856 C C . GLN B 1 61 ? -7.555 -11.648 -15.883 1 80.81 61 GLN B C 1
ATOM 2858 O O . GLN B 1 61 ? -6.992 -12.305 -16.75 1 80.81 61 GLN B O 1
ATOM 2863 N N . SER B 1 62 ? -6.883 -11.086 -14.969 1 92.75 62 SER B N 1
ATOM 2864 C CA . SER B 1 62 ? -5.516 -11.422 -14.578 1 92.75 62 SER B CA 1
ATOM 2865 C C . SER B 1 62 ? -5.469 -11.961 -13.156 1 92.75 62 SER B C 1
ATOM 2867 O O . SER B 1 62 ? -6.508 -12.25 -12.555 1 92.75 62 SER B O 1
ATOM 2869 N N . PHE B 1 63 ? -4.285 -12.336 -12.742 1 96.62 63 PHE B N 1
ATOM 2870 C CA . PHE B 1 63 ? -4.074 -12.766 -11.367 1 96.62 63 PHE B CA 1
ATOM 2871 C C . PHE B 1 63 ? -3.248 -11.734 -10.602 1 96.62 63 PHE B C 1
ATOM 2873 O O . PHE B 1 63 ? -2.553 -10.914 -11.203 1 96.62 63 PHE B O 1
ATOM 2880 N N . LEU B 1 64 ? -3.416 -11.766 -9.344 1 98.06 64 LEU B N 1
ATOM 2881 C CA . LEU B 1 64 ? -2.551 -11.039 -8.422 1 98.06 64 LEU B CA 1
ATOM 2882 C C . LEU B 1 64 ? -1.661 -12 -7.641 1 98.06 64 LEU B C 1
ATOM 2884 O O . LEU B 1 64 ? -2.004 -13.172 -7.477 1 98.06 64 LEU B O 1
ATOM 2888 N N . ALA B 1 65 ? -0.554 -11.531 -7.27 1 98.38 65 ALA B N 1
ATOM 2889 C CA . ALA B 1 65 ? 0.332 -12.266 -6.371 1 98.38 65 ALA B CA 1
ATOM 2890 C C . ALA B 1 65 ? 0.811 -11.383 -5.227 1 98.38 65 ALA B C 1
ATOM 2892 O O . ALA B 1 65 ? 0.965 -10.172 -5.391 1 98.38 65 ALA B O 1
ATOM 2893 N N . SER B 1 66 ? 0.962 -11.992 -4.098 1 98 66 SER B N 1
ATOM 2894 C CA . SER B 1 66 ? 1.421 -11.211 -2.951 1 98 66 SER B CA 1
ATOM 2895 C C . SER B 1 66 ? 2.541 -11.922 -2.205 1 98 66 SER B C 1
ATOM 2897 O O . SER B 1 66 ? 2.598 -13.156 -2.195 1 98 66 SER B O 1
ATOM 2899 N N . THR B 1 67 ? 3.398 -11.195 -1.697 1 95.88 67 THR B N 1
ATOM 2900 C CA . THR B 1 67 ? 4.418 -11.648 -0.76 1 95.88 67 THR B CA 1
ATOM 2901 C C . THR B 1 67 ? 4.836 -10.523 0.175 1 95.88 67 THR B C 1
ATOM 2903 O O . THR B 1 67 ? 4.258 -9.438 0.143 1 95.88 67 THR B O 1
ATOM 2906 N N . LYS B 1 68 ? 5.762 -10.82 1.064 1 92.75 68 LYS B N 1
ATOM 2907 C CA . LYS B 1 68 ? 6.262 -9.805 1.987 1 92.75 68 LYS B CA 1
ATOM 2908 C C . LYS B 1 68 ? 7.762 -9.594 1.809 1 92.75 68 LYS B C 1
ATOM 2910 O O . LYS B 1 68 ? 8.508 -10.547 1.579 1 92.75 68 LYS B O 1
ATOM 2915 N N . PHE B 1 69 ? 8.117 -8.344 1.9 1 88.69 69 PHE B N 1
ATOM 2916 C CA . PHE B 1 69 ? 9.516 -7.938 1.942 1 88.69 69 PHE B CA 1
ATOM 2917 C C . PHE B 1 69 ? 9.742 -6.906 3.041 1 88.69 69 PHE B C 1
ATOM 2919 O O . PHE B 1 69 ? 9.109 -5.852 3.055 1 88.69 69 PHE B O 1
ATOM 2926 N N . ASN B 1 70 ? 10.648 -7.223 3.994 1 88.81 70 ASN B N 1
ATOM 2927 C CA . ASN B 1 70 ? 10.852 -6.387 5.172 1 88.81 70 ASN B CA 1
ATOM 2928 C C . ASN B 1 70 ? 9.531 -6.078 5.875 1 88.81 70 ASN B C 1
ATOM 2930 O O . ASN B 1 70 ? 9.281 -4.934 6.258 1 88.81 70 ASN B O 1
ATOM 2934 N N . ASN B 1 71 ? 8.656 -7.066 5.887 1 90.75 71 ASN B N 1
ATOM 2935 C CA . ASN B 1 71 ? 7.344 -7.062 6.52 1 90.75 71 ASN B CA 1
ATOM 2936 C C . ASN B 1 71 ? 6.352 -6.195 5.75 1 90.75 71 ASN B C 1
ATOM 2938 O O . ASN B 1 71 ? 5.227 -5.98 6.203 1 90.75 71 ASN B O 1
ATOM 2942 N N . GLN B 1 72 ? 6.773 -5.648 4.707 1 93.62 72 GLN B N 1
ATOM 2943 C CA . GLN B 1 72 ? 5.871 -4.879 3.855 1 93.62 72 GLN B CA 1
ATOM 2944 C C . GLN B 1 72 ? 5.148 -5.789 2.863 1 93.62 72 GLN B C 1
ATOM 2946 O O . GLN B 1 72 ? 5.777 -6.602 2.188 1 93.62 72 GLN B O 1
ATOM 2951 N N . GLU B 1 73 ? 3.85 -5.637 2.812 1 96.62 73 GLU B N 1
ATOM 2952 C CA . GLU B 1 73 ? 3.088 -6.371 1.807 1 96.62 73 GLU B CA 1
ATOM 2953 C C . GLU B 1 73 ? 3.375 -5.848 0.403 1 96.62 73 GLU B C 1
ATOM 2955 O O . GLU B 1 73 ? 3.24 -4.648 0.142 1 96.62 73 GLU B O 1
ATOM 2960 N N . LEU B 1 74 ? 3.777 -6.727 -0.444 1 96.69 74 LEU B N 1
ATOM 2961 C CA . LEU B 1 74 ? 3.953 -6.422 -1.859 1 96.69 74 LEU B CA 1
ATOM 2962 C C . LEU B 1 74 ? 2.904 -7.137 -2.705 1 96.69 74 LEU B C 1
ATOM 2964 O O . LEU B 1 74 ? 2.789 -8.359 -2.652 1 96.69 74 LEU B O 1
ATOM 2968 N N . ILE B 1 75 ? 2.137 -6.348 -3.398 1 98.31 75 ILE B N 1
ATOM 2969 C CA . ILE B 1 75 ? 1.122 -6.902 -4.289 1 98.31 75 ILE B CA 1
ATOM 2970 C C . ILE B 1 75 ? 1.549 -6.707 -5.742 1 98.31 75 ILE B C 1
ATOM 2972 O O . ILE B 1 75 ? 1.849 -5.586 -6.16 1 98.31 75 ILE B O 1
ATOM 2976 N N . PHE B 1 76 ? 1.577 -7.785 -6.469 1 97.5 76 PHE B N 1
ATOM 2977 C CA . PHE B 1 76 ? 1.987 -7.766 -7.867 1 97.5 76 PHE B CA 1
ATOM 2978 C C . PHE B 1 76 ? 0.809 -8.078 -8.781 1 97.5 76 PHE B C 1
ATOM 2980 O O . PHE B 1 76 ? -0.094 -8.828 -8.406 1 97.5 76 PHE B O 1
ATOM 2987 N N . GLY B 1 77 ? 0.826 -7.504 -9.969 1 97 77 GLY B N 1
ATOM 2988 C CA . GLY B 1 77 ? -0.181 -7.758 -10.984 1 97 77 GLY B CA 1
ATOM 2989 C C . GLY B 1 77 ? 0.307 -7.473 -12.391 1 97 77 GLY B C 1
ATOM 2990 O O . GLY B 1 77 ? 1.441 -7.035 -12.586 1 97 77 GLY B O 1
ATOM 2991 N N . ILE B 1 78 ? -0.528 -7.801 -13.258 1 95.88 78 ILE B N 1
ATOM 2992 C CA . ILE B 1 78 ? -0.294 -7.461 -14.656 1 95.88 78 ILE B CA 1
ATOM 2993 C C . ILE B 1 78 ? -0.981 -6.141 -14.992 1 95.88 78 ILE B C 1
ATOM 2995 O O . ILE B 1 78 ? -2.172 -5.965 -14.719 1 95.88 78 ILE B O 1
ATOM 2999 N N . THR B 1 79 ? -0.235 -5.223 -15.492 1 95.31 79 THR B N 1
ATOM 3000 C CA . THR B 1 79 ? -0.803 -3.926 -15.836 1 95.31 79 THR B CA 1
ATOM 3001 C C . THR B 1 79 ? -0.671 -3.662 -17.328 1 95.31 79 THR B C 1
ATOM 3003 O O . THR B 1 79 ? 0.194 -4.238 -18 1 95.31 79 THR B O 1
ATOM 3006 N N . GLU B 1 80 ? -1.523 -2.822 -17.797 1 93.25 80 GLU B N 1
ATOM 3007 C CA . GLU B 1 80 ? -1.384 -2.355 -19.172 1 93.25 80 GLU B CA 1
ATOM 3008 C C . GLU B 1 80 ? -0.094 -1.56 -19.359 1 93.25 80 GLU B C 1
ATOM 3010 O O . GLU B 1 80 ? 0.287 -0.774 -18.484 1 93.25 80 GLU B O 1
ATOM 3015 N N . LYS B 1 81 ? 0.503 -1.836 -20.469 1 91.06 81 LYS B N 1
ATOM 3016 C CA . LYS B 1 81 ? 1.674 -1.033 -20.812 1 91.06 81 LYS B CA 1
ATOM 3017 C C . LYS B 1 81 ? 1.273 0.393 -21.188 1 91.06 81 LYS B C 1
ATOM 3019 O O . LYS B 1 81 ? 0.282 0.602 -21.891 1 91.06 81 LYS B O 1
ATOM 3024 N N . LYS B 1 82 ? 2.068 1.301 -20.625 1 88.94 82 LYS B N 1
ATOM 3025 C CA . LYS B 1 82 ? 1.816 2.705 -20.938 1 88.94 82 LYS B CA 1
ATOM 3026 C C . LYS B 1 82 ? 1.719 2.924 -22.453 1 88.94 82 LYS B C 1
ATOM 3028 O O . LYS B 1 82 ? 2.58 2.469 -23.203 1 88.94 82 LYS B O 1
ATOM 3033 N N . GLY B 1 83 ? 0.692 3.568 -22.859 1 82.56 83 GLY B N 1
ATOM 3034 C CA . GLY B 1 83 ? 0.496 3.854 -24.266 1 82.56 83 GLY B CA 1
ATOM 3035 C C . GLY B 1 83 ? -0.227 2.744 -25 1 82.56 83 GLY B C 1
ATOM 3036 O O . GLY B 1 83 ? -0.493 2.859 -26.203 1 82.56 83 GLY B O 1
ATOM 3037 N N . PHE B 1 84 ? -0.508 1.638 -24.266 1 80.56 84 PHE B N 1
ATOM 3038 C CA . PHE B 1 84 ? -1.191 0.508 -24.875 1 80.56 84 PHE B CA 1
ATOM 3039 C C . PHE B 1 84 ? -2.428 0.118 -24.078 1 80.56 84 PHE B C 1
ATOM 3041 O O . PHE B 1 84 ? -2.457 0.278 -22.859 1 80.56 84 PHE B O 1
ATOM 3048 N N . SER B 1 85 ? -3.48 -0.2 -24.859 1 74.75 85 SER B N 1
ATOM 3049 C CA . SER B 1 85 ? -4.645 -0.794 -24.203 1 74.75 85 SER B CA 1
ATOM 3050 C C . SER B 1 85 ? -4.75 -2.283 -24.516 1 74.75 85 SER B C 1
ATOM 3052 O O . SER B 1 85 ? -4.445 -2.711 -25.641 1 74.75 85 SER B O 1
ATOM 3054 N N . ILE B 1 86 ? -5.145 -3.062 -23.562 1 72.94 86 ILE B N 1
ATOM 3055 C CA . ILE B 1 86 ? -5.211 -4.516 -23.688 1 72.94 86 ILE B CA 1
ATOM 3056 C C . ILE B 1 86 ? -6.105 -4.887 -24.859 1 72.94 86 ILE B C 1
ATOM 3058 O O . ILE B 1 86 ? -5.859 -5.887 -25.547 1 72.94 86 ILE B O 1
ATOM 3062 N N . ASN B 1 87 ? -7.078 -4.066 -25.109 1 70.88 87 ASN B N 1
ATOM 3063 C CA . ASN B 1 87 ? -8.031 -4.387 -26.172 1 70.88 87 ASN B CA 1
ATOM 3064 C C . ASN B 1 87 ? -7.434 -4.152 -27.547 1 70.88 87 ASN B C 1
ATOM 3066 O O . ASN B 1 87 ? -7.914 -4.707 -28.547 1 70.88 87 ASN B O 1
ATOM 3070 N N . GLN B 1 88 ? -6.406 -3.396 -27.625 1 66.69 88 GLN B N 1
ATOM 3071 C CA . GLN B 1 88 ? -5.855 -3.033 -28.922 1 66.69 88 GLN B CA 1
ATOM 3072 C C . GLN B 1 88 ? -4.766 -4.012 -29.359 1 66.69 88 GLN B C 1
ATOM 3074 O O . GLN B 1 88 ? -4.496 -4.164 -30.547 1 66.69 88 GLN B O 1
ATOM 3079 N N . GLY B 1 89 ? -4.34 -4.859 -28.531 1 64 89 GLY B N 1
ATOM 3080 C CA . GLY B 1 89 ? -3.252 -5.773 -28.859 1 64 89 GLY B CA 1
ATOM 3081 C C . GLY B 1 89 ? -2.027 -5.07 -29.406 1 64 89 GLY B C 1
ATOM 3082 O O . GLY B 1 89 ? -1.771 -3.908 -29.078 1 64 89 GLY B O 1
ATOM 3083 N N . CYS B 1 90 ? -1.144 -5.773 -30.078 1 66.62 90 CYS B N 1
ATOM 3084 C CA . CYS B 1 90 ? 0.087 -5.238 -30.641 1 66.62 90 CYS B CA 1
ATOM 3085 C C . CYS B 1 90 ? -0.215 -4.277 -31.797 1 66.62 90 CYS B C 1
ATOM 3087 O O . CYS B 1 90 ? 0.626 -3.453 -32.156 1 66.62 90 CYS B O 1
ATOM 3089 N N . GLN B 1 91 ? -1.298 -4.387 -32.375 1 60.5 91 GLN B N 1
ATOM 3090 C CA . GLN B 1 91 ? -1.579 -3.602 -33.562 1 60.5 91 GLN B CA 1
ATOM 3091 C C . GLN B 1 91 ? -1.973 -2.17 -33.188 1 60.5 91 GLN B C 1
ATOM 3093 O O . GLN B 1 91 ? -1.889 -1.27 -34.031 1 60.5 91 GLN B O 1
ATOM 3098 N N . GLY B 1 92 ? -2.475 -2.02 -32.062 1 53.09 92 GLY B N 1
ATOM 3099 C CA . GLY B 1 92 ? -3.02 -0.702 -31.766 1 53.09 92 GLY B CA 1
ATOM 3100 C C . GLY B 1 92 ? -1.951 0.329 -31.453 1 53.09 92 GLY B C 1
ATOM 3101 O O . GLY B 1 92 ? -2.26 1.503 -31.234 1 53.09 92 GLY B O 1
ATOM 3102 N N . ALA B 1 93 ? -0.828 -0.246 -31.047 1 50.03 93 ALA B N 1
ATOM 3103 C CA . ALA B 1 93 ? 0.164 0.788 -30.75 1 50.03 93 ALA B CA 1
ATOM 3104 C C . ALA B 1 93 ? 0.515 1.571 -32.031 1 50.03 93 ALA B C 1
ATOM 3106 O O . ALA B 1 93 ? 0.454 1.036 -33.125 1 50.03 93 ALA B O 1
ATOM 3107 N N . GLN B 1 94 ? 0.266 2.785 -31.969 1 49.69 94 GLN B N 1
ATOM 3108 C CA . GLN B 1 94 ? 0.728 3.654 -33.031 1 49.69 94 GLN B CA 1
ATOM 3109 C C . GLN B 1 94 ? 1.985 3.096 -33.688 1 49.69 94 GLN B C 1
ATOM 3111 O O . GLN B 1 94 ? 2.285 3.418 -34.844 1 49.69 94 GLN B O 1
ATOM 3116 N N . THR B 1 95 ? 2.83 2.492 -32.906 1 48.41 95 THR B N 1
ATOM 3117 C CA . THR B 1 95 ? 4.047 1.958 -33.531 1 48.41 95 THR B CA 1
ATOM 3118 C C . THR B 1 95 ? 4.039 0.433 -33.5 1 48.41 95 THR B C 1
ATOM 3120 O O . THR B 1 95 ? 3.84 -0.173 -32.438 1 48.41 95 THR B O 1
ATOM 3123 N N . GLN B 1 96 ? 3.643 -0.133 -34.531 1 49.88 96 GLN B N 1
ATOM 3124 C CA . GLN B 1 96 ? 3.838 -1.561 -34.781 1 49.88 96 GLN B CA 1
ATOM 3125 C C . GLN B 1 96 ? 5.09 -2.066 -34.062 1 49.88 96 GLN B C 1
ATOM 3127 O O . GLN B 1 96 ? 6.207 -1.683 -34.406 1 49.88 96 GLN B O 1
ATOM 3132 N N . ASP B 1 97 ? 4.953 -2.311 -32.812 1 56.44 97 ASP B N 1
ATOM 3133 C CA . ASP B 1 97 ? 6.113 -2.939 -32.188 1 56.44 97 ASP B CA 1
ATOM 3134 C C . ASP B 1 97 ? 6.438 -4.277 -32.844 1 56.44 97 ASP B C 1
ATOM 3136 O O . ASP B 1 97 ? 5.703 -5.25 -32.688 1 56.44 97 ASP B O 1
ATOM 3140 N N . VAL B 1 98 ? 7.355 -4.262 -33.844 1 58.59 98 VAL B N 1
ATOM 3141 C CA . VAL B 1 98 ? 7.801 -5.398 -34.656 1 58.59 98 VAL B CA 1
ATOM 3142 C C . VAL B 1 98 ? 8.086 -6.59 -33.75 1 58.59 98 VAL B C 1
ATOM 3144 O O . VAL B 1 98 ? 8.07 -7.738 -34.188 1 58.59 98 VAL B O 1
ATOM 3147 N N . ASN B 1 99 ? 8.211 -6.246 -32.469 1 64.5 99 ASN B N 1
ATOM 3148 C CA . ASN B 1 99 ? 8.562 -7.328 -31.547 1 64.5 99 ASN B CA 1
ATOM 3149 C C . ASN B 1 99 ? 7.32 -7.953 -30.906 1 64.5 99 ASN B C 1
ATOM 3151 O O . ASN B 1 99 ? 7.422 -8.93 -30.172 1 64.5 99 ASN B O 1
ATOM 3155 N N . CYS B 1 100 ? 6.172 -7.5 -31.328 1 70.5 100 CYS B N 1
ATOM 3156 C CA . CYS B 1 100 ? 4.938 -8.008 -30.734 1 70.5 100 CYS B CA 1
ATOM 3157 C C . CYS B 1 100 ? 4.383 -9.172 -31.547 1 70.5 100 CYS B C 1
ATOM 3159 O O . CYS B 1 100 ? 3.953 -8.992 -32.688 1 70.5 100 CYS B O 1
ATOM 3161 N N . PRO B 1 101 ? 4.445 -10.383 -30.953 1 71.75 101 PRO B N 1
ATOM 3162 C CA . PRO B 1 101 ? 3.9 -11.531 -31.672 1 71.75 101 PRO B CA 1
ATOM 3163 C C . PRO B 1 101 ? 2.389 -11.445 -31.875 1 71.75 101 PRO B C 1
ATOM 3165 O O . PRO B 1 101 ? 1.705 -10.75 -31.109 1 71.75 101 PRO B O 1
ATOM 3168 N N . PRO B 1 102 ? 1.922 -12.117 -33.031 1 67.88 102 PRO B N 1
ATOM 3169 C CA . PRO B 1 102 ? 0.472 -12.117 -33.219 1 67.88 102 PRO B CA 1
ATOM 3170 C C . PRO B 1 102 ? -0.3 -12.625 -32 1 67.88 102 PRO B C 1
ATOM 3172 O O . PRO B 1 102 ? 0.077 -13.641 -31.422 1 67.88 102 PRO B O 1
ATOM 3175 N N . GLY B 1 103 ? -1.286 -11.914 -31.609 1 71.12 103 GLY B N 1
ATOM 3176 C CA . GLY B 1 103 ? -2.168 -12.344 -30.531 1 71.12 103 GLY B CA 1
ATOM 3177 C C . GLY B 1 103 ? -1.689 -11.914 -29.156 1 71.12 103 GLY B C 1
ATOM 3178 O O . GLY B 1 103 ? -2.424 -12.023 -28.172 1 71.12 103 GLY B O 1
ATOM 3179 N N . ALA B 1 104 ? -0.454 -11.484 -29.125 1 75.81 104 ALA B N 1
ATOM 3180 C CA . ALA B 1 104 ? 0.081 -11.055 -27.844 1 75.81 104 ALA B CA 1
ATOM 3181 C C . ALA B 1 104 ? -0.19 -9.578 -27.609 1 75.81 104 ALA B C 1
ATOM 3183 O O . ALA B 1 104 ? -0.454 -8.828 -28.547 1 75.81 104 ALA B O 1
ATOM 3184 N N . THR B 1 105 ? -0.364 -9.234 -26.406 1 82.69 105 THR B N 1
ATOM 3185 C CA . THR B 1 105 ? -0.508 -7.844 -26 1 82.69 105 THR B CA 1
ATOM 3186 C C . THR B 1 105 ? 0.647 -7.426 -25.094 1 82.69 105 THR B C 1
ATOM 3188 O O . THR B 1 105 ? 1.088 -8.195 -24.234 1 82.69 105 THR B O 1
ATOM 3191 N N . PRO B 1 106 ? 1.141 -6.27 -25.406 1 87.81 106 PRO B N 1
ATOM 3192 C CA . PRO B 1 106 ? 2.146 -5.773 -24.469 1 87.81 106 PRO B CA 1
ATOM 3193 C C . PRO B 1 106 ? 1.582 -5.547 -23.062 1 87.81 106 PRO B C 1
ATOM 3195 O O . PRO B 1 106 ? 0.554 -4.883 -22.906 1 87.81 106 PRO B O 1
ATOM 3198 N N . ILE B 1 107 ? 2.229 -6.086 -22.125 1 90.69 107 ILE B N 1
ATOM 3199 C CA . ILE B 1 107 ? 1.806 -5.938 -20.75 1 90.69 107 ILE B CA 1
ATOM 3200 C C . ILE B 1 107 ? 3.025 -5.703 -19.859 1 90.69 107 ILE B C 1
ATOM 3202 O O . ILE B 1 107 ? 4.16 -5.949 -20.266 1 90.69 107 ILE B O 1
ATOM 3206 N N . ASP B 1 108 ? 2.75 -5.199 -18.719 1 92.94 108 ASP B N 1
ATOM 3207 C CA . ASP B 1 108 ? 3.795 -5.043 -17.703 1 92.94 108 ASP B CA 1
ATOM 3208 C C . ASP B 1 108 ? 3.516 -5.914 -16.484 1 92.94 108 ASP B C 1
ATOM 3210 O O . ASP B 1 108 ? 2.367 -6.039 -16.047 1 92.94 108 ASP B O 1
ATOM 3214 N N . VAL B 1 109 ? 4.543 -6.582 -16.016 1 95.06 109 VAL B N 1
ATOM 3215 C CA . VAL B 1 109 ? 4.531 -7.141 -14.672 1 95.06 109 VAL B CA 1
ATOM 3216 C C . VAL B 1 109 ? 4.902 -6.062 -13.664 1 95.06 109 VAL B C 1
ATOM 3218 O O . VAL B 1 109 ? 5.98 -5.473 -13.742 1 95.06 109 VAL B O 1
ATOM 3221 N N . SER B 1 110 ? 3.988 -5.844 -12.703 1 95.81 110 SER B N 1
ATOM 3222 C CA . SER B 1 110 ? 4.184 -4.641 -11.898 1 95.81 110 SER B CA 1
ATOM 3223 C C . SER B 1 110 ? 3.918 -4.914 -10.422 1 95.81 110 SER B C 1
ATOM 3225 O O . SER B 1 110 ? 3.09 -5.762 -10.078 1 95.81 110 SER B O 1
ATOM 3227 N N . LEU B 1 111 ? 4.719 -4.227 -9.617 1 96.5 111 LEU B N 1
ATOM 3228 C CA . LEU B 1 111 ? 4.266 -3.953 -8.258 1 96.5 111 LEU B CA 1
ATOM 3229 C C . LEU B 1 111 ? 3.137 -2.928 -8.258 1 96.5 111 LEU B C 1
ATOM 3231 O O . LEU B 1 111 ? 3.293 -1.827 -8.789 1 96.5 111 LEU B O 1
ATOM 3235 N N . VAL B 1 112 ? 1.979 -3.285 -7.652 1 97.19 112 VAL B N 1
ATOM 3236 C CA . VAL B 1 112 ? 0.837 -2.383 -7.762 1 97.19 112 VAL B CA 1
ATOM 3237 C C . VAL B 1 112 ? 0.449 -1.874 -6.375 1 97.19 112 VAL B C 1
ATOM 3239 O O . VAL B 1 112 ? -0.437 -1.026 -6.242 1 97.19 112 VAL B O 1
ATOM 3242 N N . SER B 1 113 ? 1.034 -2.359 -5.391 1 97.31 113 SER B N 1
ATOM 3243 C CA . SER B 1 113 ? 0.943 -1.908 -4.004 1 97.31 113 SER B CA 1
ATOM 3244 C C . SER B 1 113 ? 2.164 -2.342 -3.201 1 97.31 113 SER B C 1
ATOM 3246 O O . SER B 1 113 ? 2.666 -3.453 -3.377 1 97.31 113 SER B O 1
ATOM 3248 N N . PRO B 1 114 ? 2.695 -1.519 -2.373 1 97.06 114 PRO B N 1
ATOM 3249 C CA . PRO B 1 114 ? 2.182 -0.239 -1.879 1 97.06 114 PRO B CA 1
ATOM 3250 C C . PRO B 1 114 ? 2.457 0.917 -2.84 1 97.06 114 PRO B C 1
ATOM 3252 O O . PRO B 1 114 ? 1.868 1.992 -2.701 1 97.06 114 PRO B O 1
ATOM 3255 N N . VAL B 1 115 ? 3.342 0.736 -3.705 1 96.75 115 VAL B N 1
ATOM 3256 C CA . VAL B 1 115 ? 3.615 1.714 -4.754 1 96.75 115 VAL B CA 1
ATOM 3257 C C . VAL B 1 115 ? 3.598 1.029 -6.117 1 96.75 115 VAL B C 1
ATOM 3259 O O . VAL B 1 115 ? 3.662 -0.199 -6.203 1 96.75 115 VAL B O 1
ATOM 3262 N N . TYR B 1 116 ? 3.467 1.857 -7.094 1 96.19 116 TYR B N 1
ATOM 3263 C CA . TYR B 1 116 ? 3.49 1.351 -8.461 1 96.19 116 TYR B CA 1
ATOM 3264 C C . TYR B 1 116 ? 4.918 1.278 -8.992 1 96.19 116 TYR B C 1
ATOM 3266 O O . TYR B 1 116 ? 5.664 2.256 -8.914 1 96.19 116 TYR B O 1
ATOM 3274 N N . LYS B 1 117 ? 5.312 0.158 -9.484 1 94.62 117 LYS B N 1
ATOM 3275 C CA . LYS B 1 117 ? 6.617 -0.026 -10.117 1 94.62 117 LYS B CA 1
ATOM 3276 C C . LYS B 1 117 ? 6.562 -1.119 -11.18 1 94.62 117 LYS B C 1
ATOM 3278 O O . LYS B 1 117 ? 6.156 -2.248 -10.898 1 94.62 117 LYS B O 1
ATOM 3283 N N . VAL B 1 118 ? 7.008 -0.805 -12.352 1 93.75 118 VAL B N 1
ATOM 3284 C CA . VAL B 1 118 ? 7.113 -1.806 -13.406 1 93.75 118 VAL B CA 1
ATOM 3285 C C . VAL B 1 118 ? 8.375 -2.643 -13.195 1 93.75 118 VAL B C 1
ATOM 3287 O O . VAL B 1 118 ? 9.477 -2.1 -13.094 1 93.75 118 VAL B O 1
ATOM 3290 N N . LEU B 1 119 ? 8.164 -3.852 -13.117 1 92.88 119 LEU B N 1
ATOM 3291 C CA . LEU B 1 119 ? 9.289 -4.758 -12.914 1 92.88 119 LEU B CA 1
ATOM 3292 C C . LEU B 1 119 ? 9.828 -5.262 -14.25 1 92.88 119 LEU B C 1
ATOM 3294 O O . LEU B 1 119 ? 11.039 -5.383 -14.438 1 92.88 119 LEU B O 1
ATOM 3298 N N . SER B 1 120 ? 8.93 -5.613 -15.086 1 90.69 120 SER B N 1
ATOM 3299 C CA . SER B 1 120 ? 9.266 -6.168 -16.391 1 90.69 120 SER B CA 1
ATOM 3300 C C . SER B 1 120 ? 8.164 -5.918 -17.406 1 90.69 120 SER B C 1
ATOM 3302 O O . SER B 1 120 ? 7.016 -5.664 -17.031 1 90.69 120 SER B O 1
ATOM 3304 N N . THR B 1 121 ? 8.562 -5.977 -18.609 1 88.12 121 THR B N 1
ATOM 3305 C CA . THR B 1 121 ? 7.617 -5.848 -19.719 1 88.12 121 THR B CA 1
ATOM 3306 C C . THR B 1 121 ? 7.617 -7.109 -20.578 1 88.12 121 THR B C 1
ATOM 3308 O O . THR B 1 121 ? 8.672 -7.703 -20.812 1 88.12 121 THR B O 1
ATOM 3311 N N . ALA B 1 122 ? 6.387 -7.43 -21.031 1 84.44 122 ALA B N 1
ATOM 3312 C CA . ALA B 1 122 ? 6.305 -8.648 -21.828 1 84.44 122 ALA B CA 1
ATOM 3313 C C . ALA B 1 122 ? 5.176 -8.562 -22.844 1 84.44 122 ALA B C 1
ATOM 3315 O O . ALA B 1 122 ? 4.23 -7.781 -22.672 1 84.44 122 ALA B O 1
ATOM 3316 N N . TYR B 1 123 ? 5.453 -9.281 -23.891 1 79.56 123 TYR B N 1
ATOM 3317 C CA . TYR B 1 123 ? 4.344 -9.641 -24.781 1 79.56 123 TYR B CA 1
ATOM 3318 C C . TYR B 1 123 ? 3.723 -10.969 -24.359 1 79.56 123 TYR B C 1
ATOM 3320 O O . TYR B 1 123 ? 4.402 -11.992 -24.328 1 79.56 123 TYR B O 1
ATOM 3328 N N . SER B 1 124 ? 2.48 -10.867 -23.969 1 79.06 124 SER B N 1
ATOM 3329 C CA . SER B 1 124 ? 1.91 -12.102 -23.438 1 79.06 124 SER B CA 1
ATOM 3330 C C . SER B 1 124 ? 0.396 -12.133 -23.625 1 79.06 124 SER B C 1
ATOM 3332 O O . SER B 1 124 ? -0.241 -11.086 -23.766 1 79.06 124 SER B O 1
ATOM 3334 N N . ASP B 1 125 ? -0.014 -13.367 -23.734 1 78.88 125 ASP B N 1
ATOM 3335 C CA . ASP B 1 125 ? -1.453 -13.602 -23.672 1 78.88 125 ASP B CA 1
ATOM 3336 C C . ASP B 1 125 ? -1.834 -14.344 -22.391 1 78.88 125 ASP B C 1
ATOM 3338 O O . ASP B 1 125 ? -2.973 -14.789 -22.25 1 78.88 125 ASP B O 1
ATOM 3342 N N . ASN B 1 126 ? -0.852 -14.5 -21.562 1 85.19 126 ASN B N 1
ATOM 3343 C CA . ASN B 1 126 ? -1.092 -15.07 -20.25 1 85.19 126 ASN B CA 1
ATOM 3344 C C . ASN B 1 126 ? -0.922 -14.023 -19.141 1 85.19 126 ASN B C 1
ATOM 3346 O O . ASN B 1 126 ? 0.161 -13.461 -18.984 1 85.19 126 ASN B O 1
ATOM 3350 N N . PHE B 1 127 ? -1.966 -13.828 -18.328 1 91.62 127 PHE B N 1
ATOM 3351 C CA . PHE B 1 127 ? -1.978 -12.734 -17.375 1 91.62 127 PHE B CA 1
ATOM 3352 C C . PHE B 1 127 ? -1.994 -13.266 -15.945 1 91.62 127 PHE B C 1
ATOM 3354 O O . PHE B 1 127 ? -2.541 -12.633 -15.039 1 91.62 127 PHE B O 1
ATOM 3361 N N . LYS B 1 128 ? -1.456 -14.43 -15.82 1 94.38 128 LYS B N 1
ATOM 3362 C CA . LYS B 1 128 ? -1.399 -15.055 -14.5 1 94.38 128 LYS B CA 1
ATOM 3363 C C . LYS B 1 128 ? 0.012 -14.984 -13.922 1 94.38 128 LYS B C 1
ATOM 3365 O O . LYS B 1 128 ? 0.988 -15.266 -14.617 1 94.38 128 LYS B O 1
ATOM 3370 N N . ILE B 1 129 ? 0.097 -14.609 -12.648 1 96.62 129 ILE B N 1
ATOM 3371 C CA . ILE B 1 129 ? 1.4 -14.375 -12.031 1 96.62 129 ILE B CA 1
ATOM 3372 C C . ILE B 1 129 ? 1.46 -15.055 -10.672 1 96.62 129 ILE B C 1
ATOM 3374 O O . ILE B 1 129 ? 0.423 -15.391 -10.086 1 96.62 129 ILE B O 1
ATOM 3378 N N . ALA B 1 130 ? 2.6 -15.273 -10.203 1 97.69 130 ALA B N 1
ATOM 3379 C CA . ALA B 1 130 ? 2.893 -15.75 -8.852 1 97.69 130 ALA B CA 1
ATOM 3380 C C . ALA B 1 130 ? 4.102 -15.023 -8.273 1 97.69 130 ALA B C 1
ATOM 3382 O O . ALA B 1 130 ? 4.867 -14.391 -9 1 97.69 130 ALA B O 1
ATOM 3383 N N . ALA B 1 131 ? 4.211 -15.086 -6.992 1 97.38 131 ALA B N 1
ATOM 3384 C CA . ALA B 1 131 ? 5.352 -14.453 -6.34 1 97.38 131 ALA B CA 1
ATOM 3385 C C . ALA B 1 131 ? 5.715 -15.164 -5.043 1 97.38 131 ALA B C 1
ATOM 3387 O O . ALA B 1 131 ? 4.855 -15.781 -4.406 1 97.38 131 ALA B O 1
ATOM 3388 N N . CYS B 1 132 ? 6.918 -15.117 -4.715 1 96.31 132 CYS B N 1
ATOM 3389 C CA . CYS B 1 132 ? 7.387 -15.547 -3.402 1 96.31 132 CYS B CA 1
ATOM 3390 C C . CYS B 1 132 ? 8.633 -14.773 -2.984 1 96.31 132 CYS B C 1
ATOM 3392 O O . CYS B 1 132 ? 9.219 -14.047 -3.793 1 96.31 132 CYS B O 1
ATOM 3394 N N . SER B 1 133 ? 8.93 -14.852 -1.711 1 93.25 133 SER B N 1
ATOM 3395 C CA . SER B 1 133 ? 10.055 -14.094 -1.172 1 93.25 133 SER B CA 1
ATOM 3396 C C . SER B 1 133 ? 10.852 -14.922 -0.168 1 93.25 133 SER B C 1
ATOM 3398 O O . SER B 1 133 ? 10.289 -15.781 0.514 1 93.25 133 SER B O 1
ATOM 3400 N N . SER B 1 134 ? 12.148 -14.711 -0.178 1 90.94 134 SER B N 1
ATOM 3401 C CA . SER B 1 134 ? 12.977 -15.016 0.986 1 90.94 134 SER B CA 1
ATOM 3402 C C . SER B 1 134 ? 13.094 -13.812 1.913 1 90.94 134 SER B C 1
ATOM 3404 O O . SER B 1 134 ? 12.398 -12.805 1.724 1 90.94 134 SER B O 1
ATOM 3406 N N . ALA B 1 135 ? 13.891 -13.945 2.936 1 84.56 135 ALA B N 1
ATOM 3407 C CA . ALA B 1 135 ? 14.133 -12.812 3.822 1 84.56 135 ALA B CA 1
ATOM 3408 C C . ALA B 1 135 ? 14.883 -11.695 3.096 1 84.56 135 ALA B C 1
ATOM 3410 O O . ALA B 1 135 ? 14.852 -10.539 3.52 1 84.56 135 ALA B O 1
ATOM 3411 N N . LYS B 1 136 ? 15.469 -12 1.928 1 82.75 136 LYS B N 1
ATOM 3412 C CA . LYS B 1 136 ? 16.391 -11.055 1.306 1 82.75 136 LYS B CA 1
ATOM 3413 C C . LYS B 1 136 ? 15.898 -10.633 -0.079 1 82.75 136 LYS B C 1
ATOM 3415 O O . LYS B 1 136 ? 16.25 -9.562 -0.571 1 82.75 136 LYS B O 1
ATOM 3420 N N . GLU B 1 137 ? 15.117 -11.547 -0.658 1 87.38 137 GLU B N 1
ATOM 3421 C CA . GLU B 1 137 ? 14.789 -11.32 -2.062 1 87.38 137 GLU B CA 1
ATOM 3422 C C . GLU B 1 137 ? 13.312 -11.609 -2.336 1 87.38 137 GLU B C 1
ATOM 3424 O O . GLU B 1 137 ? 12.68 -12.367 -1.605 1 87.38 137 GLU B O 1
ATOM 3429 N N . THR B 1 138 ? 12.859 -10.977 -3.355 1 92.31 138 THR B N 1
ATOM 3430 C CA . THR B 1 138 ? 11.508 -11.188 -3.852 1 92.31 138 THR B CA 1
ATOM 3431 C C . THR B 1 138 ? 11.523 -11.539 -5.336 1 92.31 138 THR B C 1
ATOM 3433 O O . THR B 1 138 ? 12.258 -10.938 -6.113 1 92.31 138 THR B O 1
ATOM 3436 N N . TRP B 1 139 ? 10.711 -12.523 -5.738 1 94.19 139 TRP B N 1
ATOM 3437 C CA . TRP B 1 139 ? 10.648 -12.992 -7.121 1 94.19 139 TRP B CA 1
ATOM 3438 C C . TRP B 1 139 ? 9.211 -13.016 -7.625 1 94.19 139 TRP B C 1
ATOM 3440 O O . TRP B 1 139 ? 8.297 -13.406 -6.895 1 94.19 139 TRP B O 1
ATOM 3450 N N . THR B 1 140 ? 9.023 -12.555 -8.812 1 95.88 140 THR B N 1
ATOM 3451 C CA . THR B 1 140 ? 7.734 -12.648 -9.492 1 95.88 140 THR B CA 1
ATOM 3452 C C . THR B 1 140 ? 7.848 -13.5 -10.75 1 95.88 140 THR B C 1
ATOM 3454 O O . THR B 1 140 ? 8.812 -13.367 -11.508 1 95.88 140 THR B O 1
ATOM 3457 N N . TYR B 1 141 ? 6.871 -14.32 -10.961 1 95.56 141 TYR B N 1
ATOM 3458 C CA . TYR B 1 141 ? 6.906 -15.258 -12.078 1 95.56 141 TYR B CA 1
ATOM 3459 C C . TYR B 1 141 ? 5.727 -15.023 -13.016 1 95.56 141 TYR B C 1
ATOM 3461 O O . TYR B 1 141 ? 4.605 -14.781 -12.57 1 95.56 141 TYR B O 1
ATOM 3469 N N . TYR B 1 142 ? 6 -15.156 -14.234 1 94.56 142 TYR B N 1
ATOM 3470 C CA . TYR B 1 142 ? 4.984 -15 -15.273 1 94.56 142 TYR B CA 1
ATOM 3471 C C . TYR B 1 142 ? 5.332 -15.828 -16.5 1 94.56 142 TYR B C 1
ATOM 3473 O O . TYR B 1 142 ? 6.441 -16.359 -16.609 1 94.56 142 TYR B O 1
ATOM 3481 N N . LEU B 1 143 ? 4.344 -16 -17.312 1 91.81 143 LEU B N 1
ATOM 3482 C CA . LEU B 1 143 ? 4.547 -16.797 -18.516 1 91.81 143 LEU B CA 1
ATOM 3483 C C . LEU B 1 143 ? 4.645 -15.906 -19.75 1 91.81 143 LEU B C 1
ATOM 3485 O O . LEU B 1 143 ? 3.906 -14.93 -19.859 1 91.81 143 LEU B O 1
ATOM 3489 N N . LYS B 1 144 ? 5.555 -16.312 -20.531 1 86.5 144 LYS B N 1
ATOM 3490 C CA . LYS B 1 144 ? 5.715 -15.625 -21.812 1 86.5 144 LYS B CA 1
ATOM 3491 C C . LYS B 1 144 ? 6.281 -16.562 -22.875 1 86.5 144 LYS B C 1
ATOM 3493 O O . LYS B 1 144 ? 6.973 -17.531 -22.547 1 86.5 144 LYS B O 1
ATOM 3498 N N . LYS B 1 145 ? 5.949 -16.219 -24.062 1 83 145 LYS B N 1
ATOM 3499 C CA . LYS B 1 145 ? 6.539 -17 -25.141 1 83 145 LYS B CA 1
ATOM 3500 C C . LYS B 1 145 ? 8 -16.609 -25.359 1 83 145 LYS B C 1
ATOM 3502 O O . LYS B 1 145 ? 8.336 -15.43 -25.406 1 83 145 LYS B O 1
ATOM 3507 N N . ASN B 1 146 ? 8.797 -17.578 -25.406 1 79.5 146 ASN B N 1
ATOM 3508 C CA . ASN B 1 146 ? 10.203 -17.375 -25.75 1 79.5 146 ASN B CA 1
ATOM 3509 C C . ASN B 1 146 ? 10.359 -16.922 -27.203 1 79.5 146 ASN B C 1
ATOM 3511 O O . ASN B 1 146 ? 9.914 -17.609 -28.125 1 79.5 146 ASN B O 1
ATOM 3515 N N . PRO B 1 147 ? 10.922 -15.766 -27.328 1 74.81 147 PRO B N 1
ATOM 3516 C CA . PRO B 1 147 ? 11.031 -15.258 -28.703 1 74.81 147 PRO B CA 1
ATOM 3517 C C . PRO B 1 147 ? 11.891 -16.141 -29.594 1 74.81 147 PRO B C 1
ATOM 3519 O O . PRO B 1 147 ? 11.75 -16.109 -30.828 1 74.81 147 PRO B O 1
ATOM 3522 N N . LYS B 1 148 ? 12.773 -16.953 -29.078 1 76.31 148 LYS B N 1
ATOM 3523 C CA . LYS B 1 148 ? 13.695 -17.781 -29.844 1 76.31 148 LYS B CA 1
ATOM 3524 C C . LYS B 1 148 ? 12.984 -18.984 -30.453 1 76.31 148 LYS B C 1
ATOM 3526 O O . LYS B 1 148 ? 13.25 -19.359 -31.594 1 76.31 148 LYS B O 1
ATOM 3531 N N . ASN B 1 149 ? 12.047 -19.641 -29.719 1 76.06 149 ASN B N 1
ATOM 3532 C CA . ASN B 1 149 ? 11.477 -20.891 -30.203 1 76.06 149 ASN B CA 1
ATOM 3533 C C . ASN B 1 149 ? 9.953 -20.891 -30.109 1 76.06 149 ASN B C 1
ATOM 3535 O O . ASN B 1 149 ? 9.305 -21.875 -30.484 1 76.06 149 ASN B O 1
ATOM 3539 N N . GLY B 1 150 ? 9.398 -19.844 -29.5 1 77.75 150 GLY B N 1
ATOM 3540 C CA . GLY B 1 150 ? 7.953 -19.703 -29.453 1 77.75 150 GLY B CA 1
ATOM 3541 C C . GLY B 1 150 ? 7.312 -20.484 -28.312 1 77.75 150 GLY B C 1
ATOM 3542 O O . GLY B 1 150 ? 6.102 -20.391 -28.109 1 77.75 150 GLY B O 1
ATOM 3543 N N . SER B 1 151 ? 8.148 -21.203 -27.609 1 82 151 SER B N 1
ATOM 3544 C CA . SER B 1 151 ? 7.605 -22 -26.516 1 82 151 SER B CA 1
ATOM 3545 C C . SER B 1 151 ? 7.23 -21.125 -25.328 1 82 151 SER B C 1
ATOM 3547 O O . SER B 1 151 ? 7.84 -20.078 -25.094 1 82 151 SER B O 1
ATOM 3549 N N . LEU B 1 152 ? 6.203 -21.578 -24.656 1 88.38 152 LEU B N 1
ATOM 3550 C CA . LEU B 1 152 ? 5.809 -20.891 -23.422 1 88.38 152 LEU B CA 1
ATOM 3551 C C . LEU B 1 152 ? 6.75 -21.234 -22.281 1 88.38 152 LEU B C 1
ATOM 3553 O O . LEU B 1 152 ? 6.984 -22.422 -22 1 88.38 152 LEU B O 1
ATOM 3557 N N . ASN B 1 153 ? 7.363 -20.172 -21.703 1 90.44 153 ASN B N 1
ATOM 3558 C CA . ASN B 1 153 ? 8.312 -20.375 -20.609 1 90.44 153 ASN B CA 1
ATOM 3559 C C . ASN B 1 153 ? 7.945 -19.562 -19.375 1 90.44 153 ASN B C 1
ATOM 3561 O O . ASN B 1 153 ? 7.191 -18.594 -19.469 1 90.44 153 ASN B O 1
ATOM 3565 N N . ILE B 1 154 ? 8.461 -20.031 -18.25 1 93.12 154 ILE B N 1
ATOM 3566 C CA . ILE B 1 154 ? 8.391 -19.25 -17.016 1 93.12 154 ILE B CA 1
ATOM 3567 C C . ILE B 1 154 ? 9.492 -18.203 -17 1 93.12 154 ILE B C 1
ATOM 3569 O O . ILE B 1 154 ? 10.656 -18.5 -17.266 1 93.12 154 ILE B O 1
ATOM 3573 N N . TYR B 1 155 ? 9.109 -17.016 -16.75 1 92.31 155 TYR B N 1
ATOM 3574 C CA . TYR B 1 155 ? 10.047 -15.93 -16.531 1 92.31 155 TYR B CA 1
ATOM 3575 C C . TYR B 1 155 ? 10 -15.438 -15.094 1 92.31 155 TYR B C 1
ATOM 3577 O O . TYR B 1 155 ? 8.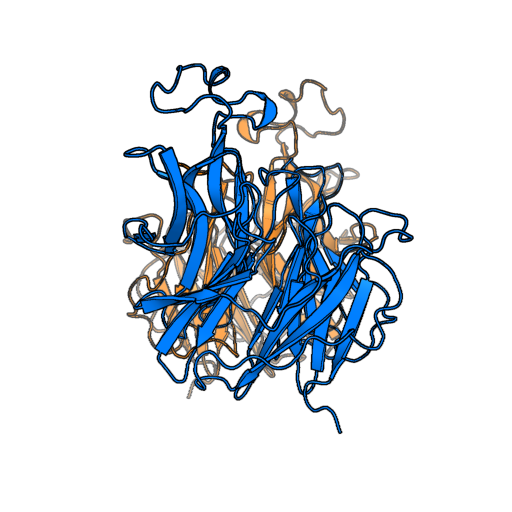938 -15.438 -14.469 1 92.31 155 TYR B O 1
ATOM 3585 N N . GLU B 1 156 ? 11.164 -15.031 -14.633 1 93.25 156 GLU B N 1
ATOM 3586 C CA . GLU B 1 156 ? 11.32 -14.492 -13.289 1 93.25 156 GLU B CA 1
ATOM 3587 C C . GLU B 1 156 ? 11.742 -13.023 -13.328 1 93.25 156 GLU B C 1
ATOM 3589 O O . GLU B 1 156 ? 12.758 -12.688 -13.93 1 93.25 156 GLU B O 1
ATOM 3594 N N . ALA B 1 157 ? 10.875 -12.211 -12.711 1 90.88 157 ALA B N 1
ATOM 3595 C CA . ALA B 1 157 ? 11.219 -10.805 -12.531 1 90.88 157 ALA B CA 1
ATOM 3596 C C . ALA B 1 157 ? 11.57 -10.508 -11.078 1 90.88 157 ALA B C 1
ATOM 3598 O O . ALA B 1 157 ? 10.922 -11.016 -10.156 1 90.88 157 ALA B O 1
ATOM 3599 N N . THR B 1 158 ? 12.641 -9.734 -10.852 1 82.88 158 THR B N 1
ATOM 3600 C CA . THR B 1 158 ? 13.031 -9.328 -9.508 1 82.88 158 THR B CA 1
ATOM 3601 C C . THR B 1 158 ? 12.828 -7.824 -9.312 1 82.88 158 THR B C 1
ATOM 3603 O O . THR B 1 158 ? 12.75 -7.074 -10.289 1 82.88 158 THR B O 1
ATOM 3606 N N . ILE B 1 159 ? 12.633 -7.578 -7.887 1 77.69 159 ILE B N 1
ATOM 3607 C CA . ILE B 1 159 ? 12.531 -6.164 -7.543 1 77.69 159 ILE B CA 1
ATOM 3608 C C . ILE B 1 159 ? 13.922 -5.535 -7.52 1 77.69 159 ILE B C 1
ATOM 3610 O O . ILE B 1 159 ? 14.812 -6.004 -6.809 1 77.69 159 ILE B O 1
ATOM 3614 N N . GLY B 1 160 ? 14.492 -4.887 -8.367 1 63.19 160 GLY B N 1
ATOM 3615 C CA . GLY B 1 160 ? 15.812 -4.277 -8.43 1 63.19 160 GLY B CA 1
ATOM 3616 C C . GLY B 1 160 ? 16.391 -4.254 -9.836 1 63.19 160 GLY B C 1
ATOM 3617 O O . GLY B 1 160 ? 15.695 -4.582 -10.805 1 63.19 160 GLY B O 1
ATOM 3618 N N . PRO B 1 161 ? 17.656 -3.863 -9.57 1 60.41 161 PRO B N 1
ATOM 3619 C CA . PRO B 1 161 ? 18.328 -3.797 -10.867 1 60.41 161 PRO B CA 1
ATOM 3620 C C . PRO B 1 161 ? 18.734 -5.172 -11.391 1 60.41 161 PRO B C 1
ATOM 3622 O O . PRO B 1 161 ? 19.078 -6.059 -10.609 1 60.41 161 PRO B O 1
ATOM 3625 N N . GLY B 1 162 ? 18.234 -5.598 -12.398 1 61.41 162 GLY B N 1
ATOM 3626 C CA . GLY B 1 162 ? 18.641 -6.852 -13.016 1 61.41 162 GLY B CA 1
ATOM 3627 C C . GLY B 1 162 ? 17.719 -7.285 -14.141 1 61.41 162 GLY B C 1
ATOM 3628 O O . GLY B 1 162 ? 16.672 -6.664 -14.367 1 61.41 162 GLY B O 1
ATOM 3629 N N . ASN B 1 163 ? 18.266 -8.289 -14.742 1 69.44 163 ASN B N 1
ATOM 3630 C CA . ASN B 1 163 ? 17.5 -8.844 -15.852 1 69.44 163 ASN B CA 1
ATOM 3631 C C . ASN B 1 163 ? 16.594 -9.984 -15.391 1 69.44 163 ASN B C 1
ATOM 3633 O O . ASN B 1 163 ? 16.891 -10.672 -14.414 1 69.44 163 ASN B O 1
ATOM 3637 N N . ASP B 1 164 ? 15.523 -10.078 -16.109 1 78.31 164 ASP B N 1
ATOM 3638 C CA . ASP B 1 164 ? 14.656 -11.227 -15.891 1 78.31 164 ASP B CA 1
ATOM 3639 C C . ASP B 1 164 ? 15.398 -12.539 -16.156 1 78.31 164 ASP B C 1
ATOM 3641 O O . ASP B 1 164 ? 16.266 -12.594 -17.031 1 78.31 164 ASP B O 1
ATOM 3645 N N . ILE B 1 165 ? 15.062 -13.484 -15.359 1 82.12 165 ILE B N 1
ATOM 3646 C CA . ILE B 1 165 ? 15.578 -14.828 -15.578 1 82.12 165 ILE B CA 1
ATOM 3647 C C . ILE B 1 165 ? 14.539 -15.672 -16.312 1 82.12 165 ILE B C 1
ATOM 3649 O O . ILE B 1 165 ? 13.344 -15.586 -16.016 1 82.12 165 ILE B O 1
ATOM 3653 N N . VAL B 1 166 ? 15.016 -16.438 -17.359 1 80.75 166 VAL B N 1
ATOM 3654 C CA . VAL B 1 166 ? 14.141 -17.344 -18.078 1 80.75 166 VAL B CA 1
ATOM 3655 C C . VAL B 1 166 ? 14.445 -18.781 -17.672 1 80.75 166 VAL B C 1
ATOM 3657 O O . VAL B 1 166 ? 15.609 -19.172 -17.562 1 80.75 166 VAL B O 1
ATOM 3660 N N . TYR B 1 167 ? 13.375 -19.453 -17.469 1 82.62 167 TYR B N 1
ATOM 3661 C CA . TYR B 1 167 ? 13.484 -20.891 -17.25 1 82.62 167 TYR B CA 1
ATOM 3662 C C . TYR B 1 167 ? 13.211 -21.672 -18.547 1 82.62 167 TYR B C 1
ATOM 3664 O O . TYR B 1 167 ? 12.047 -21.906 -18.891 1 82.62 167 TYR B O 1
ATOM 3672 N N . ASP B 1 168 ? 14.211 -22.031 -19.281 1 72.94 168 ASP B N 1
ATOM 3673 C CA . ASP B 1 168 ? 14.141 -22.547 -20.641 1 72.94 168 ASP B CA 1
ATOM 3674 C C . ASP B 1 168 ? 13.711 -24.016 -20.656 1 72.94 168 ASP B C 1
ATOM 3676 O O . ASP B 1 168 ? 13.227 -24.516 -21.672 1 72.94 168 ASP B O 1
ATOM 3680 N N . ALA B 1 169 ? 13.812 -24.719 -19.625 1 62.66 169 ALA B N 1
ATOM 3681 C CA . ALA B 1 169 ? 13.531 -26.141 -19.797 1 62.66 169 ALA B CA 1
ATOM 3682 C C . ALA B 1 169 ? 12.398 -26.594 -18.875 1 62.66 169 ALA B C 1
ATOM 3684 O O . ALA B 1 169 ? 12.555 -27.547 -18.109 1 62.66 169 ALA B O 1
ATOM 3685 N N . PRO B 1 170 ? 11.352 -25.781 -18.766 1 61.72 170 PRO B N 1
ATOM 3686 C CA . PRO B 1 170 ? 10.203 -26.422 -18.125 1 61.72 170 PRO B CA 1
ATOM 3687 C C . PRO B 1 170 ? 9.438 -27.328 -19.078 1 61.72 170 PRO B C 1
ATOM 3689 O O . PRO B 1 170 ? 9.516 -27.172 -20.297 1 61.72 170 PRO B O 1
ATOM 3692 N N . PRO B 1 171 ? 8.945 -28.484 -18.578 1 65 171 PRO B N 1
ATOM 3693 C CA . PRO B 1 171 ? 8.016 -29.203 -19.453 1 65 171 PRO B CA 1
ATOM 3694 C C . PRO B 1 171 ? 7.062 -28.266 -20.188 1 65 171 PRO B C 1
ATOM 3696 O O . PRO B 1 171 ? 6.984 -27.078 -19.859 1 65 171 PRO B O 1
ATOM 3699 N N . THR B 1 172 ? 6.438 -28.781 -21.188 1 86.12 172 THR B N 1
ATOM 3700 C CA . THR B 1 172 ? 5.449 -28.031 -21.953 1 86.12 172 THR B CA 1
ATOM 3701 C C . THR B 1 172 ? 4.367 -27.469 -21.031 1 86.12 172 THR B C 1
ATOM 3703 O O . THR B 1 172 ? 3.74 -28.219 -20.281 1 86.12 172 THR B O 1
ATOM 3706 N N . ILE B 1 173 ? 4.293 -26.266 -20.969 1 92.81 173 ILE B N 1
ATOM 3707 C CA . ILE B 1 173 ? 3.336 -25.531 -20.141 1 92.81 173 ILE B CA 1
ATOM 3708 C C . ILE B 1 173 ? 2.023 -25.359 -20.906 1 92.81 173 ILE B C 1
ATOM 3710 O O . ILE B 1 173 ? 2.023 -24.984 -22.078 1 92.81 173 ILE B O 1
ATOM 3714 N N . LEU B 1 174 ? 0.944 -25.719 -20.281 1 94.25 174 LEU B N 1
ATOM 3715 C CA . LEU B 1 174 ? -0.374 -25.469 -20.859 1 94.25 174 LEU B CA 1
ATOM 3716 C C . LEU B 1 174 ? -0.635 -23.984 -21 1 94.25 174 LEU B C 1
ATOM 3718 O O . LEU B 1 174 ? -0.593 -23.234 -20.016 1 94.25 174 LEU B O 1
ATOM 3722 N N . PRO B 1 175 ? -0.911 -23.516 -22.234 1 90.81 175 PRO B N 1
ATOM 3723 C CA . PRO B 1 175 ? -1.285 -22.109 -22.359 1 90.81 175 PRO B CA 1
ATOM 3724 C C . PRO B 1 175 ? -2.461 -21.719 -21.453 1 90.81 175 PRO B C 1
ATOM 3726 O O . PRO B 1 175 ? -3.482 -22.422 -21.438 1 90.81 175 PRO B O 1
ATOM 3729 N N . GLY B 1 176 ? -2.26 -20.641 -20.719 1 91.81 176 GLY B N 1
ATOM 3730 C CA . GLY B 1 176 ? -3.297 -20.203 -19.797 1 91.81 176 GLY B CA 1
ATOM 3731 C C . GLY B 1 176 ? -3.125 -20.75 -18.391 1 91.81 176 GLY B C 1
ATOM 3732 O O . GLY B 1 176 ? -3.902 -20.438 -17.5 1 91.81 176 GLY B O 1
ATOM 3733 N N . SER B 1 177 ? -2.078 -21.547 -18.203 1 95 177 SER B N 1
ATOM 3734 C CA . SER B 1 177 ? -1.835 -22.141 -16.891 1 95 177 SER B CA 1
ATOM 3735 C C . SER B 1 177 ? -1.698 -21.078 -15.812 1 95 177 SER B C 1
ATOM 3737 O O . SER B 1 177 ? -1.05 -20.047 -16.031 1 95 177 SER B O 1
ATOM 3739 N N . ALA B 1 178 ? -2.344 -21.344 -14.672 1 96.19 178 ALA B N 1
ATOM 3740 C CA . ALA B 1 178 ? -2.051 -20.562 -13.469 1 96.19 178 ALA B CA 1
ATOM 3741 C C . ALA B 1 178 ? -0.655 -20.875 -12.938 1 96.19 178 ALA B C 1
ATOM 3743 O O . ALA B 1 178 ? -0.054 -21.891 -13.312 1 96.19 178 ALA B O 1
ATOM 3744 N N . LEU B 1 179 ? -0.161 -19.969 -12.141 1 96.81 179 LEU B N 1
ATOM 3745 C CA . LEU B 1 179 ? 1.118 -20.156 -11.469 1 96.81 179 LEU B CA 1
ATOM 3746 C C . LEU B 1 179 ? 0.957 -20.031 -9.953 1 96.81 179 LEU B C 1
ATOM 3748 O O . LEU B 1 179 ? 0.126 -19.266 -9.477 1 96.81 179 LEU B O 1
ATOM 3752 N N . ALA B 1 180 ? 1.681 -20.75 -9.266 1 98.25 180 ALA B N 1
ATOM 3753 C CA . ALA B 1 180 ? 1.935 -20.578 -7.84 1 98.25 180 ALA B CA 1
ATOM 3754 C C . ALA B 1 180 ? 3.424 -20.703 -7.527 1 98.25 180 ALA B C 1
ATOM 3756 O O . ALA B 1 180 ? 4.168 -21.344 -8.281 1 98.25 180 ALA B O 1
ATOM 3757 N N . ALA B 1 181 ? 3.875 -20.094 -6.5 1 97.69 181 ALA B N 1
ATOM 3758 C CA . ALA B 1 181 ? 5.293 -20.141 -6.156 1 97.69 181 ALA B CA 1
ATOM 3759 C C . ALA B 1 181 ? 5.492 -20.094 -4.645 1 97.69 181 ALA B C 1
ATOM 3761 O O . ALA B 1 181 ? 4.703 -19.484 -3.926 1 97.69 181 ALA B O 1
ATOM 3762 N N . TYR B 1 182 ? 6.457 -20.766 -4.227 1 97.06 182 TYR B N 1
ATOM 3763 C CA . TYR B 1 182 ? 6.82 -20.688 -2.818 1 97.06 182 TYR B CA 1
ATOM 3764 C C . TYR B 1 182 ? 8.328 -20.828 -2.635 1 97.06 182 TYR B C 1
ATOM 3766 O O . TYR B 1 182 ? 9.023 -21.328 -3.525 1 97.06 182 TYR B O 1
ATOM 3774 N N . TYR B 1 183 ? 8.859 -20.312 -1.556 1 96.19 183 TYR B N 1
ATOM 3775 C CA . TYR B 1 183 ? 10.266 -20.438 -1.174 1 96.19 183 TYR B CA 1
ATOM 3776 C C . TYR B 1 183 ? 10.445 -21.469 -0.076 1 96.19 183 TYR B C 1
ATOM 3778 O O . TYR B 1 183 ? 9.789 -21.406 0.966 1 96.19 183 TYR B O 1
ATOM 3786 N N . ASP B 1 184 ? 11.242 -22.391 -0.357 1 95.56 184 ASP B N 1
ATOM 3787 C CA . ASP B 1 184 ? 11.633 -23.422 0.604 1 95.56 184 ASP B CA 1
ATOM 3788 C C . ASP B 1 184 ? 12.836 -22.984 1.431 1 95.56 184 ASP B C 1
ATOM 3790 O O . ASP B 1 184 ? 13.969 -23 0.949 1 95.56 184 ASP B O 1
ATOM 3794 N N . THR B 1 185 ? 12.562 -22.656 2.67 1 94.25 185 THR B N 1
ATOM 3795 C CA . THR B 1 185 ? 13.609 -22.125 3.533 1 94.25 185 THR B CA 1
ATOM 3796 C C . THR B 1 185 ? 14.602 -23.234 3.916 1 94.25 185 THR B C 1
ATOM 3798 O O . THR B 1 185 ? 15.734 -22.938 4.293 1 94.25 185 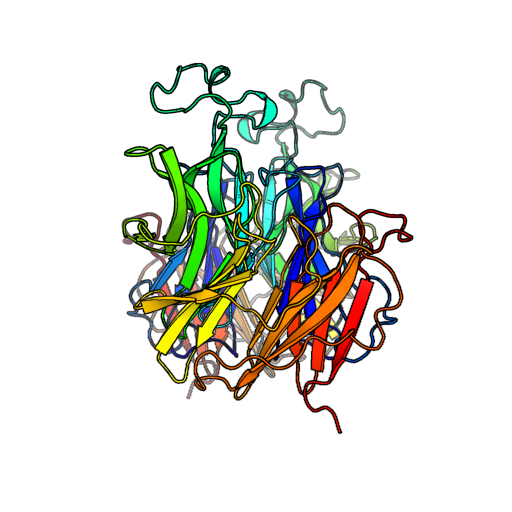THR B O 1
ATOM 3801 N N . THR B 1 186 ? 14.148 -24.453 3.861 1 93.25 186 THR B N 1
ATOM 3802 C CA . THR B 1 186 ? 15.008 -25.578 4.215 1 93.25 186 THR B CA 1
ATOM 3803 C C . THR B 1 186 ? 16.062 -25.797 3.143 1 93.25 186 THR B C 1
ATOM 3805 O O . THR B 1 186 ? 17.266 -25.875 3.447 1 93.25 186 THR B O 1
ATOM 3808 N N . ASN B 1 187 ? 15.656 -25.844 1.955 1 91.75 187 ASN B N 1
ATOM 3809 C CA . ASN B 1 187 ? 16.562 -26.094 0.848 1 91.75 187 ASN B CA 1
ATOM 3810 C C . ASN B 1 187 ? 17.047 -24.797 0.201 1 91.75 187 ASN B C 1
ATOM 3812 O O . ASN B 1 187 ? 17.859 -24.828 -0.721 1 91.75 187 ASN B O 1
ATOM 3816 N N . LYS B 1 188 ? 16.547 -23.688 0.677 1 92.94 188 LYS B N 1
ATOM 3817 C CA . LYS B 1 188 ? 16.891 -22.359 0.18 1 92.94 188 LYS B CA 1
ATOM 3818 C C . LYS B 1 188 ? 16.688 -22.266 -1.332 1 92.94 188 LYS B C 1
ATOM 3820 O O . LYS B 1 188 ? 17.594 -21.828 -2.053 1 92.94 188 LYS B O 1
ATOM 3825 N N . THR B 1 189 ? 15.516 -22.719 -1.749 1 93 189 THR B N 1
ATOM 3826 C CA . THR B 1 189 ? 15.195 -22.734 -3.172 1 93 189 THR B CA 1
ATOM 3827 C C . THR B 1 189 ? 13.75 -22.328 -3.408 1 93 189 THR B C 1
ATOM 3829 O O . THR B 1 189 ? 12.898 -22.484 -2.533 1 93 189 THR B O 1
ATOM 3832 N N . ARG B 1 190 ? 13.523 -21.812 -4.586 1 94.25 190 ARG B N 1
ATOM 3833 C CA . ARG B 1 190 ? 12.172 -21.469 -5.004 1 94.25 190 ARG B CA 1
ATOM 3834 C C . ARG B 1 190 ? 11.555 -22.578 -5.84 1 94.25 190 ARG B C 1
ATOM 3836 O O . ARG B 1 190 ? 12.25 -23.25 -6.605 1 94.25 190 ARG B O 1
ATOM 3843 N N . TYR B 1 191 ? 10.305 -22.703 -5.691 1 95.19 191 TYR B N 1
ATOM 3844 C CA . TYR B 1 191 ? 9.531 -23.641 -6.5 1 95.19 191 TYR B CA 1
ATOM 3845 C C . TYR B 1 191 ? 8.383 -22.922 -7.211 1 95.19 191 TYR B C 1
ATOM 3847 O O . TYR B 1 191 ? 7.719 -22.062 -6.625 1 95.19 191 TYR B O 1
ATOM 3855 N N . ILE B 1 192 ? 8.195 -23.297 -8.453 1 96.25 192 ILE B N 1
ATOM 3856 C CA . ILE B 1 192 ? 7.094 -22.781 -9.266 1 96.25 192 ILE B CA 1
ATOM 3857 C C . ILE B 1 192 ? 6.191 -23.938 -9.711 1 96.25 192 ILE B C 1
ATOM 3859 O O . ILE B 1 192 ? 6.676 -24.953 -10.203 1 96.25 192 ILE B O 1
ATOM 3863 N N . ILE B 1 193 ? 4.957 -23.766 -9.523 1 96.88 193 ILE B N 1
ATOM 3864 C CA . ILE B 1 193 ? 3.988 -24.797 -9.898 1 96.88 193 ILE B CA 1
ATOM 3865 C C . ILE B 1 193 ? 3.146 -24.312 -11.07 1 96.88 193 ILE B C 1
ATOM 3867 O O . ILE B 1 193 ? 2.721 -23.156 -11.102 1 96.88 193 ILE B O 1
ATOM 3871 N N . PHE B 1 194 ? 2.891 -25.156 -11.992 1 96.38 194 PHE B N 1
ATOM 3872 C CA . PHE B 1 194 ? 2.119 -24.859 -13.195 1 96.38 194 PHE B CA 1
ATOM 3873 C C . PHE B 1 194 ? 1.446 -26.125 -13.734 1 96.38 194 PHE B C 1
ATOM 3875 O O . PHE B 1 194 ? 1.7 -27.219 -13.242 1 96.38 194 PHE B O 1
ATOM 3882 N N . GLN B 1 195 ? 0.593 -25.891 -14.695 1 96.56 195 GLN B N 1
ATOM 3883 C CA . GLN B 1 195 ? -0.058 -27.031 -15.336 1 96.56 195 GLN B CA 1
ATOM 3884 C C . GLN B 1 195 ? 0.576 -27.344 -16.688 1 96.56 195 GLN B C 1
ATOM 3886 O O . GLN B 1 195 ? 0.775 -26.438 -17.5 1 96.56 195 GLN B O 1
ATOM 3891 N N . GLY B 1 196 ? 0.878 -28.594 -16.859 1 94.06 196 GLY B N 1
ATOM 3892 C CA . GLY B 1 196 ? 1.44 -29.031 -18.141 1 94.06 196 GLY B CA 1
ATOM 3893 C C . GLY B 1 196 ? 0.385 -29.406 -19.156 1 94.06 196 GLY B C 1
ATOM 3894 O O . GLY B 1 196 ? -0.795 -29.531 -18.812 1 94.06 196 GLY B O 1
ATOM 3895 N N . THR B 1 197 ? 0.809 -29.578 -20.344 1 90.44 197 THR B N 1
ATOM 3896 C CA . THR B 1 197 ? -0.09 -29.891 -21.453 1 90.44 197 THR B CA 1
ATOM 3897 C C . THR B 1 197 ? -0.54 -31.344 -21.391 1 90.44 197 THR B C 1
ATOM 3899 O O . THR B 1 197 ? -1.604 -31.688 -21.906 1 90.44 197 THR B O 1
ATOM 3902 N N . SER B 1 198 ? 0.303 -32.125 -20.812 1 85.12 198 SER B N 1
ATOM 3903 C CA . SER B 1 198 ? -0.004 -33.531 -20.828 1 85.12 198 SER B CA 1
ATOM 3904 C C . SER B 1 198 ? -0.822 -33.938 -19.609 1 85.12 198 SER B C 1
ATOM 3906 O O . SER B 1 198 ? -0.364 -33.781 -18.469 1 85.12 198 SER B O 1
ATOM 3908 N N . GLY B 1 199 ? -2.07 -34.406 -19.828 1 85.56 199 GLY B N 1
ATOM 3909 C CA . GLY B 1 199 ? -2.867 -35.031 -18.812 1 85.56 199 GLY B CA 1
ATOM 3910 C C . GLY B 1 199 ? -3.328 -34.094 -17.719 1 85.56 199 GLY B C 1
ATOM 3911 O O . GLY B 1 199 ? -3.582 -34.5 -16.594 1 85.56 199 GLY B O 1
ATOM 3912 N N . ASN B 1 200 ? -3.26 -32.906 -17.922 1 89.5 200 ASN B N 1
ATOM 3913 C CA . ASN B 1 200 ? -3.648 -31.875 -16.938 1 89.5 200 ASN B CA 1
ATOM 3914 C C . ASN B 1 200 ? -2.82 -31.984 -15.664 1 89.5 200 ASN B C 1
ATOM 3916 O O . ASN B 1 200 ? -3.332 -31.75 -14.57 1 89.5 200 ASN B O 1
ATOM 3920 N N . LEU B 1 201 ? -1.64 -32.406 -15.82 1 94 201 LEU B N 1
ATOM 3921 C CA . LEU B 1 201 ? -0.769 -32.625 -14.672 1 94 201 LEU B CA 1
ATOM 3922 C C . LEU B 1 201 ? -0.191 -31.312 -14.156 1 94 201 LEU B C 1
ATOM 3924 O O . LEU B 1 201 ? 0.237 -30.469 -14.945 1 94 201 LEU B O 1
ATOM 3928 N N . LEU B 1 202 ? -0.276 -31.156 -12.844 1 96.94 202 LEU B N 1
ATOM 3929 C CA . LEU B 1 202 ? 0.512 -30.094 -12.227 1 96.94 202 LEU B CA 1
ATOM 3930 C C . LEU B 1 202 ? 1.98 -30.5 -12.125 1 96.94 202 LEU B C 1
ATOM 3932 O O . LEU B 1 202 ? 2.297 -31.672 -11.945 1 96.94 202 LEU B O 1
ATOM 3936 N N . ASN B 1 203 ? 2.793 -29.547 -12.305 1 95.38 203 ASN B N 1
ATOM 3937 C CA . ASN B 1 203 ? 4.238 -29.719 -12.203 1 95.38 203 ASN B CA 1
ATOM 3938 C C . ASN B 1 203 ? 4.844 -28.75 -11.188 1 95.38 203 ASN B C 1
ATOM 3940 O O . ASN B 1 203 ? 4.367 -27.625 -11.031 1 95.38 203 ASN B O 1
ATOM 3944 N N . GLU B 1 204 ? 5.762 -29.188 -10.523 1 94.88 204 GLU B N 1
ATOM 3945 C CA . GLU B 1 204 ? 6.586 -28.359 -9.641 1 94.88 204 GLU B CA 1
ATOM 3946 C C . GLU B 1 204 ? 8 -28.203 -10.195 1 94.88 204 GLU B C 1
ATOM 3948 O O . GLU B 1 204 ? 8.711 -29.188 -10.383 1 94.88 204 GLU B O 1
ATOM 3953 N N . TYR B 1 205 ? 8.336 -27.016 -10.43 1 93.38 205 TYR B N 1
ATOM 3954 C CA . TYR B 1 205 ? 9.648 -26.719 -10.977 1 93.38 205 TYR B CA 1
ATOM 3955 C C . TYR B 1 205 ? 10.531 -26.031 -9.938 1 93.38 205 TYR B C 1
ATOM 3957 O O . TYR B 1 205 ? 10.18 -24.984 -9.406 1 93.38 205 TYR B O 1
ATOM 3965 N N . ALA B 1 206 ? 11.68 -26.625 -9.695 1 91.44 206 ALA B N 1
ATOM 3966 C CA . ALA B 1 206 ? 12.664 -26.016 -8.805 1 91.44 206 ALA B CA 1
ATOM 3967 C C . ALA B 1 206 ? 13.562 -25.047 -9.57 1 91.44 206 ALA B C 1
ATOM 3969 O O . ALA B 1 206 ? 14.156 -25.406 -10.586 1 91.44 206 ALA B O 1
ATOM 3970 N N . ALA B 1 207 ? 13.68 -23.797 -9.094 1 86.88 207 ALA B N 1
ATOM 3971 C CA . ALA B 1 207 ? 14.469 -22.766 -9.766 1 86.88 207 ALA B CA 1
ATOM 3972 C C . ALA B 1 207 ? 15.898 -23.25 -9.992 1 86.88 207 ALA B C 1
ATOM 3974 O O . ALA B 1 207 ? 16.531 -22.875 -10.984 1 86.88 207 ALA B O 1
ATOM 3975 N N . LYS B 1 208 ? 16.547 -24.016 -9.164 1 77.25 208 LYS B N 1
ATOM 3976 C CA . LYS B 1 208 ? 17.906 -24.531 -9.312 1 77.25 208 LYS B CA 1
ATOM 3977 C C . LYS B 1 208 ? 17.875 -26.031 -9.664 1 77.25 208 LYS B C 1
ATOM 3979 O O . LYS B 1 208 ? 18.875 -26.734 -9.445 1 77.25 208 LYS B O 1
ATOM 3984 N N . GLY B 1 209 ? 16.672 -26.375 -10.25 1 76.5 209 GLY B N 1
ATOM 3985 C CA . GLY B 1 209 ? 16.672 -27.828 -10.336 1 76.5 209 GLY B CA 1
ATOM 3986 C C . GLY B 1 209 ? 15.805 -28.359 -11.461 1 76.5 209 GLY B C 1
ATOM 3987 O O . GLY B 1 209 ? 15.898 -27.891 -12.602 1 76.5 209 GLY B O 1
ATOM 3988 N N . SER B 1 210 ? 15.086 -29.453 -11.023 1 79.12 210 SER B N 1
ATOM 3989 C CA . SER B 1 210 ? 14.367 -30.266 -12 1 79.12 210 SER B CA 1
ATOM 3990 C C . SER B 1 210 ? 12.859 -30.016 -11.922 1 79.12 210 SER B C 1
ATOM 3992 O O . SER B 1 210 ? 12.367 -29.484 -10.922 1 79.12 210 SER B O 1
ATOM 3994 N N . ASN B 1 211 ? 12.289 -30.312 -13 1 84.06 211 ASN B N 1
ATOM 3995 C CA . ASN B 1 211 ? 10.836 -30.359 -13.102 1 84.06 211 ASN B CA 1
ATOM 3996 C C . ASN B 1 211 ? 10.289 -31.703 -12.617 1 84.06 211 ASN B C 1
ATOM 3998 O O . ASN B 1 211 ? 10.773 -32.75 -13.016 1 84.06 211 ASN B O 1
ATOM 4002 N N . ASN B 1 212 ? 9.289 -31.578 -11.781 1 87.94 212 ASN B N 1
ATOM 4003 C CA . ASN B 1 212 ? 8.68 -32.781 -11.234 1 87.94 212 ASN B CA 1
ATOM 4004 C C . ASN B 1 212 ? 7.156 -32.75 -11.344 1 87.94 212 ASN B C 1
ATOM 4006 O O . ASN B 1 212 ? 6.516 -31.859 -10.766 1 87.94 212 ASN B O 1
ATOM 4010 N N . PRO B 1 213 ? 6.609 -33.75 -12.055 1 92.75 213 PRO B N 1
ATOM 4011 C CA . PRO B 1 213 ? 5.148 -33.812 -12.062 1 92.75 213 PRO B CA 1
ATOM 4012 C C . PRO B 1 213 ? 4.574 -34.156 -10.688 1 92.75 213 PRO B C 1
ATOM 4014 O O . PRO B 1 213 ? 5.164 -34.969 -9.953 1 92.75 213 PRO B O 1
ATOM 4017 N N . ILE B 1 214 ? 3.502 -33.562 -10.367 1 95.94 214 ILE B N 1
ATOM 4018 C CA . ILE B 1 214 ? 2.789 -33.875 -9.133 1 95.94 214 ILE B CA 1
ATOM 4019 C C . ILE B 1 214 ? 1.685 -34.906 -9.414 1 95.94 214 ILE B C 1
ATOM 4021 O O . ILE B 1 214 ? 0.503 -34.531 -9.453 1 95.94 214 ILE B O 1
ATOM 4025 N N . LYS B 1 215 ? 2.035 -36.125 -9.438 1 94.38 215 LYS B N 1
ATOM 4026 C CA . LYS B 1 215 ? 1.15 -37.188 -9.898 1 94.38 215 LYS B CA 1
ATOM 4027 C C . LYS B 1 215 ? 0.005 -37.406 -8.922 1 94.38 215 LYS B C 1
ATOM 4029 O O . LYS B 1 215 ? -1.084 -37.844 -9.312 1 94.38 215 LYS B O 1
ATOM 4034 N N . ASN B 1 216 ? 0.274 -37.125 -7.676 1 96 216 ASN B N 1
ATOM 4035 C CA . ASN B 1 216 ? -0.73 -37.375 -6.648 1 96 216 ASN B CA 1
ATOM 4036 C C . ASN B 1 216 ? -1.865 -36.344 -6.711 1 96 216 ASN B C 1
ATOM 4038 O O . ASN B 1 216 ? -2.926 -36.562 -6.117 1 96 216 ASN B O 1
ATOM 4042 N N . ALA B 1 217 ? -1.645 -35.219 -7.312 1 96.81 217 ALA B N 1
ATOM 4043 C CA . ALA B 1 217 ? -2.742 -34.281 -7.543 1 96.81 217 ALA B CA 1
ATOM 4044 C C . ALA B 1 217 ? -3.676 -34.812 -8.633 1 96.81 217 ALA B C 1
ATOM 4046 O O . ALA B 1 217 ? -3.568 -34.375 -9.797 1 96.81 217 ALA B O 1
ATOM 4047 N N . LYS B 1 218 ? -4.609 -35.562 -8.281 1 95.12 218 LYS B N 1
ATOM 4048 C CA . LYS B 1 218 ? -5.531 -36.188 -9.234 1 95.12 218 LYS B CA 1
ATOM 4049 C C . LYS B 1 218 ? -6.766 -35.312 -9.445 1 95.12 218 LYS B C 1
ATOM 4051 O O . LYS B 1 218 ? -7.137 -34.531 -8.562 1 95.12 218 LYS B O 1
ATOM 4056 N N . GLY B 1 219 ? -7.324 -35.406 -10.633 1 95.44 219 GLY B N 1
ATOM 4057 C CA . GLY B 1 219 ? -8.594 -34.75 -10.922 1 95.44 219 GLY B CA 1
ATOM 4058 C C . GLY B 1 219 ? -8.461 -33.25 -11.172 1 95.44 219 GLY B C 1
ATOM 4059 O O . GLY B 1 219 ? -9.445 -32.531 -11.07 1 95.44 219 GLY B O 1
ATOM 4060 N N . VAL B 1 220 ? -7.293 -32.875 -11.43 1 97.75 220 VAL B N 1
ATOM 4061 C CA . VAL B 1 220 ? -7.078 -31.453 -11.664 1 97.75 220 VAL B CA 1
ATOM 4062 C C . VAL B 1 220 ? -7.855 -31 -12.898 1 97.75 220 VAL B C 1
ATOM 4064 O O . VAL B 1 220 ? -7.688 -31.578 -13.984 1 97.75 220 VAL B O 1
ATOM 4067 N N . LYS B 1 221 ? -8.656 -30.047 -12.703 1 97.25 221 LYS B N 1
ATOM 4068 C CA . LYS B 1 221 ? -9.352 -29.422 -13.828 1 97.25 221 LYS B CA 1
ATOM 4069 C C . LYS B 1 221 ? -8.367 -28.766 -14.789 1 97.25 221 LYS B C 1
ATOM 4071 O O . LYS B 1 221 ? -7.387 -28.156 -14.359 1 97.25 221 LYS B O 1
ATOM 4076 N N . LYS B 1 222 ? -8.688 -28.875 -16.109 1 96.94 222 LYS B N 1
ATOM 4077 C CA . LYS B 1 222 ? -7.895 -28.125 -17.094 1 96.94 222 LYS B CA 1
ATOM 4078 C C . LYS B 1 222 ? -7.934 -26.641 -16.797 1 96.94 222 LYS B C 1
ATOM 4080 O O . LYS B 1 222 ? -9.008 -26.062 -16.625 1 96.94 222 LYS B O 1
ATOM 4085 N N . LEU B 1 223 ? -6.762 -26.031 -16.703 1 95.88 223 LEU B N 1
ATOM 4086 C CA . LEU B 1 223 ? -6.582 -24.609 -16.406 1 95.88 223 LEU B CA 1
ATOM 4087 C C . LEU B 1 223 ? -7.121 -24.266 -15.031 1 95.88 223 LEU B C 1
ATOM 4089 O O . LEU B 1 223 ? -7.707 -23.188 -14.836 1 95.88 223 LEU B O 1
ATOM 4093 N N . SER B 1 224 ? -6.891 -25.188 -14.164 1 96.75 224 SER B N 1
ATOM 4094 C CA . SER B 1 224 ? -7.227 -24.938 -12.766 1 96.75 224 SER B CA 1
ATOM 4095 C C . SER B 1 224 ? -6.441 -23.766 -12.211 1 96.75 224 SER B C 1
ATOM 4097 O O . SER B 1 224 ? -5.246 -23.625 -12.477 1 96.75 224 SER B O 1
ATOM 4099 N N . THR B 1 225 ? -7.211 -22.922 -11.445 1 96.69 225 THR B N 1
ATOM 4100 C CA . THR B 1 225 ? -6.477 -22.031 -10.555 1 96.69 225 THR B CA 1
ATOM 4101 C C . THR B 1 225 ? -5.805 -22.812 -9.438 1 96.69 225 THR B C 1
ATOM 4103 O O . THR B 1 225 ? -6.285 -23.891 -9.047 1 96.69 225 THR B O 1
ATOM 4106 N N . ILE B 1 226 ? -4.652 -22.328 -8.992 1 98.19 226 ILE B N 1
ATOM 4107 C CA . ILE B 1 226 ? -3.895 -23.031 -7.961 1 98.19 226 ILE B CA 1
ATOM 4108 C C . ILE B 1 226 ? -3.365 -22.016 -6.945 1 98.19 226 ILE B C 1
ATOM 4110 O O . ILE B 1 226 ? -3.209 -20.828 -7.254 1 98.19 226 ILE B O 1
ATOM 4114 N N . ALA B 1 227 ? -3.164 -22.438 -5.781 1 98.62 227 ALA B N 1
ATOM 4115 C CA . ALA B 1 227 ? -2.574 -21.656 -4.699 1 98.62 227 ALA B CA 1
ATOM 4116 C C . ALA B 1 227 ? -1.714 -22.531 -3.791 1 98.62 227 ALA B C 1
ATOM 4118 O O . ALA B 1 227 ? -2.008 -23.703 -3.6 1 98.62 227 ALA B O 1
ATOM 4119 N N . VAL B 1 228 ? -0.672 -21.984 -3.289 1 98.5 228 VAL B N 1
ATOM 4120 C CA . VAL B 1 228 ? 0.234 -22.75 -2.443 1 98.5 228 VAL B CA 1
ATOM 4121 C C . VAL B 1 228 ? 0.498 -22 -1.145 1 98.5 228 VAL B C 1
ATOM 4123 O O . VAL B 1 228 ? 0.656 -20.766 -1.155 1 98.5 228 VAL B O 1
ATOM 4126 N N . ALA B 1 229 ? 0.422 -22.641 -0.085 1 97.56 229 ALA B N 1
ATOM 4127 C CA . ALA B 1 229 ? 0.82 -22.141 1.229 1 97.56 229 ALA B CA 1
ATOM 4128 C C . ALA B 1 229 ? 1.959 -22.969 1.81 1 97.56 229 ALA B C 1
ATOM 4130 O O . ALA B 1 229 ? 1.988 -24.188 1.649 1 97.56 229 ALA B O 1
ATOM 4131 N N . VAL B 1 230 ? 2.846 -22.328 2.477 1 96.44 230 VAL B N 1
ATOM 4132 C CA . VAL B 1 230 ? 3.977 -23.031 3.08 1 96.44 230 VAL B CA 1
ATOM 4133 C C . VAL B 1 230 ? 4.059 -22.688 4.566 1 96.44 230 VAL B C 1
ATOM 4135 O O . VAL B 1 230 ? 4.008 -21.516 4.949 1 96.44 230 VAL B O 1
ATOM 4138 N N . THR B 1 231 ? 4.145 -23.656 5.371 1 94.88 231 THR B N 1
ATOM 4139 C CA . THR B 1 231 ? 4.414 -23.516 6.797 1 94.88 231 THR B CA 1
ATOM 4140 C C . THR B 1 231 ? 5.855 -23.906 7.113 1 94.88 231 THR B C 1
ATOM 4142 O O . THR B 1 231 ? 6.652 -24.141 6.207 1 94.88 231 THR B O 1
ATOM 4145 N N . LYS B 1 232 ? 6.18 -23.984 8.375 1 92.06 232 LYS B N 1
ATOM 4146 C CA . LYS B 1 232 ? 7.527 -24.359 8.789 1 92.06 232 LYS B CA 1
ATOM 4147 C C . LYS B 1 232 ? 7.832 -25.812 8.414 1 92.06 232 LYS B C 1
ATOM 4149 O O . LYS B 1 232 ? 9 -26.188 8.273 1 92.06 232 LYS B O 1
ATOM 4154 N N . THR B 1 233 ? 6.746 -26.578 8.156 1 93.06 233 THR B N 1
ATOM 4155 C CA . THR B 1 233 ? 7.023 -28 7.992 1 93.06 233 THR B CA 1
ATOM 4156 C C . THR B 1 233 ? 6.359 -28.547 6.727 1 93.06 233 THR B C 1
ATOM 4158 O O . THR B 1 233 ? 6.695 -29.625 6.258 1 93.06 233 THR B O 1
ATOM 4161 N N . THR B 1 234 ? 5.406 -27.859 6.277 1 95.56 234 THR B N 1
ATOM 4162 C CA . THR B 1 234 ? 4.559 -28.5 5.277 1 95.56 234 THR B CA 1
ATOM 4163 C C . THR B 1 234 ? 4.25 -27.531 4.137 1 95.56 234 THR B C 1
ATOM 4165 O O . THR B 1 234 ? 4.059 -26.328 4.359 1 95.56 234 THR B O 1
ATOM 4168 N N . VAL B 1 235 ? 4.168 -28.016 2.922 1 97.06 235 VAL B N 1
ATOM 4169 C CA . VAL B 1 235 ? 3.674 -27.297 1.744 1 97.06 235 VAL B CA 1
ATOM 4170 C C . VAL B 1 235 ? 2.26 -27.781 1.414 1 97.06 235 VAL B C 1
ATOM 4172 O O . VAL B 1 235 ? 2.006 -28.984 1.327 1 97.06 235 VAL B O 1
ATOM 4175 N N . PHE B 1 236 ? 1.326 -26.891 1.267 1 97.94 236 PHE B N 1
ATOM 4176 C CA . PHE B 1 236 ? -0.051 -27.156 0.877 1 97.94 236 PHE B CA 1
ATOM 4177 C C . PHE B 1 236 ? -0.331 -26.641 -0.528 1 97.94 236 PHE B C 1
ATOM 4179 O O . PHE B 1 236 ? -0.162 -25.453 -0.801 1 97.94 236 PHE B O 1
ATOM 4186 N N . LEU B 1 237 ? -0.729 -27.531 -1.382 1 98.38 237 LEU B N 1
ATOM 4187 C CA . LEU B 1 237 ? -1.121 -27.141 -2.73 1 98.38 237 LEU B CA 1
ATOM 4188 C C . LEU B 1 237 ? -2.619 -27.328 -2.939 1 98.38 237 LEU B C 1
ATOM 4190 O O . LEU B 1 237 ? -3.143 -28.422 -2.744 1 98.38 237 LEU B O 1
ATOM 4194 N N . TYR B 1 238 ? -3.283 -26.234 -3.312 1 98.69 238 TYR B N 1
ATOM 4195 C CA . TYR B 1 238 ? -4.723 -26.25 -3.547 1 98.69 238 TYR B CA 1
ATOM 4196 C C . TYR B 1 238 ? -5.035 -26.109 -5.031 1 98.69 238 TYR B C 1
ATOM 4198 O O . TYR B 1 238 ? -4.379 -25.328 -5.738 1 98.69 238 TYR B O 1
ATOM 4206 N N . TYR B 1 239 ? -6.047 -26.812 -5.473 1 98.56 239 TYR B N 1
ATOM 4207 C CA . TYR B 1 239 ? -6.48 -26.766 -6.867 1 98.56 239 TYR B CA 1
ATOM 4208 C C . TYR B 1 239 ? -7.949 -27.141 -6.992 1 98.56 239 TYR B C 1
ATOM 4210 O O . TYR B 1 239 ? -8.578 -27.562 -6.012 1 98.56 239 TYR B O 1
ATOM 4218 N N . LEU B 1 240 ? -8.492 -26.922 -8.18 1 98.31 240 LEU B N 1
ATOM 4219 C CA . LEU B 1 240 ? -9.891 -27.25 -8.438 1 98.31 240 LEU B CA 1
ATOM 4220 C C . LEU B 1 240 ? -10 -28.531 -9.273 1 98.31 240 LEU B C 1
ATOM 4222 O O . LEU B 1 240 ? -9.188 -28.75 -10.18 1 98.31 240 LEU B O 1
ATOM 4226 N N . ASP B 1 241 ? -11.008 -29.344 -8.992 1 97.62 241 ASP B N 1
ATOM 4227 C CA . ASP B 1 241 ? -11.305 -30.484 -9.844 1 97.62 241 ASP B CA 1
ATOM 4228 C C . ASP B 1 241 ? -12.289 -30.125 -10.945 1 97.62 241 ASP B C 1
ATOM 4230 O O . ASP B 1 241 ? -12.602 -28.953 -11.141 1 97.62 241 ASP B O 1
ATOM 4234 N N . ASP B 1 242 ? -12.727 -31.125 -11.672 1 96.31 242 ASP B N 1
ATOM 4235 C CA . ASP B 1 242 ? -13.562 -30.891 -12.844 1 96.31 242 ASP B CA 1
ATOM 4236 C C . ASP B 1 242 ? -14.922 -30.312 -12.453 1 96.31 242 ASP B C 1
ATOM 4238 O O . ASP B 1 242 ? -15.633 -29.766 -13.289 1 96.31 242 ASP B O 1
ATOM 4242 N N . ASN B 1 243 ? -15.305 -30.438 -11.195 1 96.06 243 ASN B N 1
ATOM 4243 C CA . ASN B 1 243 ? -16.547 -29.875 -10.695 1 96.06 243 ASN B CA 1
ATOM 4244 C C . ASN B 1 243 ? -16.328 -28.516 -10.047 1 96.06 243 ASN B C 1
ATOM 4246 O O . ASN B 1 243 ? -17.219 -27.969 -9.391 1 96.06 243 ASN B O 1
ATOM 4250 N N . ASN B 1 244 ? -15.141 -28.016 -10.109 1 96.94 244 ASN B N 1
ATOM 4251 C CA . ASN B 1 244 ? -14.719 -26.734 -9.531 1 96.94 244 ASN B CA 1
ATOM 4252 C C . ASN B 1 244 ? -14.711 -26.797 -8.008 1 96.94 244 ASN B C 1
ATOM 4254 O O . ASN B 1 244 ? -14.953 -25.781 -7.348 1 96.94 244 ASN B O 1
ATOM 4258 N N . MET B 1 245 ? -14.523 -28 -7.559 1 97.69 245 MET B N 1
ATOM 4259 C CA . MET B 1 245 ? -14.422 -28.156 -6.113 1 97.69 245 MET B CA 1
ATOM 4260 C C . MET B 1 245 ? -12.961 -28.094 -5.66 1 97.69 245 MET B C 1
ATOM 4262 O O . MET B 1 245 ? -12.07 -28.547 -6.371 1 97.69 245 MET B O 1
ATOM 4266 N N . LEU B 1 246 ? -12.789 -27.594 -4.457 1 98.06 246 LEU B N 1
ATOM 4267 C CA . LEU B 1 246 ? -11.461 -27.359 -3.916 1 98.06 246 LEU B CA 1
ATOM 4268 C C . LEU B 1 246 ? -10.844 -28.656 -3.389 1 98.06 246 LEU B C 1
ATOM 4270 O O . LEU B 1 246 ? -11.461 -29.359 -2.592 1 98.06 246 LEU B O 1
ATOM 4274 N N . ASN B 1 247 ? -9.625 -28.953 -3.848 1 98.12 247 ASN B N 1
ATOM 4275 C CA . ASN B 1 247 ? -8.836 -30.094 -3.396 1 98.12 247 ASN B CA 1
ATOM 4276 C C . ASN B 1 247 ? -7.449 -29.656 -2.926 1 98.12 247 ASN B C 1
ATOM 4278 O O . ASN B 1 247 ? -7.035 -28.516 -3.166 1 98.12 247 ASN B O 1
ATOM 4282 N N . ARG B 1 248 ? -6.766 -30.609 -2.25 1 97.94 248 ARG B N 1
ATOM 4283 C CA . ARG B 1 248 ? -5.445 -30.297 -1.715 1 97.94 248 ARG B CA 1
ATOM 4284 C C . ARG B 1 248 ? -4.531 -31.516 -1.761 1 97.94 248 ARG B C 1
ATOM 4286 O O . ARG B 1 248 ? -4.992 -32.656 -1.64 1 97.94 248 ARG B O 1
ATOM 4293 N N . VAL B 1 249 ? -3.293 -31.297 -2.023 1 97.56 249 VAL B N 1
ATOM 4294 C CA . VAL B 1 249 ? -2.205 -32.219 -1.738 1 97.56 249 VAL B CA 1
ATOM 4295 C C . VAL B 1 249 ? -1.144 -31.531 -0.886 1 97.56 249 VAL B C 1
ATOM 4297 O O . VAL B 1 249 ? -1.038 -30.312 -0.893 1 97.56 249 VAL B O 1
ATOM 4300 N N . THR B 1 250 ? -0.426 -32.25 -0.088 1 96.94 250 THR B N 1
ATOM 4301 C CA . THR B 1 250 ? 0.595 -31.688 0.779 1 96.94 250 THR B CA 1
ATOM 4302 C C . THR B 1 250 ? 1.91 -32.438 0.649 1 96.94 250 THR B C 1
ATOM 4304 O O . THR B 1 250 ? 1.937 -33.562 0.133 1 96.94 250 THR B O 1
ATOM 4307 N N . LYS B 1 251 ? 2.961 -31.859 1.004 1 95.44 251 LYS B N 1
ATOM 4308 C CA . LYS B 1 251 ? 4.254 -32.531 1.18 1 95.44 251 LYS B CA 1
ATOM 4309 C C . LYS B 1 251 ? 5.062 -31.844 2.289 1 95.44 251 LYS B C 1
ATOM 4311 O O . LYS B 1 251 ? 4.836 -30.688 2.613 1 95.44 251 LYS B O 1
ATOM 4316 N N . PRO B 1 252 ? 6.008 -32.625 2.895 1 94.69 252 PRO B N 1
ATOM 4317 C CA . PRO B 1 252 ? 6.895 -31.969 3.861 1 94.69 252 PRO B CA 1
ATOM 4318 C C . PRO B 1 252 ? 7.801 -30.922 3.219 1 94.69 252 PRO B C 1
ATOM 4320 O O . PRO B 1 252 ? 8.273 -31.109 2.096 1 94.69 252 PRO B O 1
ATOM 4323 N N . LEU B 1 253 ? 7.934 -29.828 3.945 1 94.12 253 LEU B N 1
ATOM 4324 C CA . LEU B 1 253 ? 8.891 -28.844 3.479 1 94.12 253 LEU B CA 1
ATOM 4325 C C . LEU B 1 253 ? 10.305 -29.406 3.484 1 94.12 253 LEU B C 1
ATOM 4327 O O . LEU B 1 253 ? 10.719 -30.047 4.457 1 94.12 253 LEU B O 1
ATOM 4331 N N . GLY B 1 254 ? 10.953 -29.172 2.461 1 88.25 254 GLY B N 1
ATOM 4332 C CA . GLY B 1 254 ? 12.305 -29.719 2.342 1 88.25 254 GLY B CA 1
ATOM 4333 C C . GLY B 1 254 ? 12.328 -31.172 1.939 1 88.25 254 GLY B C 1
ATOM 4334 O O . GLY B 1 254 ? 13.398 -31.75 1.743 1 88.25 254 GLY B O 1
ATOM 4335 N N . GLY B 1 255 ? 11.203 -31.859 1.968 1 74.12 255 GLY B N 1
ATOM 4336 C CA . GLY B 1 255 ? 11.141 -33.312 1.889 1 74.12 255 GLY B CA 1
ATOM 4337 C C . GLY B 1 255 ? 11.086 -33.844 0.463 1 74.12 255 GLY B C 1
ATOM 4338 O O . GLY B 1 255 ? 10.609 -34.938 0.217 1 74.12 255 GLY B O 1
ATOM 4339 N N . GLY B 1 256 ? 11.477 -33.156 -0.453 1 75.38 256 GLY B N 1
ATOM 4340 C CA . GLY B 1 256 ? 11.539 -33.688 -1.801 1 75.38 256 GLY B CA 1
ATOM 4341 C C . GLY B 1 256 ? 10.219 -33.594 -2.539 1 75.38 256 GLY B C 1
ATOM 4342 O O . GLY B 1 256 ? 9.516 -32.594 -2.439 1 75.38 256 GLY B O 1
ATOM 4343 N N . ILE B 1 257 ? 9.906 -34.719 -3.348 1 77.25 257 ILE B N 1
ATOM 4344 C CA . ILE B 1 257 ? 8.836 -34.625 -4.332 1 77.25 257 ILE B CA 1
ATOM 4345 C C . ILE B 1 257 ? 7.703 -35.562 -3.953 1 77.25 257 ILE B C 1
ATOM 4347 O O . ILE B 1 257 ? 6.914 -35.969 -4.809 1 77.25 257 ILE B O 1
ATOM 4351 N N . LYS B 1 258 ? 7.559 -35.906 -2.627 1 88.69 258 LYS B N 1
ATOM 4352 C CA . LYS B 1 258 ? 6.535 -36.844 -2.225 1 88.69 258 LYS B CA 1
ATOM 4353 C C . LYS B 1 258 ? 5.285 -36.156 -1.715 1 88.69 258 LYS B C 1
ATOM 4355 O O . LYS B 1 258 ? 5.145 -35.906 -0.514 1 88.69 258 LYS B O 1
ATOM 4360 N N . TRP B 1 259 ? 4.348 -35.938 -2.584 1 96 259 TRP B N 1
ATOM 4361 C CA . TRP B 1 259 ? 3.064 -35.344 -2.26 1 96 259 TRP B CA 1
ATOM 4362 C C . TRP B 1 259 ? 2.078 -36.375 -1.747 1 96 259 TRP B C 1
ATOM 4364 O O . TRP B 1 259 ? 2.109 -37.531 -2.176 1 96 259 TRP B O 1
ATOM 4374 N N . THR B 1 260 ? 1.248 -36.094 -0.904 1 95.56 260 THR B N 1
ATOM 4375 C CA . THR B 1 260 ? 0.189 -36.969 -0.416 1 95.56 260 THR B CA 1
ATOM 4376 C C . THR B 1 260 ? -0.871 -37.188 -1.492 1 95.56 260 THR B C 1
ATOM 4378 O O . THR B 1 260 ? -0.854 -36.5 -2.531 1 95.56 260 THR B O 1
ATOM 4381 N N . ALA B 1 261 ? -1.759 -38.094 -1.158 1 96.25 261 ALA B N 1
ATOM 4382 C CA . ALA B 1 261 ? -2.92 -38.281 -2.025 1 96.25 261 ALA B CA 1
ATOM 4383 C C . ALA B 1 261 ? -3.832 -37.062 -1.985 1 96.25 261 ALA B C 1
ATOM 4385 O O . ALA B 1 261 ? -3.916 -36.375 -0.964 1 96.25 261 ALA B O 1
ATOM 4386 N N . ALA B 1 262 ? -4.523 -36.875 -3.082 1 96.88 262 ALA B N 1
ATOM 4387 C CA . ALA B 1 262 ? -5.461 -35.75 -3.176 1 96.88 262 ALA B CA 1
ATOM 4388 C C . ALA B 1 262 ? -6.617 -35.938 -2.193 1 96.88 262 ALA B C 1
ATOM 4390 O O . ALA B 1 262 ? -7.125 -37.031 -2.008 1 96.88 262 ALA B O 1
ATOM 4391 N N . GLU B 1 263 ? -6.988 -34.812 -1.575 1 96.12 263 GLU B N 1
ATOM 4392 C CA . GLU B 1 263 ? -8.133 -34.781 -0.672 1 96.12 263 GLU B CA 1
ATOM 4393 C C . GLU B 1 263 ? -9.031 -33.594 -0.961 1 96.12 263 GLU B C 1
ATOM 4395 O O . GLU B 1 263 ? -8.539 -32.5 -1.287 1 96.12 263 GLU B O 1
ATOM 4400 N N . SER B 1 264 ? -10.297 -33.812 -0.811 1 95.94 264 SER B N 1
ATOM 4401 C CA . SER B 1 264 ? -11.203 -32.688 -0.814 1 95.94 264 SER B CA 1
ATOM 4402 C C . SER B 1 264 ? -11.023 -31.828 0.434 1 95.94 264 SER B C 1
ATOM 4404 O O . SER B 1 264 ? -10.781 -32.344 1.523 1 95.94 264 SER B O 1
ATOM 4406 N N . VAL B 1 265 ? -11.078 -30.547 0.28 1 96.5 265 VAL B N 1
ATOM 4407 C CA . VAL B 1 265 ? -10.938 -29.672 1.433 1 96.5 265 VAL B CA 1
ATOM 4408 C C . VAL B 1 265 ? -12.258 -29.594 2.193 1 96.5 265 VAL B C 1
ATOM 4410 O O . VAL B 1 265 ? -13.281 -29.172 1.641 1 96.5 265 VAL B O 1
ATOM 4413 N N . ASP B 1 266 ? -12.141 -29.891 3.443 1 91.06 266 ASP B N 1
ATOM 4414 C CA . ASP B 1 266 ? -13.336 -29.828 4.289 1 91.06 266 ASP B CA 1
ATOM 4415 C C . ASP B 1 266 ? -13.852 -28.406 4.41 1 91.06 266 ASP B C 1
ATOM 4417 O O . ASP B 1 266 ? -13.07 -27.469 4.551 1 91.06 266 ASP B O 1
ATOM 4421 N N . GLY B 1 267 ? -15.117 -28.203 4.355 1 88.75 267 GLY B N 1
ATOM 4422 C CA . GLY B 1 267 ? -15.719 -26.891 4.523 1 88.75 267 GLY B CA 1
ATOM 4423 C C . GLY B 1 267 ? -15.898 -26.141 3.217 1 88.75 267 GLY B C 1
ATOM 4424 O O . GLY B 1 267 ? -16.594 -25.109 3.17 1 88.75 267 GLY B O 1
ATOM 4425 N N . ALA B 1 268 ? -15.234 -26.641 2.238 1 92.38 268 ALA B N 1
ATOM 4426 C CA . ALA B 1 268 ? -15.43 -26.016 0.927 1 92.38 268 ALA B CA 1
ATOM 4427 C C . ALA B 1 268 ? -16.625 -26.641 0.201 1 92.38 268 ALA B C 1
ATOM 4429 O O . ALA B 1 268 ? -16.438 -27.453 -0.716 1 92.38 268 ALA B O 1
ATOM 4430 N N . ASP B 1 269 ? -17.75 -26.094 0.449 1 90.69 269 ASP B N 1
ATOM 4431 C CA . ASP B 1 269 ? -18.984 -26.75 -0.017 1 90.69 269 ASP B CA 1
ATOM 4432 C C . ASP B 1 269 ? -19.469 -26.109 -1.32 1 90.69 269 ASP B C 1
ATOM 4434 O O . ASP B 1 269 ? -20.344 -26.656 -1.986 1 90.69 269 ASP B O 1
ATOM 4438 N N . SER B 1 270 ? -18.938 -25 -1.602 1 91.19 270 SER B N 1
ATOM 4439 C CA . SER B 1 270 ? -19.391 -24.328 -2.814 1 91.19 270 SER B CA 1
ATOM 4440 C C . SER B 1 270 ? -18.344 -24.422 -3.918 1 91.19 270 SER B C 1
ATOM 4442 O O . SER B 1 270 ? -17.156 -24.188 -3.672 1 91.19 270 SER B O 1
ATOM 4444 N N . ALA B 1 271 ? -18.875 -24.672 -5.074 1 95 271 ALA B N 1
ATOM 4445 C CA . ALA B 1 271 ? -18 -24.688 -6.246 1 95 271 ALA B CA 1
ATOM 4446 C C . ALA B 1 271 ? -17.484 -23.297 -6.566 1 95 271 ALA B C 1
ATOM 4448 O O . ALA B 1 271 ? -18.219 -22.312 -6.434 1 95 271 ALA B O 1
ATOM 4449 N N . ALA B 1 272 ? -16.25 -23.281 -6.984 1 94.81 272 ALA B N 1
ATOM 4450 C CA . ALA B 1 272 ? -15.656 -22 -7.391 1 94.81 272 ALA B CA 1
ATOM 4451 C C . ALA B 1 272 ? -16.234 -21.531 -8.727 1 94.81 272 ALA B C 1
ATOM 4453 O O . ALA B 1 272 ? -16.547 -22.359 -9.594 1 94.81 272 ALA B O 1
ATOM 4454 N N . ALA B 1 273 ? -16.297 -20.25 -8.867 1 92.25 273 ALA B N 1
ATOM 4455 C CA . ALA B 1 273 ? -16.688 -19.672 -10.148 1 92.25 273 ALA B CA 1
ATOM 4456 C C . ALA B 1 273 ? -15.625 -19.938 -11.211 1 92.25 273 ALA B C 1
ATOM 4458 O O . ALA B 1 273 ? -14.445 -20.078 -10.898 1 92.25 273 ALA B O 1
ATOM 4459 N N . GLU B 1 274 ? -15.938 -20.047 -12.523 1 84 274 GLU B N 1
ATOM 4460 C CA . GLU B 1 274 ? -15.062 -20.438 -13.625 1 84 274 GLU B CA 1
ATOM 4461 C C . GLU B 1 274 ? -13.875 -19.5 -13.742 1 84 274 GLU B C 1
ATOM 4463 O O . GLU B 1 274 ? -12.766 -19.922 -14.062 1 84 274 GLU B O 1
ATOM 4468 N N . ASP B 1 275 ? -13.945 -18.25 -13.445 1 83.94 275 ASP B N 1
ATOM 4469 C CA . ASP B 1 275 ? -12.859 -17.312 -13.719 1 83.94 275 ASP B CA 1
ATOM 4470 C C . ASP B 1 275 ? -12.336 -16.688 -12.422 1 83.94 275 ASP B C 1
ATOM 4472 O O . ASP B 1 275 ? -11.703 -15.641 -12.445 1 83.94 275 ASP B O 1
ATOM 4476 N N . THR B 1 276 ? -12.438 -17.516 -11.422 1 91.88 276 THR B N 1
ATOM 4477 C CA . THR B 1 276 ? -11.938 -16.969 -10.164 1 91.88 276 THR B CA 1
ATOM 4478 C C . THR B 1 276 ? -10.484 -17.375 -9.945 1 91.88 276 THR B C 1
ATOM 4480 O O . THR B 1 276 ? -10.039 -18.422 -10.414 1 91.88 276 THR B O 1
ATOM 4483 N N . GLN B 1 277 ? -9.742 -16.531 -9.289 1 95.75 277 GLN B N 1
ATOM 4484 C CA . GLN B 1 277 ? -8.43 -16.875 -8.766 1 95.75 277 GLN B CA 1
ATOM 4485 C C . GLN B 1 277 ? -8.539 -17.453 -7.352 1 95.75 277 GLN B C 1
ATOM 4487 O O . GLN B 1 277 ? -9.305 -16.953 -6.531 1 95.75 277 GLN B O 1
ATOM 4492 N N . LEU B 1 278 ? -7.762 -18.562 -7.117 1 96.75 278 LEU B N 1
ATOM 4493 C CA . LEU B 1 278 ? -7.559 -19.078 -5.77 1 96.75 278 LEU B CA 1
ATOM 4494 C C . LEU B 1 278 ? -6.375 -18.391 -5.094 1 96.75 278 LEU B C 1
ATOM 4496 O O . LEU B 1 278 ? -5.344 -18.156 -5.727 1 96.75 278 LEU B O 1
ATOM 4500 N N . THR B 1 279 ? -6.586 -18.094 -3.869 1 97.81 279 THR B N 1
ATOM 4501 C CA . THR B 1 279 ? -5.457 -17.625 -3.072 1 97.81 279 THR B CA 1
ATOM 4502 C C . THR B 1 279 ? -5.496 -18.219 -1.67 1 97.81 279 THR B C 1
ATOM 4504 O O . THR B 1 279 ? -6.559 -18.609 -1.188 1 97.81 279 THR B O 1
ATOM 4507 N N . VAL B 1 280 ? -4.34 -18.328 -1.101 1 98.56 280 VAL B N 1
ATOM 4508 C CA . VAL B 1 280 ? -4.258 -18.922 0.231 1 98.56 280 VAL B CA 1
ATOM 4509 C C . VAL B 1 280 ? -3.17 -18.219 1.041 1 98.56 280 VAL B C 1
ATOM 4511 O O . VAL B 1 280 ? -2.152 -17.797 0.489 1 98.56 280 VAL B O 1
ATOM 4514 N N . THR B 1 281 ? -3.416 -18.016 2.299 1 98.19 281 THR B N 1
ATOM 4515 C CA . THR B 1 281 ? -2.422 -17.547 3.262 1 98.19 281 THR B CA 1
ATOM 4516 C C . THR B 1 281 ? -2.529 -18.328 4.566 1 98.19 281 THR B C 1
ATOM 4518 O O . THR B 1 281 ? -3.547 -18.984 4.828 1 98.19 281 THR B O 1
ATOM 4521 N N . THR B 1 282 ? -1.463 -18.344 5.305 1 97.25 282 THR B N 1
ATOM 4522 C CA . THR B 1 282 ? -1.428 -19.094 6.562 1 97.25 282 THR B CA 1
ATOM 4523 C C . THR B 1 282 ? -1.598 -18.141 7.75 1 97.25 282 THR B C 1
ATOM 4525 O O . THR B 1 282 ? -1.082 -17.031 7.742 1 97.25 282 THR B O 1
ATOM 4528 N N . CYS B 1 283 ? -2.293 -18.547 8.719 1 96.56 283 CYS B N 1
ATOM 4529 C CA . CYS B 1 283 ? -2.408 -17.875 10.008 1 96.56 283 CYS B CA 1
ATOM 4530 C C . CYS B 1 283 ? -2.564 -18.891 11.141 1 96.56 283 CYS B C 1
ATOM 4532 O O . CYS B 1 283 ? -3.572 -19.594 11.211 1 96.56 283 CYS B O 1
ATOM 4534 N N . GLY B 1 284 ? -1.569 -18.938 12 1 93.06 284 GLY B N 1
ATOM 4535 C CA . GLY B 1 284 ? -1.598 -19.922 13.062 1 93.06 284 GLY B CA 1
ATOM 4536 C C . GLY B 1 284 ? -1.616 -21.344 12.547 1 93.06 284 GLY B C 1
ATOM 4537 O O . GLY B 1 284 ? -0.764 -21.734 11.75 1 93.06 284 GLY B O 1
ATOM 4538 N N . SER B 1 285 ? -2.652 -22.109 12.969 1 94.81 285 SER B N 1
ATOM 4539 C CA . SER B 1 285 ? -2.729 -23.531 12.617 1 94.81 285 SER B CA 1
ATOM 4540 C C . SER B 1 285 ? -3.637 -23.75 11.414 1 94.81 285 SER B C 1
ATOM 4542 O O . SER B 1 285 ? -4.023 -24.891 11.125 1 94.81 285 SER B O 1
ATOM 4544 N N . ASN B 1 286 ? -3.961 -22.656 10.773 1 96.56 286 ASN B N 1
ATOM 4545 C CA . ASN B 1 286 ? -4.93 -22.781 9.688 1 96.56 286 ASN B CA 1
ATOM 4546 C C . ASN B 1 286 ? -4.418 -22.141 8.398 1 96.56 286 ASN B C 1
ATOM 4548 O O . ASN B 1 286 ? -3.662 -21.172 8.445 1 96.56 286 ASN B O 1
ATOM 4552 N N . ASN B 1 287 ? -4.797 -22.734 7.328 1 97.75 287 ASN B N 1
ATOM 4553 C CA . ASN B 1 287 ? -4.73 -22.062 6.031 1 97.75 287 ASN B CA 1
ATOM 4554 C C . ASN B 1 287 ? -6.062 -21.422 5.668 1 97.75 287 ASN B C 1
ATOM 4556 O O . ASN B 1 287 ? -7.125 -22 5.906 1 97.75 287 ASN B O 1
ATOM 4560 N N . HIS B 1 288 ? -5.988 -20.266 5.207 1 97.19 288 HIS B N 1
ATOM 4561 C CA . HIS B 1 288 ? -7.164 -19.516 4.785 1 97.19 288 HIS B CA 1
ATOM 4562 C C . HIS B 1 288 ? -7.207 -19.359 3.27 1 97.19 288 HIS B C 1
ATOM 4564 O O . HIS B 1 288 ? -6.332 -18.719 2.682 1 97.19 288 HIS B O 1
ATOM 4570 N N . ILE B 1 289 ? -8.234 -19.938 2.678 1 97.19 289 ILE B N 1
ATOM 4571 C CA . ILE B 1 289 ? -8.375 -19.953 1.227 1 97.19 289 ILE B CA 1
ATOM 4572 C C . ILE B 1 289 ? -9.516 -19.016 0.818 1 97.19 289 ILE B C 1
ATOM 4574 O O . ILE B 1 289 ? -10.586 -19.031 1.438 1 97.19 289 ILE B O 1
ATOM 4578 N N . PHE B 1 290 ? -9.234 -18.219 -0.2 1 95.25 290 PHE B N 1
ATOM 4579 C CA . PHE B 1 290 ? -10.266 -17.328 -0.721 1 95.25 290 PHE B CA 1
ATOM 4580 C C . PHE B 1 290 ? -10.492 -17.562 -2.209 1 95.25 290 PHE B C 1
ATOM 4582 O O . PHE B 1 290 ? -9.531 -17.797 -2.955 1 95.25 290 PHE B O 1
ATOM 4589 N N . TYR B 1 291 ? -11.695 -17.516 -2.641 1 94.44 291 TYR B N 1
ATOM 4590 C CA . TYR B 1 291 ? -12.117 -17.531 -4.035 1 94.44 291 TYR B CA 1
ATOM 4591 C C . TYR B 1 291 ? -13.555 -17.031 -4.176 1 94.44 291 TYR B C 1
ATOM 4593 O O . TYR B 1 291 ? -14.25 -16.844 -3.178 1 94.44 291 TYR B O 1
ATOM 4601 N N . GLN B 1 292 ? -13.938 -16.766 -5.383 1 92.12 292 GLN B N 1
ATOM 4602 C CA . GLN B 1 292 ? -15.344 -16.469 -5.652 1 92.12 292 GLN B CA 1
ATOM 4603 C C . GLN B 1 292 ? -16.125 -17.75 -5.938 1 92.12 292 GLN B C 1
ATOM 4605 O O . GLN B 1 292 ? -15.758 -18.531 -6.816 1 92.12 292 GLN B O 1
ATOM 4610 N N . ALA B 1 293 ? -17.188 -17.906 -5.211 1 91.75 293 ALA B N 1
ATOM 4611 C CA . ALA B 1 293 ? -18.031 -19.062 -5.434 1 91.75 293 ALA B CA 1
ATOM 4612 C C . ALA B 1 293 ? -19.016 -18.812 -6.57 1 91.75 293 ALA B C 1
ATOM 4614 O O . ALA B 1 293 ? -19.344 -17.672 -6.879 1 91.75 293 ALA B O 1
ATOM 4615 N N . GLN B 1 294 ? -19.5 -19.891 -7.156 1 89.12 294 GLN B N 1
ATOM 4616 C CA . GLN B 1 294 ? -20.438 -19.812 -8.258 1 89.12 294 GLN B CA 1
ATOM 4617 C C . GLN B 1 294 ? -21.734 -19.125 -7.824 1 89.12 294 GLN B C 1
ATOM 4619 O O . GLN B 1 294 ? -22.359 -18.406 -8.609 1 89.12 294 GLN B O 1
ATOM 4624 N N . ASP B 1 295 ? -22.141 -19.344 -6.637 1 79.5 295 ASP B N 1
ATOM 4625 C CA . ASP B 1 295 ? -23.438 -18.828 -6.176 1 79.5 295 ASP B CA 1
ATOM 4626 C C . ASP B 1 295 ? -23.297 -17.453 -5.551 1 79.5 295 ASP B C 1
ATOM 4628 O O . ASP B 1 295 ? -24.266 -16.891 -5.043 1 79.5 295 ASP B O 1
ATOM 4632 N N . GLN B 1 296 ? -22.125 -17.031 -5.594 1 76.69 296 GLN B N 1
ATOM 4633 C CA . GLN B 1 296 ? -21.891 -15.719 -4.988 1 76.69 296 GLN B CA 1
ATOM 4634 C C . GLN B 1 296 ? -22.109 -14.594 -6 1 76.69 296 GLN B C 1
ATOM 4636 O O . GLN B 1 296 ? -21.688 -14.695 -7.148 1 76.69 296 GLN B O 1
ATOM 4641 N N . ALA B 1 297 ? -23.203 -13.891 -5.602 1 56.69 297 ALA B N 1
ATOM 4642 C CA . ALA B 1 297 ? -23.594 -12.805 -6.504 1 56.69 297 ALA B CA 1
ATOM 4643 C C . ALA B 1 297 ? -22.406 -11.883 -6.789 1 56.69 297 ALA B C 1
ATOM 4645 O O . ALA B 1 297 ? -22.109 -11.602 -7.949 1 56.69 297 ALA B O 1
ATOM 4646 N N . SER B 1 298 ? -22.219 -10.859 -5.883 1 55.75 298 SER B N 1
ATOM 4647 C CA . SER B 1 298 ? -21.594 -9.578 -6.188 1 55.75 298 SER B CA 1
ATOM 4648 C C . SER B 1 298 ? -20.078 -9.68 -6.16 1 55.75 298 SER B C 1
ATOM 4650 O O . SER B 1 298 ? -19.531 -10.602 -5.559 1 55.75 298 SER B O 1
ATOM 4652 N N . VAL B 1 299 ? -19.406 -8.922 -6.973 1 53.94 299 VAL B N 1
ATOM 4653 C CA . VAL B 1 299 ? -18 -8.75 -7.305 1 53.94 299 VAL B CA 1
ATOM 4654 C C . VAL B 1 299 ? -17.172 -8.664 -6.023 1 53.94 299 VAL B C 1
ATOM 4656 O O . VAL B 1 299 ? -16 -9.031 -6.012 1 53.94 299 VAL B O 1
ATOM 4659 N N . SER B 1 300 ? -17.734 -8.234 -4.945 1 59.66 300 SER B N 1
ATOM 4660 C CA . SER B 1 300 ? -16.859 -7.996 -3.801 1 59.66 300 SER B CA 1
ATOM 4661 C C . SER B 1 300 ? -17.047 -9.062 -2.73 1 59.66 300 SER B C 1
ATOM 4663 O O . SER B 1 300 ? -16.453 -8.992 -1.659 1 59.66 300 SER B O 1
ATOM 4665 N N . GLY B 1 301 ? -17.609 -10.141 -3.234 1 79.94 301 GLY B N 1
ATOM 4666 C CA . GLY B 1 301 ? -17.734 -11.188 -2.229 1 79.94 301 GLY B CA 1
ATOM 4667 C C . GLY B 1 301 ? -16.812 -12.367 -2.486 1 79.94 301 GLY B C 1
ATOM 4668 O O . GLY B 1 301 ? -16.672 -12.812 -3.627 1 79.94 301 GLY B O 1
ATOM 4669 N N . PHE B 1 302 ? -15.984 -12.719 -1.469 1 89.31 302 PHE B N 1
ATOM 4670 C CA . PHE B 1 302 ? -15.109 -13.875 -1.575 1 89.31 302 PHE B CA 1
ATOM 4671 C C . PHE B 1 302 ? -15.445 -14.914 -0.511 1 89.31 302 PHE B C 1
ATOM 4673 O O . PHE B 1 302 ? -15.688 -14.57 0.648 1 89.31 302 PHE B O 1
ATOM 4680 N N . THR B 1 303 ? -15.586 -16.062 -1.008 1 91.62 303 THR B N 1
ATOM 4681 C CA . THR B 1 303 ? -15.688 -17.188 -0.086 1 91.62 303 THR B CA 1
ATOM 4682 C C . THR B 1 303 ? -14.398 -17.359 0.707 1 91.62 303 THR B C 1
ATOM 4684 O O . THR B 1 303 ? -13.305 -17.219 0.157 1 91.62 303 THR B O 1
ATOM 4687 N N . HIS B 1 304 ? -14.57 -17.672 1.955 1 94.25 304 HIS B N 1
ATOM 4688 C CA . HIS B 1 304 ? -13.469 -17.859 2.887 1 94.25 304 HIS B CA 1
ATOM 4689 C C . HIS B 1 304 ? -13.516 -19.25 3.514 1 94.25 304 HIS B C 1
ATOM 4691 O O . HIS B 1 304 ? -14.438 -19.562 4.262 1 94.25 304 HIS B O 1
ATOM 4697 N N . ILE B 1 305 ? -12.531 -20.062 3.15 1 95.62 305 ILE B N 1
ATOM 4698 C CA . ILE B 1 305 ? -12.438 -21.422 3.686 1 95.62 305 ILE B CA 1
ATOM 4699 C C . ILE B 1 305 ? -11.281 -21.5 4.684 1 95.62 305 ILE B C 1
ATOM 4701 O O . ILE B 1 305 ? -10.172 -21.047 4.398 1 95.62 305 ILE B O 1
ATOM 4705 N N . ILE B 1 306 ? -11.547 -22.062 5.828 1 96.12 306 ILE B N 1
ATOM 4706 C CA . ILE B 1 306 ? -10.5 -22.344 6.812 1 96.12 306 ILE B CA 1
ATOM 4707 C C . ILE B 1 306 ? -10.141 -23.828 6.773 1 96.12 306 ILE B C 1
ATOM 4709 O O . ILE B 1 306 ? -10.984 -24.688 7.047 1 96.12 306 ILE B O 1
ATOM 4713 N N . ASP B 1 307 ? -8.93 -24.078 6.395 1 96.88 307 ASP B N 1
ATOM 4714 C CA . ASP B 1 307 ? -8.422 -25.453 6.301 1 96.88 307 ASP B CA 1
ATOM 4715 C C . ASP B 1 307 ? -7.371 -25.719 7.379 1 96.88 307 ASP B C 1
ATOM 4717 O O . ASP B 1 307 ? -6.234 -25.25 7.273 1 96.88 307 ASP B O 1
ATOM 4721 N N . PRO B 1 308 ? -7.641 -26.562 8.391 1 94.94 308 PRO B N 1
ATOM 4722 C CA . PRO B 1 308 ? -6.629 -26.859 9.406 1 94.94 308 PRO B CA 1
ATOM 4723 C C . PRO B 1 308 ? -5.387 -27.516 8.82 1 94.94 308 PRO B C 1
ATOM 4725 O O . PRO B 1 308 ? -5.488 -28.328 7.898 1 94.94 308 PRO B O 1
ATOM 4728 N N . GLN B 1 309 ? -4.203 -27.109 9.328 1 92.94 309 GLN B N 1
ATOM 4729 C CA . GLN B 1 309 ? -2.926 -27.609 8.828 1 92.94 309 GLN B CA 1
ATOM 4730 C C . GLN B 1 309 ? -2.646 -29.016 9.352 1 92.94 309 GLN B C 1
ATOM 4732 O O . GLN B 1 309 ? -1.821 -29.75 8.789 1 92.94 309 GLN B O 1
ATOM 4737 N N . VAL B 1 310 ? -2.994 -29.266 10.648 1 77.62 310 VAL B N 1
ATOM 4738 C CA . VAL B 1 310 ? -2.811 -30.594 11.242 1 77.62 310 VAL B CA 1
ATOM 4739 C C . VAL B 1 310 ? -4.137 -31.344 11.227 1 77.62 310 VAL B C 1
ATOM 4741 O O . VAL B 1 310 ? -5.164 -30.828 11.664 1 77.62 310 VAL B O 1
ATOM 4744 N N . TYR B 1 311 ? -4.145 -32.312 10.422 1 51.72 311 TYR B N 1
ATOM 4745 C CA . TYR B 1 311 ? -5.336 -33.156 10.445 1 51.72 311 TYR B CA 1
ATOM 4746 C C . TYR B 1 311 ? -5.25 -34.219 11.547 1 51.72 311 TYR B C 1
ATOM 4748 O O . TYR B 1 311 ? -4.18 -34.781 11.797 1 51.72 311 TYR B O 1
ATOM 4756 N N . GLU B 1 312 ? -5.926 -33.906 12.648 1 43.53 312 GLU B N 1
ATOM 4757 C CA . GLU B 1 312 ? -6.027 -34.969 13.656 1 43.53 312 GLU B CA 1
ATOM 4758 C C . GLU B 1 312 ? -6.398 -36.281 13.031 1 43.53 312 GLU B C 1
ATOM 4760 O O . GLU B 1 312 ? -7.078 -36.344 12.008 1 43.53 312 GLU B O 1
#